Protein AF-0000000081584342 (afdb_homodimer)

Solvent-accessible surface area (backbone atoms only — not comparable to full-atom values): 28526 Å² total; per-residue (Å²): 130,83,76,77,76,62,38,27,38,25,36,21,24,39,61,26,24,65,47,43,68,61,20,48,53,53,50,48,50,52,49,52,50,34,46,74,73,56,33,54,31,37,32,37,13,25,28,47,57,35,38,51,92,41,72,67,52,40,61,68,68,40,36,48,82,83,27,69,71,50,49,51,50,26,49,49,18,35,74,66,57,23,27,38,36,41,20,20,38,56,26,49,31,93,56,31,94,80,66,67,30,21,28,44,24,30,36,32,30,37,40,78,29,44,78,76,47,75,34,34,36,54,45,57,65,56,35,72,38,72,96,72,70,41,76,42,54,45,60,78,43,33,48,62,28,89,49,50,57,73,38,41,84,51,93,68,43,26,40,18,81,44,33,36,67,38,65,62,39,65,59,54,56,46,35,35,36,74,64,58,25,47,28,37,33,34,11,12,59,44,43,45,72,56,30,76,60,40,47,65,40,40,51,28,33,52,7,44,62,54,34,13,30,28,46,24,9,8,19,26,32,71,38,53,99,89,41,52,19,32,30,43,12,34,30,26,36,29,74,31,48,75,76,37,66,52,45,54,72,58,64,48,63,32,79,43,74,46,54,64,63,52,34,55,51,49,44,57,68,51,38,57,78,77,44,55,74,57,71,67,50,50,72,43,53,68,83,125,128,84,76,78,75,61,38,27,37,24,34,22,24,39,61,28,23,65,48,44,69,62,20,48,53,53,50,48,51,51,49,52,51,34,46,74,72,57,32,53,33,37,32,35,14,24,28,47,56,35,38,50,91,41,73,67,53,40,59,68,68,38,35,49,82,84,26,68,69,51,48,52,50,27,51,50,18,34,74,67,56,24,27,38,36,41,19,20,38,55,26,49,32,94,56,32,93,78,66,66,29,23,26,43,25,32,37,34,30,36,41,78,30,44,78,78,45,76,36,36,36,54,44,56,65,57,36,72,37,72,94,72,71,41,74,43,53,44,62,78,43,32,49,61,28,89,50,50,57,72,38,42,83,51,93,68,43,27,40,18,81,45,34,34,66,38,65,60,40,67,59,54,57,48,34,34,36,74,64,58,27,47,27,38,32,34,12,12,58,43,43,46,72,56,28,74,60,40,46,65,42,40,50,28,32,52,8,44,61,53,34,13,29,26,47,23,9,9,18,25,32,70,38,53,97,88,41,52,21,32,30,44,12,34,31,26,36,28,72,31,48,76,76,37,66,50,46,54,71,58,65,48,63,34,79,44,73,46,55,66,64,52,35,53,49,50,44,58,68,51,40,56,79,78,46,54,74,57,70,66,48,51,70,42,53,67,80,125

Nearest PDB structures (foldseek):
  1ems-assembly1_A  TM=9.670E-01  e=2.240E-36  Caenorhabditis elegans
  4hgd-assembly2_B  TM=9.250E-01  e=2.358E-32  Saccharomyces cerevisiae S288C
  4hg5-assembly1_C  TM=9.221E-01  e=1.018E-31  Saccharomyces cerevisiae S288C
  4hgd-assembly2_C  TM=9.259E-01  e=1.559E-31  Saccharomyces cerevisiae S288C
  4hgd-assembly1_A  TM=9.351E-01  e=7.151E-31  Saccharomyces cerevisiae S288C

pLDDT: mean 95.22, std 9.42, range [28.88, 99.0]

Organism: NCBI:txid303518

Sequence (576 aa):
MSGSLRPLAAVCQVTATPDKEANFSACKQLVEEAKQRGASMVFLPEGFDYIGSSREETLALSESLAGDTISRYTQLARKLELWLSLGGFHERGHDWEADRRIYNSHVIINDRGDIVSVYRKSHLFDVELPEKGVSLKESAFTIPGPSLVAPVQTPIGKVGLGICYDLRFPELSVALQRHGAEILTYPSAFTVATGAAHWEVLLRARAIETQCFVLAAAQVGRHHEKRSSYGHALAVDPWGEVLGDCGREKPGLVLVEVDLGKVRSTRRNMPVQQHRRDDAFYRSLPQTMSGSLRPLAAVCQVTATPDKEANFSACKQLVEEAKQRGASMVFLPEGFDYIGSSREETLALSESLAGDTISRYTQLARKLELWLSLGGFHERGHDWEADRRIYNSHVIINDRGDIVSVYRKSHLFDVELPEKGVSLKESAFTIPGPSLVAPVQTPIGKVGLGICYDLRFPELSVALQRHGAEILTYPSAFTVATGAAHWEVLLRARAIETQCFVLAAAQVGRHHEKRSSYGHALAVDPWGEVLGDCGREKPGLVLVEVDLGKVRSTRRNMPVQQHRRDDAFYRSLPQT

InterPro domains:
  IPR001110 Uncharacterised protein family UPF0012, conserved site [PS01227] (160-180)
  IPR003010 Carbon-nitrogen hydrolase [PF00795] (8-268)
  IPR003010 Carbon-nitrogen hydrolase [PS50263] (6-260)
  IPR036526 Carbon-nitrogen hydrolase superfamily [G3DSA:3.60.110.10] (9-282)
  IPR036526 Carbon-nitrogen hydrolase superfamily [SSF56317] (9-281)
  IPR045254 Nit1/2, carbon-nitrogen hydrolase domain [cd07572] (8-277)

Structure (mmCIF, N/CA/C/O backbone):
data_AF-0000000081584342-model_v1
#
loop_
_entity.id
_entity.type
_entity.pdbx_description
1 polymer 'Deaminated glutathione amidase'
#
loop_
_atom_site.group_PDB
_atom_site.id
_atom_site.type_symbol
_atom_site.label_atom_id
_atom_site.label_alt_id
_atom_site.label_comp_id
_atom_site.label_asym_id
_atom_site.label_entity_id
_atom_site.label_seq_id
_atom_site.pdbx_PDB_ins_code
_atom_site.Cartn_x
_atom_site.Cartn_y
_atom_site.Cartn_z
_atom_site.occupancy
_atom_site.B_iso_or_equiv
_atom_site.auth_seq_id
_atom_site.auth_comp_id
_atom_site.auth_asym_id
_atom_site.auth_atom_id
_atom_site.pdbx_PDB_model_num
ATOM 1 N N . MET A 1 1 ? -35.469 -20.688 1.889 1 28.88 1 MET A N 1
ATOM 2 C CA . MET A 1 1 ? -34.625 -19.688 1.247 1 28.88 1 MET A CA 1
ATOM 3 C C . MET A 1 1 ? -33.188 -20.156 1.228 1 28.88 1 MET A C 1
ATOM 5 O O . MET A 1 1 ? -32.562 -20.297 2.279 1 28.88 1 MET A O 1
ATOM 9 N N . SER A 1 2 ? -32.781 -21.156 0.536 1 37.03 2 SER A N 1
ATOM 10 C CA . SER A 1 2 ? -31.641 -22.078 0.534 1 37.03 2 SER A CA 1
ATOM 11 C C . SER A 1 2 ? -30.312 -21.328 0.612 1 37.03 2 SER A C 1
ATOM 13 O O . SER A 1 2 ? -29.984 -20.547 -0.281 1 37.03 2 SER A O 1
ATOM 15 N N . GLY A 1 3 ? -29.844 -20.562 1.621 1 43.47 3 GLY A N 1
ATOM 16 C CA . GLY A 1 3 ? -28.766 -19.641 1.9 1 43.47 3 GLY A CA 1
ATOM 17 C C . GLY A 1 3 ? -27.484 -19.969 1.157 1 43.47 3 GLY A C 1
ATOM 18 O O . GLY A 1 3 ? -26.828 -20.969 1.45 1 43.47 3 GLY A O 1
ATOM 19 N N . SER A 1 4 ? -27.359 -19.797 -0.15 1 52.62 4 SER A N 1
ATOM 20 C CA . SER A 1 4 ? -26.359 -20.219 -1.109 1 52.62 4 SER A CA 1
ATOM 21 C C . SER A 1 4 ? -24.953 -20.109 -0.523 1 52.62 4 SER A C 1
ATOM 23 O O . SER A 1 4 ? -24.594 -19.078 0.05 1 52.62 4 SER A O 1
ATOM 25 N N . LEU A 1 5 ? -24.234 -21.219 -0.045 1 76.75 5 LEU A N 1
ATOM 26 C CA . LEU A 1 5 ? -22.938 -21.359 0.6 1 76.75 5 LEU A CA 1
ATOM 27 C C . LEU A 1 5 ? -21.875 -20.562 -0.146 1 76.75 5 LEU A C 1
ATOM 29 O O . LEU A 1 5 ? -21.781 -20.625 -1.374 1 76.75 5 LEU A O 1
ATOM 33 N N . ARG A 1 6 ? -21.312 -19.641 0.461 1 88.38 6 ARG A N 1
ATOM 34 C CA . ARG A 1 6 ? -20.219 -18.844 -0.093 1 88.38 6 ARG A CA 1
ATOM 35 C C . ARG A 1 6 ? -19.078 -19.734 -0.562 1 88.38 6 ARG A C 1
ATOM 37 O O . ARG A 1 6 ? -18.719 -20.703 0.115 1 88.38 6 ARG A O 1
ATOM 44 N N . PRO A 1 7 ? -18.688 -19.438 -1.757 1 97.38 7 PRO A N 1
ATOM 45 C CA . PRO A 1 7 ? -17.609 -20.297 -2.283 1 97.38 7 PRO A CA 1
ATOM 46 C C . PRO A 1 7 ? -16.344 -20.25 -1.424 1 97.38 7 PRO A C 1
ATOM 48 O O . PRO A 1 7 ? -16.094 -19.25 -0.736 1 97.38 7 PRO A O 1
ATOM 51 N N . LEU A 1 8 ? -15.617 -21.391 -1.438 1 98.5 8 LEU A N 1
ATOM 52 C CA . LEU A 1 8 ? -14.383 -21.516 -0.684 1 98.5 8 LEU A CA 1
ATOM 53 C C . LEU A 1 8 ? -13.172 -21.531 -1.617 1 98.5 8 LEU A C 1
ATOM 55 O O . LEU A 1 8 ? -13.211 -22.141 -2.684 1 98.5 8 LEU A O 1
ATOM 59 N N . ALA A 1 9 ? -12.156 -20.797 -1.246 1 98.88 9 ALA A N 1
ATOM 60 C CA . ALA A 1 9 ? -10.859 -20.812 -1.912 1 98.88 9 ALA A CA 1
ATOM 61 C C . ALA A 1 9 ? -9.789 -21.422 -1.009 1 98.88 9 ALA A C 1
ATOM 63 O O . ALA A 1 9 ? -9.773 -21.172 0.199 1 98.88 9 ALA A O 1
ATOM 64 N N . ALA A 1 10 ? -8.945 -22.203 -1.576 1 98.94 10 ALA A N 1
ATOM 65 C CA . ALA A 1 10 ? -7.805 -22.75 -0.842 1 98.94 10 ALA A CA 1
ATOM 66 C C . ALA A 1 10 ? -6.504 -22.062 -1.276 1 98.94 10 ALA A C 1
ATOM 68 O O . ALA A 1 10 ? -6.168 -22.062 -2.463 1 98.94 10 ALA A O 1
ATOM 69 N N . VAL A 1 11 ? -5.824 -21.484 -0.36 1 98.94 11 VAL A N 1
ATOM 70 C CA . VAL A 1 11 ? -4.527 -20.844 -0.595 1 98.94 11 VAL A CA 1
ATOM 71 C C . VAL A 1 11 ? -3.414 -21.734 -0.04 1 98.94 11 VAL A C 1
ATOM 73 O O . VAL A 1 11 ? -3.322 -21.938 1.172 1 98.94 11 VAL A O 1
ATOM 76 N N . CYS A 1 12 ? -2.533 -22.188 -0.928 1 98.94 12 CYS A N 1
ATOM 77 C CA . CYS A 1 12 ? -1.607 -23.234 -0.536 1 98.94 12 CYS A CA 1
ATOM 78 C C . CYS A 1 12 ? -0.226 -22.672 -0.235 1 98.94 12 CYS A C 1
ATOM 80 O O . CYS A 1 12 ? 0.144 -21.625 -0.759 1 98.94 12 CYS A O 1
ATOM 82 N N . GLN A 1 13 ? 0.447 -23.312 0.594 1 98.88 13 GLN A N 1
ATOM 83 C CA . GLN A 1 13 ? 1.857 -23.141 0.923 1 98.88 13 GLN A CA 1
ATOM 84 C C . GLN A 1 13 ? 2.652 -24.406 0.619 1 98.88 13 GLN A C 1
ATOM 86 O O . GLN A 1 13 ? 2.281 -25.5 1.0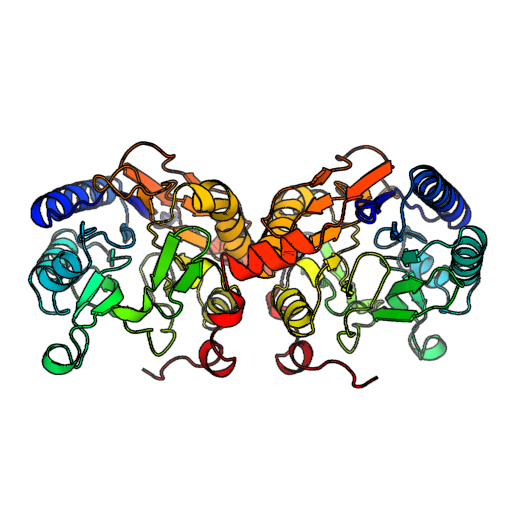54 1 98.88 13 GLN A O 1
ATOM 91 N N . VAL A 1 14 ? 3.703 -24.25 -0.183 1 98.81 14 VAL A N 1
ATOM 92 C CA . VAL A 1 14 ? 4.434 -25.391 -0.71 1 98.81 14 VAL A CA 1
ATOM 93 C C . VAL A 1 14 ? 5.934 -25.203 -0.502 1 98.81 14 VAL A C 1
ATOM 95 O O . VAL A 1 14 ? 6.398 -24.062 -0.348 1 98.81 14 VAL A O 1
ATOM 98 N N . THR A 1 15 ? 6.672 -26.281 -0.39 1 98.81 15 THR A N 1
ATOM 99 C CA . THR A 1 15 ? 8.125 -26.266 -0.521 1 98.81 15 THR A CA 1
ATOM 100 C C . THR A 1 15 ? 8.555 -27 -1.787 1 98.81 15 THR A C 1
ATOM 102 O O . THR A 1 15 ? 8.742 -28.219 -1.773 1 98.81 15 THR A O 1
ATOM 105 N N . ALA A 1 16 ? 8.711 -26.266 -2.809 1 98.75 16 ALA A N 1
ATOM 106 C CA . ALA A 1 16 ? 9.148 -26.859 -4.066 1 98.75 16 ALA A CA 1
ATOM 107 C C . ALA A 1 16 ? 10.664 -27.031 -4.098 1 98.75 16 ALA A C 1
ATOM 109 O O . ALA A 1 16 ? 11.398 -26.188 -3.58 1 98.75 16 ALA A O 1
ATOM 110 N N . THR A 1 17 ? 11.148 -28.109 -4.645 1 98.56 17 THR A N 1
ATOM 111 C CA . THR A 1 17 ? 12.555 -28.406 -4.871 1 98.56 17 THR A CA 1
ATOM 112 C C . THR A 1 17 ? 12.836 -28.594 -6.363 1 98.56 17 THR A C 1
ATOM 114 O O . THR A 1 17 ? 11.938 -28.453 -7.191 1 98.56 17 THR A O 1
ATOM 117 N N . PRO A 1 18 ? 14.102 -28.875 -6.723 1 98.12 18 PRO A N 1
ATOM 118 C CA . PRO A 1 18 ? 14.352 -29.141 -8.141 1 98.12 18 PRO A CA 1
ATOM 119 C C . PRO A 1 18 ? 13.688 -30.422 -8.633 1 98.12 18 PRO A C 1
ATOM 121 O O . PRO A 1 18 ? 13.648 -30.672 -9.836 1 98.12 18 PRO A O 1
ATOM 124 N N . ASP A 1 19 ? 13.102 -31.203 -7.766 1 98.5 19 ASP A N 1
ATOM 125 C CA . ASP A 1 19 ? 12.461 -32.469 -8.109 1 98.5 19 ASP A CA 1
ATOM 126 C C . ASP A 1 19 ? 11.008 -32.25 -8.539 1 98.5 19 ASP A C 1
ATOM 128 O O . ASP A 1 19 ? 10.109 -32.25 -7.703 1 98.5 19 ASP A O 1
ATOM 132 N N . LYS A 1 20 ? 10.727 -32.156 -9.812 1 98.56 20 LYS A N 1
ATOM 133 C CA . LYS A 1 20 ? 9.422 -31.844 -10.375 1 98.56 20 LYS A CA 1
ATOM 134 C C . LYS A 1 20 ? 8.375 -32.875 -9.961 1 98.56 20 LYS A C 1
ATOM 136 O O . LYS A 1 20 ? 7.227 -32.531 -9.672 1 98.56 20 LYS A O 1
ATOM 141 N N . GLU A 1 21 ? 8.805 -34.125 -9.984 1 98.5 21 GLU A N 1
ATOM 142 C CA . GLU A 1 21 ? 7.852 -35.188 -9.656 1 98.5 21 GLU A CA 1
ATOM 143 C C . GLU A 1 21 ? 7.395 -35.094 -8.203 1 98.5 21 GLU A C 1
ATOM 145 O O . GLU A 1 21 ? 6.211 -35.25 -7.906 1 98.5 21 GLU A O 1
ATOM 150 N N . ALA A 1 22 ? 8.344 -34.875 -7.312 1 98.69 22 ALA A N 1
ATOM 151 C CA . ALA A 1 22 ? 8.008 -34.688 -5.902 1 98.69 22 ALA A CA 1
ATOM 152 C C . ALA A 1 22 ? 7.105 -33.5 -5.688 1 98.69 22 ALA A C 1
ATOM 154 O O . ALA A 1 22 ? 6.184 -33.531 -4.867 1 98.69 22 ALA A O 1
ATOM 155 N N . ASN A 1 23 ? 7.414 -32.438 -6.395 1 98.88 23 ASN A N 1
ATOM 156 C CA . ASN A 1 23 ? 6.605 -31.234 -6.277 1 98.88 23 ASN A CA 1
ATOM 157 C C . ASN A 1 23 ? 5.176 -31.469 -6.75 1 98.88 23 ASN A C 1
ATOM 159 O O . ASN A 1 23 ? 4.223 -31.031 -6.098 1 98.88 23 ASN A O 1
ATOM 163 N N . PHE A 1 24 ? 5.027 -32.156 -7.875 1 98.88 24 PHE A N 1
ATOM 164 C CA . PHE A 1 24 ? 3.688 -32.438 -8.375 1 98.88 24 PHE A CA 1
ATOM 165 C C . PHE A 1 24 ? 2.9 -33.281 -7.379 1 98.88 24 PHE A C 1
ATOM 167 O O . PHE A 1 24 ? 1.723 -33 -7.129 1 98.88 24 PHE A O 1
ATOM 174 N N . SER A 1 25 ? 3.543 -34.281 -6.859 1 98.81 25 SER A N 1
ATOM 175 C CA . SER A 1 25 ? 2.885 -35.125 -5.895 1 98.81 25 SER A CA 1
ATOM 176 C C . SER A 1 25 ? 2.402 -34.344 -4.68 1 98.81 25 SER A C 1
ATOM 178 O O . SER A 1 25 ? 1.275 -34.531 -4.215 1 98.81 25 SER A O 1
ATOM 180 N N . ALA A 1 26 ? 3.223 -33.469 -4.164 1 98.75 26 ALA A N 1
ATOM 181 C CA . ALA A 1 26 ? 2.873 -32.656 -3 1 98.75 26 ALA A CA 1
ATOM 182 C C . ALA A 1 26 ? 1.722 -31.703 -3.32 1 98.75 26 ALA A C 1
ATOM 184 O O . ALA A 1 26 ? 0.779 -31.578 -2.535 1 98.75 26 ALA A O 1
ATOM 185 N N . CYS A 1 27 ? 1.802 -31.047 -4.457 1 98.88 27 CYS A N 1
ATOM 186 C CA . CYS A 1 27 ? 0.745 -30.125 -4.863 1 98.88 27 CYS A CA 1
ATOM 187 C C . CYS A 1 27 ? -0.568 -30.859 -5.082 1 98.88 27 CYS A C 1
ATOM 189 O O . CYS A 1 27 ? -1.632 -30.375 -4.691 1 98.88 27 CYS A O 1
ATOM 191 N N . LYS A 1 28 ? -0.435 -32 -5.742 1 98.88 28 LYS A N 1
ATOM 192 C CA . LYS A 1 28 ? -1.624 -32.812 -5.977 1 98.88 28 LYS A CA 1
ATOM 193 C C . LYS A 1 28 ? -2.32 -33.188 -4.664 1 98.88 28 LYS A C 1
ATOM 195 O O . LYS A 1 28 ? -3.547 -33.125 -4.57 1 98.88 28 LYS A O 1
ATOM 200 N N . GLN A 1 29 ? -1.589 -33.531 -3.691 1 98.88 29 GLN A N 1
ATOM 201 C CA . GLN A 1 29 ? -2.156 -33.875 -2.387 1 98.88 29 GLN A CA 1
ATOM 202 C C . GLN A 1 29 ? -2.887 -32.656 -1.788 1 98.88 29 GLN A C 1
ATOM 204 O O . GLN A 1 29 ? -3.973 -32.812 -1.228 1 98.88 29 GLN A O 1
ATOM 209 N N . LEU A 1 30 ? -2.299 -31.5 -1.847 1 98.88 30 LEU A N 1
ATOM 210 C CA . LEU A 1 30 ? -2.93 -30.297 -1.333 1 98.88 30 LEU A CA 1
ATOM 211 C C . LEU A 1 30 ? -4.211 -29.984 -2.096 1 98.88 30 LEU A C 1
ATOM 213 O O . LEU A 1 30 ? -5.219 -29.594 -1.497 1 98.88 30 LEU A O 1
ATOM 217 N N . VAL A 1 31 ? -4.148 -30.141 -3.41 1 98.94 31 VAL A N 1
ATOM 218 C CA . VAL A 1 31 ? -5.301 -29.859 -4.258 1 98.94 31 VAL A CA 1
ATOM 219 C C . VAL A 1 31 ? -6.438 -30.828 -3.914 1 98.94 31 VAL A C 1
ATOM 221 O O . VAL A 1 31 ? -7.59 -30.406 -3.771 1 98.94 31 VAL A O 1
ATOM 224 N N . GLU A 1 32 ? -6.113 -32.062 -3.791 1 98.88 32 GLU A N 1
ATOM 225 C CA . GLU A 1 32 ? -7.113 -33.062 -3.434 1 98.88 32 GLU A CA 1
ATOM 226 C C . GLU A 1 32 ? -7.695 -32.781 -2.049 1 98.88 32 GLU A C 1
ATOM 228 O O . GLU A 1 32 ? -8.906 -32.938 -1.84 1 98.88 32 GLU A O 1
ATOM 233 N N . GLU A 1 33 ? -6.828 -32.438 -1.131 1 98.81 33 GLU A N 1
ATOM 234 C CA . GLU A 1 33 ? -7.305 -32.094 0.202 1 98.81 33 GLU A CA 1
ATOM 235 C C . GLU A 1 33 ? -8.258 -30.891 0.147 1 98.81 33 GLU A C 1
ATOM 237 O O . GLU A 1 33 ? -9.305 -30.891 0.8 1 98.81 33 GLU A O 1
ATOM 242 N N . ALA A 1 34 ? -7.883 -29.906 -0.578 1 98.88 34 ALA A N 1
ATOM 243 C CA . ALA A 1 34 ? -8.727 -28.719 -0.731 1 98.88 34 ALA A CA 1
ATOM 244 C C . ALA A 1 34 ? -10.094 -29.094 -1.29 1 98.88 34 ALA A C 1
ATOM 246 O O . ALA A 1 34 ? -11.125 -28.594 -0.813 1 98.88 34 ALA A O 1
ATOM 247 N N . LYS A 1 35 ? -10.078 -29.922 -2.291 1 98.62 35 LYS A N 1
ATOM 248 C CA . LYS A 1 35 ? -11.328 -30.391 -2.879 1 98.62 35 LYS A CA 1
ATOM 249 C C . LYS A 1 35 ? -12.188 -31.109 -1.843 1 98.62 35 LYS A C 1
ATOM 251 O O . LYS A 1 35 ? -13.398 -30.875 -1.753 1 98.62 35 LYS A O 1
ATOM 256 N N . GLN A 1 36 ? -11.57 -31.953 -1.122 1 98.5 36 GLN A N 1
ATOM 257 C CA . GLN A 1 36 ? -12.281 -32.688 -0.088 1 98.5 36 GLN A CA 1
ATOM 258 C C . GLN A 1 36 ? -12.898 -31.766 0.943 1 98.5 36 GLN A C 1
ATOM 260 O O . GLN A 1 36 ? -13.969 -32.031 1.483 1 98.5 36 GLN A O 1
ATOM 265 N N . ARG A 1 37 ? -12.234 -30.672 1.124 1 98.31 37 ARG A N 1
ATOM 266 C CA . ARG A 1 37 ? -12.695 -29.719 2.131 1 98.31 37 ARG A CA 1
ATOM 267 C C . ARG A 1 37 ? -13.656 -28.703 1.523 1 98.31 37 ARG A C 1
ATOM 269 O O . ARG A 1 37 ? -14.062 -27.75 2.191 1 98.31 37 ARG A O 1
ATOM 276 N N . GLY A 1 38 ? -13.922 -28.828 0.252 1 98 38 GLY A N 1
ATOM 277 C CA . GLY A 1 38 ? -15.023 -28.094 -0.344 1 98 38 GLY A CA 1
ATOM 278 C C . GLY A 1 38 ? -14.578 -26.906 -1.171 1 98 38 GLY A C 1
ATOM 279 O O . GLY A 1 38 ? -15.406 -26.094 -1.581 1 98 38 GLY A O 1
ATOM 280 N N . ALA A 1 39 ? -13.336 -26.797 -1.447 1 98.56 39 ALA A N 1
ATOM 281 C CA . ALA A 1 39 ? -12.844 -25.656 -2.217 1 98.56 39 ALA A CA 1
ATOM 282 C C . ALA A 1 39 ? -13.383 -25.672 -3.643 1 98.56 39 ALA A C 1
ATOM 284 O O . ALA A 1 39 ? -13.508 -26.75 -4.25 1 98.56 39 ALA A O 1
ATOM 285 N N . SER A 1 40 ? -13.641 -24.484 -4.141 1 98.19 40 SER A 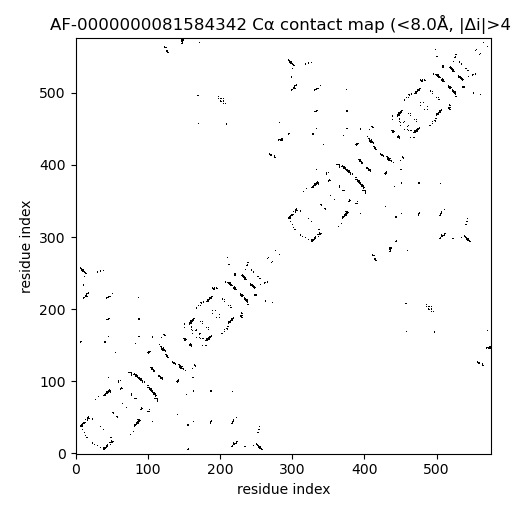N 1
ATOM 286 C CA . SER A 1 40 ? -14.023 -24.312 -5.539 1 98.19 40 SER A CA 1
ATOM 287 C C . SER A 1 40 ? -12.82 -23.953 -6.402 1 98.19 40 SER A C 1
ATOM 289 O O . SER A 1 40 ? -12.852 -24.094 -7.625 1 98.19 40 SER A O 1
ATOM 291 N N . MET A 1 41 ? -11.836 -23.438 -5.77 1 98.88 41 MET A N 1
ATOM 292 C CA . MET A 1 41 ? -10.633 -23 -6.469 1 98.88 41 MET A CA 1
ATOM 293 C C . MET A 1 41 ? -9.414 -23.094 -5.555 1 98.88 41 MET A C 1
ATOM 295 O O . MET A 1 41 ? -9.508 -22.828 -4.359 1 98.88 41 MET A O 1
ATOM 299 N N . VAL A 1 42 ? -8.289 -23.547 -6.094 1 98.94 42 VAL A N 1
ATOM 300 C CA . VAL A 1 42 ? -7.059 -23.75 -5.332 1 98.94 42 VAL A CA 1
ATOM 301 C C . VAL A 1 42 ? -5.941 -22.891 -5.922 1 98.94 42 VAL A C 1
ATOM 303 O O . VAL A 1 42 ? -5.785 -22.828 -7.145 1 98.94 42 VAL A O 1
ATOM 306 N N . PHE A 1 43 ? -5.191 -22.25 -5.074 1 99 43 PHE A N 1
ATOM 307 C CA . PHE A 1 43 ? -4.105 -21.375 -5.484 1 99 43 PHE A CA 1
ATOM 308 C C . PHE A 1 43 ? -2.756 -21.953 -5.074 1 99 43 PHE A C 1
ATOM 310 O O . PHE A 1 43 ? -2.502 -22.172 -3.887 1 99 43 PHE A O 1
ATOM 317 N N . LEU A 1 44 ? -1.904 -22.188 -6.016 1 99 44 LEU A N 1
ATOM 318 C CA . LEU A 1 44 ? -0.545 -22.672 -5.781 1 99 44 LEU A CA 1
ATOM 319 C C . LEU A 1 44 ? 0.464 -21.547 -5.957 1 99 44 LEU A C 1
ATOM 321 O O . LEU A 1 44 ? 0.221 -20.594 -6.715 1 99 44 LEU A O 1
ATOM 325 N N . PRO A 1 45 ? 1.592 -21.625 -5.328 1 98.94 45 PRO A N 1
ATOM 326 C CA . PRO A 1 45 ? 2.523 -20.484 -5.301 1 98.94 45 PRO A CA 1
ATOM 327 C C . PRO A 1 45 ? 3.398 -20.422 -6.551 1 98.94 45 PRO A C 1
ATOM 329 O O . PRO A 1 45 ? 3.322 -21.297 -7.414 1 98.94 45 PRO A O 1
ATOM 332 N N . GLU A 1 46 ? 4.145 -19.281 -6.617 1 98.88 46 GLU A N 1
ATOM 333 C CA . GLU A 1 46 ? 5.207 -19.125 -7.605 1 98.88 46 GLU A CA 1
ATOM 334 C C . GLU A 1 46 ? 6.211 -20.266 -7.52 1 98.88 46 GLU A C 1
ATOM 336 O O . GLU A 1 46 ? 6.617 -20.672 -6.422 1 98.88 46 GLU A O 1
ATOM 341 N N . GLY A 1 47 ? 6.531 -20.828 -8.656 1 98.75 47 GLY A N 1
ATOM 342 C CA . GLY A 1 47 ? 7.492 -21.922 -8.656 1 98.75 47 GLY A CA 1
ATOM 343 C C . GLY A 1 47 ? 6.922 -23.219 -8.125 1 98.75 47 GLY A C 1
ATOM 344 O O . GLY A 1 47 ? 7.645 -24.031 -7.543 1 98.75 47 GLY A O 1
ATOM 345 N N . PHE A 1 48 ? 5.668 -23.422 -8.242 1 98.88 48 PHE A N 1
ATOM 346 C CA . PHE A 1 48 ? 5.023 -24.656 -7.797 1 98.88 48 PHE A CA 1
ATOM 347 C C . PHE A 1 48 ? 5.598 -25.859 -8.531 1 98.88 48 PHE A C 1
ATOM 349 O O . PHE A 1 48 ? 5.594 -26.969 -7.996 1 98.88 48 PHE A O 1
ATOM 356 N N . ASP A 1 49 ? 6.039 -25.641 -9.742 1 98.88 49 ASP A N 1
ATOM 357 C CA . ASP A 1 49 ? 6.594 -26.719 -10.547 1 98.88 49 ASP A CA 1
ATOM 358 C C . ASP A 1 49 ? 7.996 -27.094 -10.07 1 98.88 49 ASP A C 1
ATOM 360 O O . ASP A 1 49 ? 8.328 -28.281 -9.969 1 98.88 49 ASP A O 1
ATOM 364 N N . TYR A 1 50 ? 8.781 -26.109 -9.797 1 98.81 50 TYR A N 1
ATOM 365 C CA . TYR A 1 50 ? 10.078 -26.375 -9.188 1 98.81 50 TYR A CA 1
ATOM 366 C C . TYR A 1 50 ? 10.797 -25.078 -8.828 1 98.81 50 TYR A C 1
ATOM 368 O O . TYR A 1 50 ? 10.43 -24.016 -9.312 1 98.81 50 TYR A O 1
ATOM 376 N N . ILE A 1 51 ? 11.695 -25.172 -7.957 1 98.12 51 ILE A N 1
ATOM 377 C CA . ILE A 1 51 ? 12.727 -24.172 -7.723 1 98.12 51 ILE A CA 1
ATOM 378 C C . ILE A 1 51 ? 14.109 -24.781 -7.945 1 98.12 51 ILE A C 1
ATOM 380 O O . ILE A 1 51 ? 14.586 -25.562 -7.121 1 98.12 51 ILE A O 1
ATOM 384 N N . GLY A 1 52 ? 14.68 -24.359 -9.031 1 96.81 52 GLY A N 1
ATOM 385 C CA . GLY A 1 52 ? 15.961 -24.938 -9.422 1 96.81 52 GLY A CA 1
ATOM 386 C C . GLY A 1 52 ? 17.109 -24.453 -8.555 1 96.81 52 GLY A C 1
ATOM 387 O O . GLY A 1 52 ? 17.047 -23.375 -7.98 1 96.81 52 GLY A O 1
ATOM 388 N N . SER A 1 53 ? 18.219 -25.25 -8.57 1 95.62 53 SER A N 1
ATOM 389 C CA . SER A 1 53 ? 19.375 -24.922 -7.738 1 95.62 53 SER A CA 1
ATOM 390 C C . SER A 1 53 ? 20.391 -24.078 -8.5 1 95.62 53 SER A C 1
ATOM 392 O O . SER A 1 53 ? 21.406 -23.656 -7.941 1 95.62 53 SER A O 1
ATOM 394 N N . SER A 1 54 ? 20.172 -23.922 -9.781 1 93.88 54 SER A N 1
ATOM 395 C CA . SER A 1 54 ? 21 -23.078 -10.633 1 93.88 54 SER A CA 1
ATOM 396 C C . SER A 1 54 ? 20.203 -22.547 -11.82 1 93.88 54 SER A C 1
ATOM 398 O O . SER A 1 54 ? 19.109 -23.047 -12.117 1 93.88 54 SER A O 1
ATOM 400 N N . ARG A 1 55 ? 20.766 -21.516 -12.414 1 92.31 55 ARG A N 1
ATOM 401 C CA . ARG A 1 55 ? 20.156 -20.969 -13.625 1 92.31 55 ARG A CA 1
ATOM 402 C C . ARG A 1 55 ? 20.047 -22.047 -14.703 1 92.31 55 ARG A C 1
ATOM 404 O O . ARG A 1 55 ? 19 -22.172 -15.352 1 92.31 55 ARG A O 1
ATOM 411 N N . GLU A 1 56 ? 21.109 -22.797 -14.875 1 95.25 56 GLU A N 1
ATOM 412 C CA . GLU A 1 56 ? 21.141 -23.844 -15.891 1 95.25 56 GLU A CA 1
ATOM 413 C C . GLU A 1 56 ? 20.062 -24.906 -15.625 1 95.25 56 GLU A C 1
ATOM 415 O O . GLU A 1 56 ? 19.359 -25.328 -16.547 1 95.25 56 GLU A O 1
ATOM 420 N N . GLU A 1 57 ? 20.031 -25.281 -14.414 1 96.69 57 GLU A N 1
ATOM 421 C CA . GLU A 1 57 ? 19.031 -26.281 -14.047 1 96.69 57 GLU A CA 1
ATOM 422 C C . GLU A 1 57 ? 17.609 -25.75 -14.242 1 96.69 57 GLU A C 1
ATOM 424 O O . GLU A 1 57 ? 16.734 -26.453 -14.742 1 96.69 57 GLU A O 1
ATOM 429 N N . THR A 1 58 ? 17.391 -24.531 -13.867 1 96.81 58 THR A N 1
ATOM 430 C CA . THR A 1 58 ? 16.078 -23.875 -14.023 1 96.81 58 THR A CA 1
ATOM 431 C C . THR A 1 58 ? 15.656 -23.859 -15.484 1 96.81 58 THR A C 1
ATOM 433 O O . THR A 1 58 ? 14.516 -24.203 -15.805 1 96.81 58 THR A O 1
ATOM 436 N N . LEU A 1 59 ? 16.531 -23.516 -16.328 1 97.5 59 LEU A N 1
ATOM 437 C CA . LEU A 1 59 ? 16.234 -23.453 -17.75 1 97.5 59 LEU A CA 1
ATOM 438 C C . LEU A 1 59 ? 16.016 -24.859 -18.328 1 97.5 59 LEU A C 1
ATOM 440 O O . LEU A 1 59 ? 15.102 -25.062 -19.125 1 97.5 59 LEU A O 1
ATOM 444 N N . ALA A 1 60 ? 16.781 -25.797 -17.859 1 97.31 60 ALA A N 1
ATOM 445 C CA . ALA A 1 60 ? 16.719 -27.156 -18.391 1 97.31 60 ALA A CA 1
ATOM 446 C C . ALA A 1 60 ? 15.383 -27.812 -18.047 1 97.31 60 ALA A C 1
ATOM 448 O O . ALA A 1 60 ? 14.859 -28.609 -18.812 1 97.31 60 ALA A O 1
ATOM 449 N N . LEU A 1 61 ? 14.844 -27.422 -16.938 1 98.25 61 LEU A N 1
ATOM 450 C CA . LEU A 1 61 ? 13.633 -28.062 -16.438 1 98.25 61 LEU A CA 1
ATOM 451 C C . LEU A 1 61 ? 12.391 -27.391 -17 1 98.25 61 LEU A C 1
ATOM 453 O O . LEU A 1 61 ? 11.281 -27.938 -16.891 1 98.25 61 LEU A O 1
ATOM 457 N N . SER A 1 62 ? 12.539 -26.234 -17.625 1 98.5 62 SER A N 1
ATOM 458 C CA . SER A 1 62 ? 11.406 -25.453 -18.094 1 98.5 62 SER A CA 1
ATOM 459 C C . SER A 1 62 ? 10.648 -26.188 -19.203 1 98.5 62 SER A C 1
ATOM 461 O O . SER A 1 62 ? 11.203 -27.078 -19.844 1 98.5 62 SER A O 1
ATOM 463 N N . GLU A 1 63 ? 9.383 -25.875 -19.312 1 98.44 63 GLU A N 1
ATOM 464 C CA . GLU A 1 63 ? 8.516 -26.469 -20.312 1 98.44 63 GLU A CA 1
ATOM 465 C C . GLU A 1 63 ? 7.66 -25.406 -21.016 1 98.44 63 GLU A C 1
ATOM 467 O O . GLU A 1 63 ? 7.578 -24.266 -20.547 1 98.44 63 GLU A O 1
ATOM 472 N N . SER A 1 64 ? 7.082 -25.797 -22.141 1 97.88 64 SER A N 1
ATOM 473 C CA . SER A 1 64 ? 6.059 -24.953 -22.75 1 97.88 64 SER A CA 1
ATOM 474 C C . SER A 1 64 ? 4.699 -25.172 -22.078 1 97.88 64 SER A C 1
ATOM 476 O O . SER A 1 64 ? 4.539 -26.078 -21.266 1 97.88 64 SER A O 1
ATOM 478 N N . LEU A 1 65 ? 3.752 -24.375 -22.422 1 98.06 65 LEU A N 1
ATOM 479 C CA . LEU A 1 65 ? 2.404 -24.5 -21.891 1 98.06 65 LEU A CA 1
ATOM 480 C C . LEU A 1 65 ? 1.77 -25.812 -22.328 1 98.06 65 LEU A C 1
ATOM 482 O O . LEU A 1 65 ? 0.779 -26.266 -21.734 1 98.06 65 LEU A O 1
ATOM 486 N N . ALA A 1 66 ? 2.314 -26.469 -23.266 1 97.31 66 ALA A N 1
ATOM 487 C CA . ALA A 1 66 ? 1.804 -27.734 -23.781 1 97.31 66 ALA A CA 1
ATOM 488 C C . ALA A 1 66 ? 2.561 -28.922 -23.172 1 97.31 66 ALA A C 1
ATOM 490 O O . ALA A 1 66 ? 2.336 -30.062 -23.562 1 97.31 66 ALA A O 1
ATOM 491 N N . GLY A 1 67 ? 3.43 -28.594 -22.297 1 98.06 67 GLY A N 1
ATOM 492 C CA . GLY A 1 67 ? 4.301 -29.609 -21.734 1 98.06 67 GLY A CA 1
ATOM 493 C C . GLY A 1 67 ? 3.615 -30.484 -20.703 1 98.06 67 GLY A C 1
ATOM 494 O O . GLY A 1 67 ? 2.41 -30.344 -20.469 1 98.06 67 GLY A O 1
ATOM 495 N N . ASP A 1 68 ? 4.398 -31.375 -20.125 1 98.38 68 ASP A N 1
ATOM 496 C CA . ASP A 1 68 ? 3.914 -32.438 -19.234 1 98.38 68 ASP A CA 1
ATOM 497 C C . ASP A 1 68 ? 3.311 -31.828 -17.969 1 98.38 68 ASP A C 1
ATOM 499 O O . ASP A 1 68 ? 2.25 -32.25 -17.5 1 98.38 68 ASP A O 1
ATOM 503 N N . THR A 1 69 ? 4.004 -30.875 -17.375 1 98.75 69 THR A N 1
ATOM 504 C CA . THR A 1 69 ? 3.572 -30.312 -16.094 1 98.75 69 THR A CA 1
ATOM 505 C C . THR A 1 69 ? 2.164 -29.734 -16.219 1 98.75 69 THR A C 1
ATOM 507 O O . THR A 1 69 ? 1.269 -30.109 -15.453 1 98.75 69 THR A O 1
ATOM 510 N N . ILE A 1 70 ? 1.958 -28.875 -17.203 1 98.88 70 ILE A N 1
ATOM 511 C CA . ILE A 1 70 ? 0.654 -28.234 -17.359 1 98.88 70 ILE A CA 1
ATOM 512 C C . ILE A 1 70 ? -0.388 -29.281 -17.734 1 98.88 70 ILE A C 1
ATOM 514 O O . ILE A 1 70 ? -1.522 -29.234 -17.25 1 98.88 70 ILE A O 1
ATOM 518 N N . SER A 1 71 ? 0.002 -30.234 -18.547 1 98.75 71 SER A N 1
ATOM 519 C CA . SER A 1 71 ? -0.906 -31.312 -18.938 1 98.75 71 SER A CA 1
ATOM 520 C C . SER A 1 71 ? -1.41 -32.062 -17.703 1 98.75 71 SER A C 1
ATOM 522 O O . SER A 1 71 ? -2.598 -32.406 -17.609 1 98.75 71 SER A O 1
ATOM 524 N N . ARG A 1 72 ? -0.597 -32.344 -16.812 1 98.81 72 ARG A N 1
ATOM 525 C CA . ARG A 1 72 ? -0.973 -33.062 -15.609 1 98.81 72 ARG A CA 1
ATOM 526 C C . ARG A 1 72 ? -1.937 -32.25 -14.758 1 98.81 72 ARG A C 1
ATOM 528 O O . ARG A 1 72 ? -2.891 -32.812 -14.195 1 98.81 72 ARG A O 1
ATOM 535 N N . TYR A 1 73 ? -1.705 -30.984 -14.641 1 98.94 73 TYR A N 1
ATOM 536 C CA . TYR A 1 73 ? -2.59 -30.141 -13.844 1 98.94 73 TYR A CA 1
ATOM 537 C C . TYR A 1 73 ? -3.938 -29.969 -14.531 1 98.94 73 TYR A C 1
ATOM 539 O O . TYR A 1 73 ? -4.969 -29.859 -13.867 1 98.94 73 TYR A O 1
ATOM 547 N N . THR A 1 74 ? -3.936 -29.844 -15.891 1 98.81 74 THR A N 1
ATOM 548 C CA . THR A 1 74 ? -5.199 -29.781 -16.609 1 98.81 74 THR A CA 1
ATOM 549 C C . THR A 1 74 ? -6.027 -31.031 -16.375 1 98.81 74 THR A C 1
ATOM 551 O O . THR A 1 74 ? -7.242 -30.969 -16.188 1 98.81 74 THR A O 1
ATOM 554 N N . GLN A 1 75 ? -5.375 -32.156 -16.375 1 98.81 75 GLN A N 1
ATOM 555 C CA . GLN A 1 75 ? -6.055 -33.438 -16.094 1 98.81 75 GLN A CA 1
ATOM 556 C C . GLN A 1 75 ? -6.574 -33.469 -14.664 1 98.81 75 GLN A C 1
ATOM 558 O O . GLN A 1 75 ? -7.688 -33.938 -14.414 1 98.81 75 GLN A O 1
ATOM 563 N N . LEU A 1 76 ? -5.75 -33 -13.75 1 98.88 76 LEU A N 1
ATOM 564 C CA . LEU A 1 76 ? -6.137 -32.969 -12.344 1 98.88 76 LEU A CA 1
ATOM 565 C C . LEU A 1 76 ? -7.363 -32.094 -12.141 1 98.88 76 LEU A C 1
ATOM 567 O O . LEU A 1 76 ? -8.305 -32.469 -11.445 1 98.88 76 LEU A O 1
ATOM 571 N N . ALA A 1 77 ? -7.34 -30.906 -12.734 1 98.88 77 ALA A N 1
ATOM 572 C CA . ALA A 1 77 ? -8.469 -29.984 -12.648 1 98.88 77 ALA A CA 1
ATOM 573 C C . ALA A 1 77 ? -9.742 -30.625 -13.18 1 98.88 77 ALA A C 1
ATOM 575 O O . ALA A 1 77 ? -10.805 -30.531 -12.547 1 98.88 77 ALA A O 1
ATOM 576 N N . ARG A 1 78 ? -9.617 -31.266 -14.352 1 98.69 78 ARG A N 1
ATOM 577 C CA . ARG A 1 78 ? -10.75 -31.938 -14.984 1 98.69 78 ARG A CA 1
ATOM 578 C C . ARG A 1 78 ? -11.297 -33.062 -14.094 1 98.69 78 ARG A C 1
ATOM 580 O O . ARG A 1 78 ? -12.5 -33.125 -13.859 1 98.69 78 ARG A O 1
ATOM 587 N N . LYS A 1 79 ? -10.414 -33.844 -13.641 1 98.69 79 LYS A N 1
ATOM 588 C CA . LYS A 1 79 ? -10.789 -35 -12.82 1 98.69 79 LYS A CA 1
ATOM 589 C C . LYS A 1 79 ? -11.523 -34.562 -11.555 1 98.69 79 LYS A C 1
ATOM 591 O O . LYS A 1 79 ? -12.516 -35.156 -11.156 1 98.69 79 LYS A O 1
ATOM 596 N N . LEU A 1 80 ? -11.055 -33.5 -10.898 1 98.75 80 LEU A N 1
ATOM 597 C CA . LEU A 1 80 ? -11.594 -33.062 -9.617 1 98.75 80 LEU A CA 1
ATOM 598 C C . LEU A 1 80 ? -12.688 -32.031 -9.805 1 98.75 80 LEU A C 1
ATOM 600 O O . LEU A 1 80 ? -13.312 -31.594 -8.828 1 98.75 80 LEU A O 1
ATOM 604 N N . GLU A 1 81 ? -12.891 -31.531 -11.078 1 98.56 81 GLU A N 1
ATOM 605 C CA . GLU A 1 81 ? -13.82 -30.438 -11.359 1 98.56 81 GLU A CA 1
ATOM 606 C C . GLU A 1 81 ? -13.523 -29.234 -10.492 1 98.56 81 GLU A C 1
ATOM 608 O O . GLU A 1 81 ? -14.406 -28.719 -9.805 1 98.56 81 GLU A O 1
ATOM 613 N N . LEU A 1 82 ? -12.344 -28.891 -10.547 1 98.69 82 LEU A N 1
ATOM 614 C CA . LEU A 1 82 ? -11.789 -27.875 -9.672 1 98.69 82 LEU A CA 1
ATOM 615 C C . LEU A 1 82 ? -11.016 -26.828 -10.477 1 98.69 82 LEU A C 1
ATOM 617 O O . LEU A 1 82 ? -10.297 -27.172 -11.414 1 98.69 82 LEU A O 1
ATOM 621 N N . TRP A 1 83 ? -11.195 -25.516 -10.102 1 98.94 83 TRP A N 1
ATOM 622 C CA . TRP A 1 83 ? -10.375 -24.469 -10.703 1 98.94 83 TRP A CA 1
ATOM 623 C C . TRP A 1 83 ? -9 -24.406 -10.039 1 98.94 83 TRP A C 1
ATOM 625 O O . TRP A 1 83 ? -8.883 -24.547 -8.82 1 98.94 83 TRP A O 1
ATOM 635 N N . LEU A 1 84 ? -7.973 -24.188 -10.828 1 98.94 84 LEU A N 1
ATOM 636 C CA . LEU A 1 84 ? -6.613 -24.109 -10.305 1 98.94 84 LEU A CA 1
ATOM 637 C C . LEU A 1 84 ? -5.93 -22.812 -10.734 1 98.94 84 LEU A C 1
ATOM 639 O O . LEU A 1 84 ? -6.07 -22.391 -11.883 1 98.94 84 LEU A O 1
ATOM 643 N N . SER A 1 85 ? -5.34 -22.141 -9.797 1 98.94 85 SER A N 1
ATOM 644 C CA . SER A 1 85 ? -4.367 -21.078 -10.023 1 98.94 85 SER A CA 1
ATOM 645 C C . SER A 1 85 ? -2.938 -21.594 -9.875 1 98.94 85 SER A C 1
ATOM 647 O O . SER A 1 85 ? -2.51 -21.938 -8.773 1 98.94 85 SER A O 1
ATOM 649 N N . LEU A 1 86 ? -2.223 -21.594 -10.938 1 98.94 86 LEU A N 1
ATOM 650 C CA . LEU A 1 86 ? -0.831 -22.047 -10.953 1 98.94 86 LEU A CA 1
ATOM 651 C C . LEU A 1 86 ? 0.115 -20.844 -10.969 1 98.94 86 LEU A C 1
ATOM 653 O O . LEU A 1 86 ? 0.327 -20.219 -12.016 1 98.94 86 LEU A O 1
ATOM 657 N N . GLY A 1 87 ? 0.748 -20.375 -9.828 1 97.38 87 GLY A N 1
ATOM 658 C CA . GLY A 1 87 ? 1.203 -19.031 -9.484 1 97.38 87 GLY A CA 1
ATOM 659 C C . GLY A 1 87 ? 2.594 -18.734 -10.016 1 97.38 87 GLY A C 1
ATOM 660 O O . GLY A 1 87 ? 3.18 -17.703 -9.664 1 97.38 87 GLY A O 1
ATOM 661 N N . GLY A 1 88 ? 3.189 -19.391 -11.008 1 97.62 88 GLY A N 1
ATOM 662 C CA . GLY A 1 88 ? 4.523 -19.094 -11.508 1 97.62 88 GLY A CA 1
ATOM 663 C C . GLY A 1 88 ? 5.164 -20.281 -12.219 1 97.62 88 GLY A C 1
ATOM 664 O O . GLY A 1 88 ? 6.145 -20.844 -11.727 1 97.62 88 GLY A O 1
ATOM 665 N N . PHE A 1 89 ? 4.621 -20.609 -13.305 1 98.81 89 PHE A N 1
ATOM 666 C CA . PHE A 1 89 ? 5.109 -21.688 -14.172 1 98.81 89 PHE A CA 1
ATOM 667 C C . PHE A 1 89 ? 6.324 -21.219 -14.969 1 98.81 89 PHE A C 1
ATOM 669 O O . PHE A 1 89 ? 6.328 -20.125 -15.531 1 98.81 89 PHE A O 1
ATOM 676 N N . HIS A 1 90 ? 7.387 -22.047 -14.875 1 98.69 90 HIS A N 1
ATOM 677 C CA . HIS A 1 90 ? 8.547 -21.75 -15.703 1 98.69 90 HIS A CA 1
ATOM 678 C C . HIS A 1 90 ? 8.297 -22.109 -17.156 1 98.69 90 HIS A C 1
ATOM 680 O O . HIS A 1 90 ? 8.609 -23.234 -17.594 1 98.69 90 HIS A O 1
ATOM 686 N N . GLU A 1 91 ? 7.824 -21.109 -17.906 1 98.75 91 GLU A N 1
ATOM 687 C CA . GLU A 1 91 ? 7.379 -21.281 -19.281 1 98.75 91 GLU A CA 1
ATOM 688 C C . GLU A 1 91 ? 8.492 -20.938 -20.266 1 98.75 91 GLU A C 1
ATOM 690 O O . GLU A 1 91 ? 9 -19.812 -20.266 1 98.75 91 GLU A O 1
ATOM 695 N N . ARG A 1 92 ? 8.789 -21.875 -21.109 1 98.19 92 ARG A N 1
ATOM 696 C CA . ARG A 1 92 ? 9.742 -21.547 -22.156 1 98.19 92 ARG A CA 1
ATOM 697 C C . ARG A 1 92 ? 9.25 -20.391 -23.016 1 98.19 92 ARG A C 1
ATOM 699 O O . ARG A 1 92 ? 8.078 -20.344 -23.406 1 98.19 92 ARG A O 1
ATOM 706 N N . GLY A 1 93 ? 10.188 -19.484 -23.234 1 96.06 93 GLY A N 1
ATOM 707 C CA . GLY A 1 93 ? 9.844 -18.297 -24.016 1 96.06 93 GLY A CA 1
ATOM 708 C C . GLY A 1 93 ? 9.539 -18.594 -25.469 1 96.06 93 GLY A C 1
ATOM 709 O O . GLY A 1 93 ? 9.812 -19.703 -25.938 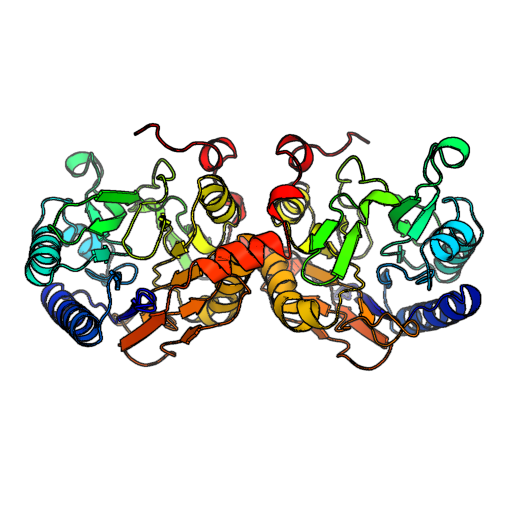1 96.06 93 GLY A O 1
ATOM 710 N N . HIS A 1 94 ? 9.008 -17.656 -26.156 1 91.44 94 HIS A N 1
ATOM 711 C CA . HIS A 1 94 ? 8.57 -17.812 -27.547 1 91.44 94 HIS A CA 1
ATOM 712 C C . HIS A 1 94 ? 9.758 -18.094 -28.469 1 91.44 94 HIS A C 1
ATOM 714 O O . HIS A 1 94 ? 9.625 -18.812 -29.453 1 91.44 94 HIS A O 1
ATOM 720 N N . ASP A 1 95 ? 10.844 -17.5 -28.234 1 93.06 95 ASP A N 1
ATOM 721 C CA . ASP A 1 95 ? 12.047 -17.734 -29.031 1 93.06 95 ASP A CA 1
ATOM 722 C C . ASP A 1 95 ? 13.07 -18.547 -28.25 1 93.06 95 ASP A C 1
ATOM 724 O O . ASP A 1 95 ? 14.234 -18.156 -28.141 1 93.06 95 ASP A O 1
ATOM 728 N N . TRP A 1 96 ? 12.609 -19.578 -27.688 1 93.75 96 TRP A N 1
ATOM 729 C CA . TRP A 1 96 ? 13.398 -20.391 -26.766 1 93.75 96 TRP A CA 1
ATOM 730 C C . TRP A 1 96 ? 14.695 -20.859 -27.422 1 93.75 96 TRP A C 1
ATOM 732 O O . TRP A 1 96 ? 15.758 -20.812 -26.797 1 93.75 96 TRP A O 1
ATOM 742 N N . GLU A 1 97 ? 14.648 -21.312 -28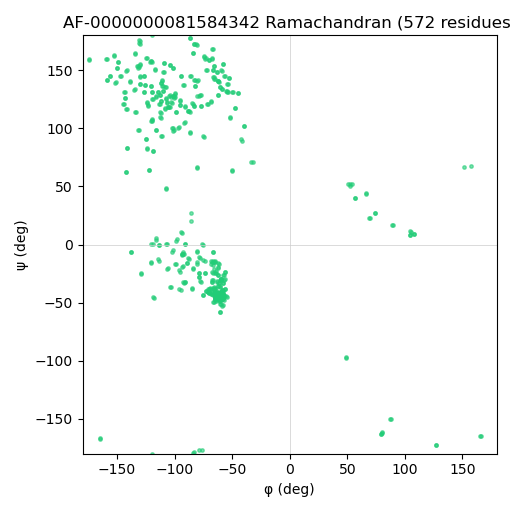.641 1 92.44 97 GLU A N 1
ATOM 743 C CA . GLU A 1 97 ? 15.828 -21.844 -29.312 1 92.44 97 GLU A CA 1
ATOM 744 C C . GLU A 1 97 ? 16.891 -20.766 -29.516 1 92.44 97 GLU A C 1
ATOM 746 O O . GLU A 1 97 ? 18.094 -21.047 -29.484 1 92.44 97 GLU A O 1
ATOM 751 N N . ALA A 1 98 ? 16.453 -19.5 -29.547 1 92.56 98 ALA A N 1
ATOM 752 C CA . ALA A 1 98 ? 17.375 -18.406 -29.875 1 92.56 98 ALA A CA 1
ATOM 753 C C . ALA A 1 98 ? 17.906 -17.766 -28.594 1 92.56 98 ALA A C 1
ATOM 755 O O . ALA A 1 98 ? 19.109 -17.453 -28.516 1 92.56 98 ALA A O 1
ATOM 756 N N . ASP A 1 99 ? 17.109 -17.625 -27.609 1 91.19 99 ASP A N 1
ATOM 757 C CA . ASP A 1 99 ? 17.562 -16.781 -26.516 1 91.19 99 ASP A CA 1
ATOM 758 C C . ASP A 1 99 ? 17.609 -17.562 -25.203 1 91.19 99 ASP A C 1
ATOM 760 O O . ASP A 1 99 ? 18.234 -17.125 -24.234 1 91.19 99 ASP A O 1
ATOM 764 N N . ARG A 1 100 ? 16.938 -18.766 -25.125 1 94.56 100 ARG A N 1
ATOM 765 C CA . ARG A 1 100 ? 16.938 -19.609 -23.938 1 94.56 100 ARG A CA 1
ATOM 766 C C . ARG A 1 100 ? 16.516 -18.797 -22.703 1 94.56 100 ARG A C 1
ATOM 768 O O . ARG A 1 100 ? 17.203 -18.828 -21.688 1 94.56 100 ARG A O 1
ATOM 775 N N . ARG A 1 101 ? 15.406 -18.094 -22.812 1 96.31 101 ARG A N 1
ATOM 776 C CA . ARG A 1 101 ? 14.797 -17.375 -21.703 1 96.31 101 ARG A CA 1
ATOM 777 C C . ARG A 1 101 ? 13.383 -17.875 -21.438 1 96.31 101 ARG A C 1
ATOM 779 O O . ARG A 1 101 ? 12.75 -18.469 -22.312 1 96.31 101 ARG A O 1
ATOM 786 N N . ILE A 1 102 ? 12.938 -17.656 -20.281 1 98.31 102 ILE A N 1
ATOM 787 C CA . ILE A 1 102 ? 11.641 -18.203 -19.891 1 98.31 102 ILE A CA 1
ATOM 788 C C . ILE A 1 102 ? 10.734 -17.078 -19.406 1 98.31 102 ILE A C 1
ATOM 790 O O . ILE A 1 102 ? 11.203 -15.977 -19.109 1 98.31 102 ILE A O 1
ATOM 794 N N . TYR A 1 103 ? 9.461 -17.344 -19.406 1 98.38 103 TYR A N 1
ATOM 795 C CA . TYR A 1 103 ? 8.484 -16.547 -18.656 1 98.38 103 TYR A CA 1
ATOM 796 C C . TYR A 1 103 ? 8.211 -17.156 -17.281 1 98.38 103 TYR A C 1
ATOM 798 O O . TYR A 1 103 ? 8.344 -18.375 -17.109 1 98.38 103 TYR A O 1
ATOM 806 N N . ASN A 1 104 ? 8 -16.312 -16.359 1 98.62 104 ASN A N 1
ATOM 807 C CA . ASN A 1 104 ? 7.305 -16.688 -15.125 1 98.62 104 ASN A CA 1
ATOM 808 C C . ASN A 1 104 ? 5.801 -16.453 -15.242 1 98.62 104 ASN A C 1
ATOM 810 O O . ASN A 1 104 ? 5.336 -15.312 -15.164 1 98.62 104 ASN A O 1
ATOM 814 N N . SER A 1 105 ? 5.035 -17.547 -15.406 1 98.81 105 SER A N 1
ATOM 815 C CA . SER A 1 105 ? 3.658 -17.391 -15.875 1 98.81 105 SER A CA 1
ATOM 816 C C . SER A 1 105 ? 2.664 -17.859 -14.812 1 98.81 105 SER A C 1
ATOM 818 O O . SER A 1 105 ? 2.82 -18.938 -14.234 1 98.81 105 SER A O 1
ATOM 820 N N . HIS A 1 106 ? 1.743 -17.016 -14.523 1 98.94 106 HIS A N 1
ATOM 821 C CA . HIS A 1 106 ? 0.572 -17.359 -13.719 1 98.94 106 HIS A CA 1
ATOM 822 C C . HIS A 1 106 ? -0.552 -17.906 -14.594 1 98.94 106 HIS A C 1
ATOM 824 O O . HIS A 1 106 ? -1.104 -17.172 -15.43 1 98.94 106 HIS A O 1
ATOM 830 N N . VAL A 1 107 ? -0.922 -19.203 -14.422 1 98.88 107 VAL A N 1
ATOM 831 C CA . VAL A 1 107 ? -1.854 -19.891 -15.312 1 98.88 107 VAL A CA 1
ATOM 832 C C . VAL A 1 107 ? -3.127 -20.25 -14.547 1 98.88 107 VAL A C 1
ATOM 834 O O . VAL A 1 107 ? -3.062 -20.812 -13.445 1 98.88 107 VAL A O 1
ATOM 837 N N . ILE A 1 108 ? -4.273 -19.922 -15.133 1 98.94 108 ILE A N 1
ATOM 838 C CA . ILE A 1 108 ? -5.555 -20.328 -14.562 1 98.94 108 ILE A CA 1
ATOM 839 C C . ILE A 1 108 ? -6.168 -21.438 -15.406 1 98.94 108 ILE A C 1
ATOM 841 O O . ILE A 1 108 ? -6.285 -21.312 -16.625 1 98.94 108 ILE A O 1
ATOM 845 N N . ILE A 1 109 ? -6.496 -22.547 -14.75 1 98.94 109 ILE A N 1
ATOM 846 C CA . ILE A 1 109 ? -7.164 -23.688 -15.367 1 98.94 109 ILE A CA 1
ATOM 847 C C . ILE A 1 109 ? -8.57 -23.844 -14.797 1 98.94 109 ILE A C 1
ATOM 849 O O . ILE A 1 109 ? -8.758 -23.797 -13.578 1 98.94 109 ILE A O 1
ATOM 853 N N . ASN A 1 110 ? -9.609 -23.953 -15.672 1 98.88 110 ASN A N 1
ATOM 854 C CA . ASN A 1 110 ? -10.977 -24.094 -15.18 1 98.88 110 ASN A CA 1
ATOM 855 C C . ASN A 1 110 ? -11.297 -25.547 -14.844 1 98.88 110 ASN A C 1
ATOM 857 O O . ASN A 1 110 ? -10.43 -26.422 -14.93 1 98.88 110 ASN A O 1
ATOM 861 N N . ASP A 1 111 ? -12.531 -25.828 -14.398 1 98.69 111 ASP A N 1
ATOM 862 C CA . ASP A 1 111 ? -12.93 -27.156 -13.906 1 98.69 111 ASP A CA 1
ATOM 863 C C . ASP A 1 111 ? -13.125 -28.141 -15.055 1 98.69 111 ASP A C 1
ATOM 865 O O . ASP A 1 111 ? -13.375 -29.328 -14.828 1 98.69 111 ASP A O 1
ATOM 869 N N . ARG A 1 112 ? -12.93 -27.703 -16.328 1 98.62 112 ARG A N 1
ATOM 870 C CA . ARG A 1 112 ? -12.969 -28.578 -17.5 1 98.62 112 ARG A CA 1
ATOM 871 C C . ARG A 1 112 ? -11.562 -28.922 -17.984 1 98.62 112 ARG A C 1
ATOM 873 O O . ARG A 1 112 ? -11.398 -29.703 -18.922 1 98.62 112 ARG A O 1
ATOM 880 N N . GLY A 1 113 ? -10.594 -28.312 -17.344 1 98.62 113 GLY A N 1
ATOM 881 C CA . GLY A 1 113 ? -9.203 -28.562 -17.703 1 98.62 113 GLY A CA 1
ATOM 882 C C . GLY A 1 113 ? -8.695 -27.641 -18.797 1 98.62 113 GLY A C 1
ATOM 883 O O . GLY A 1 113 ? -7.699 -27.953 -1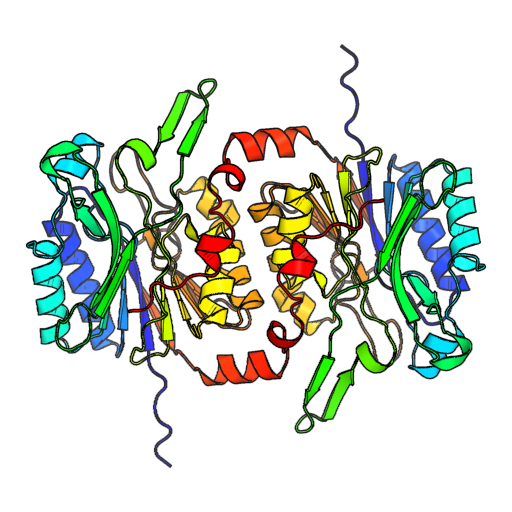9.453 1 98.62 113 GLY A O 1
ATOM 884 N N . ASP A 1 114 ? -9.414 -26.5 -19.062 1 98.69 114 ASP A N 1
ATOM 885 C CA . ASP A 1 114 ? -8.961 -25.531 -20.062 1 98.69 114 ASP A CA 1
ATOM 886 C C . ASP A 1 114 ? -8.125 -24.438 -19.422 1 98.69 114 ASP A C 1
ATOM 888 O O . ASP A 1 114 ? -8.445 -23.953 -18.328 1 98.69 114 ASP A O 1
ATOM 892 N N . ILE A 1 115 ? -7.074 -24.125 -20.109 1 98.75 115 ILE A N 1
ATOM 893 C CA . ILE A 1 115 ? -6.367 -22.906 -19.719 1 98.75 115 ILE A CA 1
ATOM 894 C C . ILE A 1 115 ? -7.199 -21.688 -20.109 1 98.75 115 ILE A C 1
ATOM 896 O O . ILE A 1 115 ? -7.496 -21.469 -21.281 1 98.75 115 ILE A O 1
ATOM 900 N N . VAL A 1 116 ? -7.559 -20.844 -19.125 1 98.75 116 VAL A N 1
ATOM 901 C CA . VAL A 1 116 ? -8.492 -19.766 -19.453 1 98.75 116 VAL A CA 1
ATOM 902 C C . VAL A 1 116 ? -7.781 -18.406 -19.312 1 98.75 116 VAL A C 1
ATOM 904 O O . VAL A 1 116 ? -8.289 -17.391 -19.766 1 98.75 116 VAL A O 1
ATOM 907 N N . SER A 1 117 ? -6.617 -18.375 -18.703 1 98.56 117 SER A N 1
ATOM 908 C CA . SER A 1 117 ? -5.84 -17.141 -18.594 1 98.56 117 SER A CA 1
ATOM 909 C C . SER A 1 117 ? -4.367 -17.438 -18.328 1 98.56 117 SER A C 1
ATOM 911 O O . SER A 1 117 ? -4.047 -18.375 -17.594 1 98.56 117 SER A O 1
ATOM 913 N N . VAL A 1 118 ? -3.498 -16.688 -18.922 1 98.62 118 VAL A N 1
ATOM 914 C CA . VAL A 1 118 ? -2.061 -16.734 -18.672 1 98.62 118 VAL A CA 1
ATOM 915 C C . VAL A 1 118 ? -1.521 -15.312 -18.516 1 98.62 118 VAL A C 1
ATOM 917 O O . VAL A 1 118 ? -1.581 -14.5 -19.438 1 98.62 118 VAL A O 1
ATOM 920 N N . TYR A 1 119 ? -1.073 -15.016 -17.344 1 98.5 119 TYR A N 1
ATOM 921 C CA . TYR A 1 119 ? -0.342 -13.781 -17.062 1 98.5 119 TYR A CA 1
ATOM 922 C C . TYR A 1 119 ? 1.15 -14.055 -16.906 1 98.5 119 TYR A C 1
ATOM 924 O O . TYR A 1 119 ? 1.55 -14.969 -16.188 1 98.5 119 TYR A O 1
ATOM 932 N N . ARG A 1 120 ? 1.927 -13.352 -17.609 1 98.44 120 ARG A N 1
ATOM 933 C CA . ARG A 1 120 ? 3.379 -13.445 -17.5 1 98.44 120 ARG A CA 1
ATOM 934 C C . ARG A 1 120 ? 3.945 -12.289 -16.672 1 98.44 120 ARG A C 1
ATOM 936 O O . ARG A 1 120 ? 3.633 -11.125 -16.938 1 98.44 120 ARG A O 1
ATOM 943 N N . LYS A 1 121 ? 4.703 -12.641 -15.719 1 98.31 121 LYS A N 1
ATOM 944 C CA . LYS A 1 121 ? 5.223 -11.688 -14.742 1 98.31 121 LYS A CA 1
ATOM 945 C C . LYS A 1 121 ? 5.852 -10.484 -15.438 1 98.31 121 LYS A C 1
ATOM 947 O O . LYS A 1 121 ? 6.719 -10.641 -16.297 1 98.31 121 LYS A O 1
ATOM 952 N N . SER A 1 122 ? 5.418 -9.352 -14.914 1 96.75 122 SER A N 1
ATOM 953 C CA . SER A 1 122 ? 5.801 -8.156 -15.656 1 96.75 122 SER A CA 1
ATOM 954 C C . SER A 1 122 ? 6.938 -7.41 -14.969 1 96.75 122 SER A C 1
ATOM 956 O O . SER A 1 122 ? 7.742 -6.746 -15.625 1 96.75 122 SER A O 1
ATOM 958 N N . HIS A 1 123 ? 6.941 -7.391 -13.688 1 97.94 123 HIS A N 1
ATOM 959 C CA . HIS A 1 123 ? 8.023 -6.781 -12.922 1 97.94 123 HIS A CA 1
ATOM 960 C C . HIS A 1 123 ? 9.062 -7.82 -12.508 1 97.94 123 HIS A C 1
ATOM 962 O O . HIS A 1 123 ? 8.734 -8.773 -11.797 1 97.94 123 HIS A O 1
ATOM 968 N N . LEU A 1 124 ? 10.219 -7.629 -12.922 1 96.81 124 LEU A N 1
ATOM 969 C CA . LEU A 1 124 ? 11.305 -8.547 -12.602 1 96.81 124 LEU A CA 1
ATOM 970 C C . LEU A 1 124 ? 12.305 -7.895 -11.656 1 96.81 124 LEU A C 1
ATOM 972 O O . LEU A 1 124 ? 12.602 -6.703 -11.773 1 96.81 124 LEU A O 1
ATOM 976 N N . PHE A 1 125 ? 12.797 -8.656 -10.734 1 92.31 125 PHE A N 1
ATOM 977 C CA . PHE A 1 125 ? 13.695 -8.141 -9.711 1 92.31 125 PHE A CA 1
ATOM 978 C C . PHE A 1 125 ? 15.148 -8.203 -10.188 1 92.31 125 PHE A C 1
ATOM 980 O O . PHE A 1 125 ? 15.68 -9.289 -10.422 1 92.31 125 PHE A O 1
ATOM 987 N N . ASP A 1 126 ? 15.75 -7.102 -10.344 1 91.38 126 ASP A N 1
ATOM 988 C CA . ASP A 1 126 ? 17.156 -6.949 -10.703 1 91.38 126 ASP A CA 1
ATOM 989 C C . ASP A 1 126 ? 17.891 -6.098 -9.672 1 91.38 126 ASP A C 1
ATOM 991 O O . ASP A 1 126 ? 17.484 -4.969 -9.383 1 91.38 126 ASP A O 1
ATOM 995 N N . VAL A 1 127 ? 18.953 -6.695 -9.07 1 86.88 127 VAL A N 1
ATOM 996 C CA . VAL A 1 127 ? 19.766 -5.898 -8.148 1 86.88 127 VAL A CA 1
ATOM 997 C C . VAL A 1 127 ? 21.234 -6.277 -8.281 1 86.88 127 VAL A C 1
ATOM 999 O O . VAL A 1 127 ? 21.562 -7.457 -8.422 1 86.88 127 VAL A O 1
ATOM 1002 N N . GLU A 1 128 ? 22.047 -5.305 -8.406 1 86.06 128 GLU A N 1
ATOM 1003 C CA . GLU A 1 128 ? 23.5 -5.453 -8.438 1 86.06 128 GLU A CA 1
ATOM 1004 C C . GLU A 1 128 ? 24.156 -4.68 -7.301 1 86.06 128 GLU A C 1
ATOM 1006 O O . GLU A 1 128 ? 24.109 -3.447 -7.277 1 86.06 128 GLU A O 1
ATOM 1011 N N . LEU A 1 129 ? 24.609 -5.375 -6.324 1 86.25 129 LEU A N 1
ATOM 1012 C CA . LEU A 1 129 ? 25.359 -4.793 -5.219 1 86.25 129 LEU A CA 1
ATOM 1013 C C . LEU A 1 129 ? 26.766 -5.387 -5.148 1 86.25 129 LEU A C 1
ATOM 1015 O O . LEU A 1 129 ? 27.047 -6.203 -4.27 1 86.25 129 LEU A O 1
ATOM 1019 N N . PRO A 1 130 ? 27.609 -4.926 -5.93 1 79.75 130 PRO A N 1
ATOM 1020 C CA . PRO A 1 130 ? 28.938 -5.508 -5.996 1 79.75 130 PRO A CA 1
ATOM 1021 C C . PRO A 1 130 ? 29.672 -5.48 -4.648 1 79.75 130 PRO A C 1
ATOM 1023 O O . PRO A 1 130 ? 30.359 -6.438 -4.297 1 79.75 130 PRO A O 1
ATOM 1026 N N . GLU A 1 131 ? 29.484 -4.395 -3.984 1 79.62 131 GLU A N 1
ATOM 1027 C CA . GLU A 1 131 ? 30.156 -4.234 -2.693 1 79.62 131 GLU A CA 1
ATOM 1028 C C . GLU A 1 131 ? 29.703 -5.301 -1.702 1 79.62 131 GLU A C 1
ATOM 1030 O O . GLU A 1 131 ? 30.406 -5.613 -0.747 1 79.62 131 GLU A O 1
ATOM 1035 N N . LYS A 1 132 ? 28.609 -5.926 -2.039 1 79.75 132 LYS A N 1
ATOM 1036 C CA . LYS A 1 132 ? 28.062 -6.965 -1.174 1 79.75 132 LYS A CA 1
ATOM 1037 C C . LYS A 1 132 ? 28.125 -8.336 -1.849 1 79.75 132 LYS A C 1
ATOM 1039 O O . LYS A 1 132 ? 27.656 -9.328 -1.3 1 79.75 132 LYS A O 1
ATOM 1044 N N . GLY A 1 133 ? 28.609 -8.32 -2.967 1 73.19 133 GLY A N 1
ATOM 1045 C CA . GLY A 1 133 ? 28.688 -9.555 -3.725 1 73.19 133 GLY A CA 1
ATOM 1046 C C . GLY A 1 133 ? 27.328 -10.078 -4.172 1 73.19 133 GLY A C 1
ATOM 1047 O O . GLY A 1 133 ? 27.141 -11.281 -4.297 1 73.19 133 GLY A O 1
ATOM 1048 N N . VAL A 1 134 ? 26.391 -9.211 -4.238 1 76.62 134 VAL A N 1
ATOM 1049 C CA . VAL A 1 134 ? 25.047 -9.625 -4.605 1 76.62 134 VAL A CA 1
ATOM 1050 C C . VAL A 1 134 ? 24.75 -9.188 -6.039 1 76.62 134 VAL A C 1
ATOM 1052 O O . VAL A 1 134 ? 24.953 -8.023 -6.395 1 76.62 134 VAL A O 1
ATOM 1055 N N . SER A 1 135 ? 24.5 -10.195 -6.906 1 82.19 135 SER A N 1
ATOM 1056 C CA . SER A 1 135 ? 24.016 -9.945 -8.258 1 82.19 135 SER A CA 1
ATOM 1057 C C . SER A 1 135 ? 22.797 -10.828 -8.578 1 82.19 135 SER A C 1
ATOM 1059 O O . SER A 1 135 ? 22.953 -12.031 -8.797 1 82.19 135 SER A O 1
ATOM 1061 N N . LEU A 1 136 ? 21.719 -10.289 -8.461 1 82.44 136 LEU A N 1
ATOM 1062 C CA . LEU A 1 136 ? 20.469 -10.938 -8.852 1 82.44 136 LEU A CA 1
ATOM 1063 C C . LEU A 1 136 ? 19.844 -10.242 -10.055 1 82.44 136 LEU A C 1
ATOM 1065 O O . LEU A 1 136 ? 19.516 -9.055 -9.984 1 82.44 136 LEU A O 1
ATOM 1069 N N . LYS A 1 137 ? 19.891 -10.906 -11.109 1 89.5 137 LYS A N 1
ATOM 1070 C CA . LYS A 1 137 ? 19.312 -10.367 -12.336 1 89.5 137 LYS A CA 1
ATOM 1071 C C . LYS A 1 137 ? 18.281 -11.328 -12.922 1 89.5 137 LYS A C 1
ATOM 1073 O O . LYS A 1 137 ? 18.594 -12.086 -13.844 1 89.5 137 LYS A O 1
ATOM 1078 N N . GLU A 1 138 ? 17.078 -11.234 -12.391 1 89.56 138 GLU A N 1
ATOM 1079 C CA . GLU A 1 138 ? 15.984 -12.078 -12.891 1 89.56 138 GLU A CA 1
ATOM 1080 C C . GLU A 1 138 ? 15.773 -11.883 -14.383 1 89.56 138 GLU A C 1
ATOM 1082 O O . GLU A 1 138 ? 15.461 -12.828 -15.102 1 89.56 138 GLU A O 1
ATOM 1087 N N . SER A 1 139 ? 16.047 -10.711 -14.852 1 90.81 139 SER A N 1
ATOM 1088 C CA . SER A 1 139 ? 15.797 -10.367 -16.25 1 90.81 139 SER A CA 1
ATOM 1089 C C . SER A 1 139 ? 16.812 -11.031 -17.172 1 90.81 139 SER A C 1
ATOM 1091 O O . SER A 1 139 ? 16.609 -11.047 -18.391 1 90.81 139 SER A O 1
ATOM 1093 N N . ALA A 1 140 ? 17.844 -11.523 -16.625 1 88.88 140 ALA A N 1
ATOM 1094 C CA . ALA A 1 140 ? 18.859 -12.18 -17.438 1 88.88 140 ALA A CA 1
ATOM 1095 C C . ALA A 1 140 ? 18.312 -13.469 -18.062 1 88.88 140 ALA A C 1
ATOM 1097 O O . ALA A 1 140 ? 18.766 -13.891 -19.125 1 88.88 140 ALA A O 1
ATOM 1098 N N . PHE A 1 141 ? 17.281 -14.031 -17.406 1 92.5 141 PHE A N 1
ATOM 1099 C CA . PHE A 1 141 ? 16.812 -15.305 -17.953 1 92.5 141 PHE A CA 1
ATOM 1100 C C . PHE A 1 141 ? 15.289 -15.367 -17.953 1 92.5 141 PHE A C 1
ATOM 1102 O O . PHE A 1 141 ? 14.703 -16.328 -18.438 1 92.5 141 PHE A O 1
ATOM 1109 N N . THR A 1 142 ? 14.641 -14.43 -17.391 1 96.94 142 THR A N 1
ATOM 1110 C CA . THR A 1 142 ? 13.188 -14.328 -17.422 1 96.94 142 THR A CA 1
ATOM 1111 C C . THR A 1 142 ? 12.75 -13.156 -18.297 1 96.94 142 THR A C 1
ATOM 1113 O O . THR A 1 142 ? 13.305 -12.062 -18.203 1 96.94 142 THR A O 1
ATOM 1116 N N . ILE A 1 143 ? 11.812 -13.406 -19.172 1 97.06 143 ILE A N 1
ATOM 1117 C CA . ILE A 1 143 ? 11.273 -12.383 -20.062 1 97.06 143 ILE A CA 1
ATOM 1118 C C . ILE A 1 143 ? 10.164 -11.609 -19.344 1 97.06 143 ILE A C 1
ATOM 1120 O O . ILE A 1 143 ? 9.219 -12.203 -18.828 1 97.06 143 ILE A O 1
ATOM 1124 N N . PRO A 1 144 ? 10.312 -10.281 -19.219 1 96.62 144 PRO A N 1
ATOM 1125 C CA . PRO A 1 144 ? 9.203 -9.523 -18.625 1 96.62 144 PRO A CA 1
ATOM 1126 C C . PRO A 1 144 ? 7.922 -9.609 -19.453 1 96.62 144 PRO A C 1
ATOM 1128 O O . PRO A 1 144 ? 7.949 -9.367 -20.656 1 96.62 144 PRO A O 1
ATOM 1131 N N . GLY A 1 145 ? 6.863 -9.961 -18.781 1 96.12 145 GLY A N 1
ATOM 1132 C CA . GLY A 1 145 ? 5.582 -10.008 -19.469 1 96.12 145 GLY A CA 1
ATOM 1133 C C . GLY A 1 145 ? 5.207 -8.688 -20.125 1 96.12 145 GLY A C 1
ATOM 1134 O O . GLY A 1 145 ? 5.438 -7.621 -19.547 1 96.12 145 GLY A O 1
ATOM 1135 N N . PRO A 1 146 ? 4.559 -8.758 -21.234 1 93.31 146 PRO A N 1
ATOM 1136 C CA . PRO A 1 146 ? 4.344 -7.539 -22.016 1 93.31 146 PRO A CA 1
ATOM 1137 C C . PRO A 1 146 ? 3.131 -6.742 -21.547 1 93.31 146 PRO A C 1
ATOM 1139 O O . PRO A 1 146 ? 2.994 -5.562 -21.891 1 93.31 146 PRO A O 1
ATOM 1142 N N . SER A 1 147 ? 2.186 -7.418 -20.828 1 94.75 147 SER A N 1
ATOM 1143 C CA . SER A 1 147 ? 0.95 -6.723 -20.469 1 94.75 147 SER A CA 1
ATOM 1144 C C . SER A 1 147 ? 0.266 -7.375 -19.281 1 94.75 147 SER A C 1
ATOM 1146 O O . SER A 1 147 ? 0.535 -8.539 -18.969 1 94.75 147 SER A O 1
ATOM 1148 N N . LEU A 1 148 ? -0.583 -6.523 -18.703 1 95.94 148 LEU A N 1
ATOM 1149 C CA . LEU A 1 148 ? -1.558 -7.09 -17.781 1 95.94 148 LEU A CA 1
ATOM 1150 C C . LEU A 1 148 ? -2.6 -7.918 -18.516 1 95.94 148 LEU A C 1
ATOM 1152 O O . LEU A 1 148 ? -2.711 -7.824 -19.75 1 95.94 148 LEU A O 1
ATOM 1156 N N . VAL A 1 149 ? -3.248 -8.789 -17.812 1 97.19 149 VAL A N 1
ATOM 1157 C CA . VAL A 1 149 ? -4.371 -9.531 -18.375 1 97.19 149 VAL A CA 1
ATOM 1158 C C . VAL A 1 149 ? -5.652 -9.195 -17.609 1 97.19 149 VAL A C 1
ATOM 1160 O O . VAL A 1 149 ? -5.605 -8.883 -16.422 1 97.19 149 VAL A O 1
ATOM 1163 N N . ALA A 1 150 ? -6.777 -9.258 -18.297 1 97.06 150 ALA A N 1
ATOM 1164 C CA . ALA A 1 150 ? -8.062 -8.969 -17.672 1 97.06 150 ALA A CA 1
ATOM 1165 C C . ALA A 1 150 ? -8.359 -9.961 -16.547 1 97.06 150 ALA A C 1
ATOM 1167 O O . ALA A 1 150 ? -8.078 -11.156 -16.672 1 97.06 150 ALA A O 1
ATOM 1168 N N . PRO A 1 151 ? -8.93 -9.406 -15.469 1 98.44 151 PRO A N 1
ATOM 1169 C CA . PRO A 1 151 ? -9.359 -10.359 -14.445 1 98.44 151 PRO A CA 1
ATOM 1170 C C . PRO A 1 151 ? -10.258 -11.461 -15 1 98.44 151 PRO A C 1
ATOM 1172 O O . PRO A 1 151 ? -11.102 -11.203 -15.859 1 98.44 151 PRO A O 1
ATOM 1175 N N . VAL A 1 152 ? -10.102 -12.68 -14.484 1 98.44 152 VAL A N 1
ATOM 1176 C CA . VAL A 1 152 ? -10.781 -13.859 -15.008 1 98.44 152 VAL A CA 1
ATOM 1177 C C . VAL A 1 152 ? -12 -14.18 -14.148 1 98.44 152 VAL A C 1
ATOM 1179 O O . VAL A 1 152 ? -11.906 -14.203 -12.914 1 98.44 152 VAL A O 1
ATOM 1182 N N . GLN A 1 153 ? -13.148 -14.367 -14.82 1 98.62 153 GLN A N 1
ATOM 1183 C CA . GLN A 1 153 ? -14.328 -14.82 -14.094 1 98.62 153 GLN A CA 1
ATOM 1184 C C . GLN A 1 153 ? -14.156 -16.266 -13.609 1 98.62 153 GLN A C 1
ATOM 1186 O O . GLN A 1 153 ? -13.883 -17.156 -14.406 1 98.62 153 GLN A O 1
ATOM 1191 N N . THR A 1 154 ? -14.281 -16.5 -12.344 1 98.81 154 THR A N 1
ATOM 1192 C CA . THR A 1 154 ? -14.164 -17.812 -11.711 1 98.81 154 THR A CA 1
ATOM 1193 C C . THR A 1 154 ? -15.352 -18.078 -10.781 1 98.81 154 THR A C 1
ATOM 1195 O O . THR A 1 154 ? -16.188 -17.188 -10.57 1 98.81 154 THR A O 1
ATOM 1198 N N . PRO A 1 155 ? -15.422 -19.25 -10.219 1 98.44 155 PRO A N 1
ATOM 1199 C CA . PRO A 1 155 ? -16.531 -19.531 -9.297 1 98.44 155 PRO A CA 1
ATOM 1200 C C . PRO A 1 155 ? -16.469 -18.688 -8.023 1 98.44 155 PRO A C 1
ATOM 1202 O O . PRO A 1 155 ? -17.469 -18.594 -7.301 1 98.44 155 PRO A O 1
ATOM 1205 N N . ILE A 1 156 ? -15.367 -18.094 -7.766 1 98.75 156 ILE A N 1
ATOM 1206 C CA . ILE A 1 156 ? -15.273 -17.344 -6.516 1 98.75 156 ILE A CA 1
ATOM 1207 C C . ILE A 1 156 ? -15.312 -15.852 -6.805 1 98.75 156 ILE A C 1
ATOM 1209 O O . ILE A 1 156 ? -15.18 -15.031 -5.895 1 98.75 156 ILE A O 1
ATOM 1213 N N . GLY A 1 157 ? -15.414 -15.461 -7.992 1 98.62 157 GLY A N 1
ATOM 1214 C CA . GLY A 1 157 ? -15.414 -14.062 -8.391 1 98.62 157 GLY A CA 1
ATOM 1215 C C . GLY A 1 157 ? -14.391 -13.75 -9.469 1 98.62 157 GLY A C 1
ATOM 1216 O O . GLY A 1 157 ? -13.82 -14.664 -10.07 1 98.62 157 GLY A O 1
ATOM 1217 N N . LYS A 1 158 ? -14.188 -12.5 -9.805 1 98.81 158 LYS A N 1
ATOM 1218 C CA . LYS A 1 158 ? -13.227 -12.055 -10.812 1 98.81 158 LYS A CA 1
ATOM 1219 C C . LYS A 1 158 ? -11.828 -11.938 -10.227 1 98.81 158 LYS A C 1
ATOM 1221 O O . LYS A 1 158 ? -11.578 -11.102 -9.359 1 98.81 158 LYS A O 1
ATOM 1226 N N . VAL A 1 159 ? -10.922 -12.703 -10.773 1 98.94 159 VAL A N 1
ATOM 1227 C CA . VAL A 1 159 ? -9.594 -12.859 -10.188 1 98.94 159 VAL A CA 1
ATOM 1228 C C . VAL A 1 159 ? -8.555 -12.141 -11.047 1 98.94 159 VAL A C 1
ATOM 1230 O O . VAL A 1 159 ? -8.414 -12.438 -12.234 1 98.94 159 VAL A O 1
ATOM 1233 N N . GLY A 1 160 ? -7.902 -11.109 -10.414 1 98.88 160 GLY A N 1
ATOM 1234 C CA . GLY A 1 160 ? -6.758 -10.477 -11.047 1 98.88 160 GLY A CA 1
ATOM 1235 C C . GLY A 1 160 ? -5.445 -11.188 -10.758 1 98.88 160 GLY A C 1
ATOM 1236 O O . GLY A 1 160 ? -5.227 -11.672 -9.648 1 98.88 160 GLY A O 1
ATOM 1237 N N . LEU A 1 161 ? -4.559 -11.188 -11.766 1 98.81 161 LEU A N 1
ATOM 1238 C CA . LEU A 1 161 ? -3.369 -12.023 -11.664 1 98.81 161 LEU A CA 1
ATOM 1239 C C . LEU A 1 161 ? -2.111 -11.172 -11.531 1 98.81 161 LEU A C 1
ATOM 1241 O O . LEU A 1 161 ? -1.883 -10.266 -12.336 1 98.81 161 LEU A O 1
ATOM 1245 N N . GLY A 1 162 ? -1.329 -11.359 -10.492 1 98.62 162 GLY A N 1
ATOM 1246 C CA . GLY A 1 162 ? 0.037 -10.914 -10.273 1 98.62 162 GLY A CA 1
ATOM 1247 C C . GLY A 1 162 ? 0.96 -12.023 -9.805 1 98.62 162 GLY A C 1
ATOM 1248 O O . GLY A 1 162 ? 0.52 -13.156 -9.586 1 98.62 162 GLY A O 1
ATOM 1249 N N . ILE A 1 163 ? 2.238 -11.727 -9.727 1 98.81 163 ILE A N 1
ATOM 1250 C CA . ILE A 1 163 ? 3.203 -12.703 -9.242 1 98.81 163 ILE A CA 1
ATOM 1251 C C . ILE A 1 163 ? 4.254 -12 -8.375 1 98.81 163 ILE A C 1
ATOM 1253 O O . ILE A 1 163 ? 4.988 -11.141 -8.859 1 98.81 163 ILE A O 1
ATOM 1257 N N . CYS A 1 164 ? 4.32 -12.312 -7.18 1 98.38 164 CYS A N 1
ATOM 1258 C CA . CYS A 1 164 ? 5.414 -12.062 -6.25 1 98.38 164 CYS A CA 1
ATOM 1259 C C . CYS A 1 164 ? 5.855 -10.609 -6.312 1 98.38 164 CYS A C 1
ATOM 1261 O O . CYS A 1 164 ? 5.156 -9.719 -5.824 1 98.38 164 CYS A O 1
ATOM 1263 N N . TYR A 1 165 ? 6.953 -10.273 -7.09 1 98.12 165 TYR A N 1
ATOM 1264 C CA . TYR A 1 165 ? 7.527 -8.93 -7.172 1 98.12 165 TYR A CA 1
ATOM 1265 C C . TYR A 1 165 ? 6.48 -7.918 -7.621 1 98.12 165 TYR A C 1
ATOM 1267 O O . TYR A 1 165 ? 6.559 -6.742 -7.262 1 98.12 165 TYR A O 1
ATOM 1275 N N . ASP A 1 166 ? 5.449 -8.32 -8.352 1 98.5 166 ASP A N 1
ATOM 1276 C CA . ASP A 1 166 ? 4.336 -7.473 -8.773 1 98.5 166 ASP A CA 1
ATOM 1277 C C . ASP A 1 166 ? 3.658 -6.824 -7.57 1 98.5 166 ASP A C 1
ATOM 1279 O O . ASP A 1 166 ? 3.062 -5.75 -7.691 1 98.5 166 ASP A O 1
ATOM 1283 N N . LEU A 1 167 ? 3.822 -7.484 -6.418 1 98.75 167 LEU A N 1
ATOM 1284 C CA . LEU A 1 167 ? 3.195 -7.023 -5.184 1 98.75 167 LEU A CA 1
ATOM 1285 C C . LEU A 1 167 ? 3.703 -5.641 -4.801 1 98.75 167 LEU A C 1
ATOM 1287 O O . LEU A 1 167 ? 2.979 -4.859 -4.176 1 98.75 167 LEU A O 1
ATOM 1291 N N . ARG A 1 168 ? 4.863 -5.332 -5.211 1 98.5 168 ARG A N 1
ATOM 1292 C CA . ARG A 1 168 ? 5.516 -4.105 -4.762 1 98.5 168 ARG A CA 1
ATOM 1293 C C . ARG A 1 168 ? 5.008 -2.9 -5.547 1 98.5 168 ARG A C 1
ATOM 1295 O O . ARG A 1 168 ? 5.332 -1.757 -5.215 1 98.5 168 ARG A O 1
ATOM 1302 N N . PHE A 1 169 ? 4.207 -3.066 -6.547 1 98.19 169 PHE A N 1
ATOM 1303 C CA . PHE A 1 169 ? 3.768 -1.999 -7.438 1 98.19 169 PHE A CA 1
ATOM 1304 C C . PHE A 1 169 ? 2.264 -1.787 -7.324 1 98.19 169 PHE A C 1
ATOM 1306 O O . PHE A 1 169 ? 1.483 -2.475 -7.988 1 98.19 169 PHE A O 1
ATOM 1313 N N . PRO A 1 170 ? 1.845 -0.773 -6.539 1 97.69 170 PRO A N 1
ATOM 1314 C CA . PRO A 1 170 ? 0.411 -0.558 -6.332 1 97.69 170 PRO A CA 1
ATOM 1315 C C . PRO A 1 170 ? -0.326 -0.219 -7.625 1 97.69 170 PRO A C 1
ATOM 1317 O O . PRO A 1 170 ? -1.533 -0.452 -7.73 1 97.69 170 PRO A O 1
ATOM 1320 N N . GLU A 1 171 ? 0.37 0.234 -8.648 1 96.19 171 GLU A N 1
ATOM 1321 C CA . GLU A 1 171 ? -0.238 0.543 -9.945 1 96.19 171 GLU A CA 1
ATOM 1322 C C . GLU A 1 171 ? -0.891 -0.693 -10.555 1 96.19 171 GLU A C 1
ATOM 1324 O O . GLU A 1 171 ? -1.941 -0.595 -11.195 1 96.19 171 GLU A O 1
ATOM 1329 N N . LEU A 1 172 ? -0.236 -1.812 -10.328 1 97.38 172 LEU A N 1
ATOM 1330 C CA . LEU A 1 172 ? -0.761 -3.051 -10.891 1 97.38 172 LEU A CA 1
ATOM 1331 C C . LEU A 1 172 ? -2.104 -3.41 -10.266 1 97.38 172 LEU A C 1
ATOM 1333 O O . LEU A 1 172 ? -3.072 -3.684 -10.969 1 97.38 172 LEU A O 1
ATOM 1337 N N . SER A 1 173 ? -2.186 -3.4 -8.938 1 97.75 173 SER A N 1
ATOM 1338 C CA . SER A 1 173 ? -3.416 -3.781 -8.25 1 97.75 173 SER A CA 1
ATOM 1339 C C . SER A 1 173 ? -4.543 -2.801 -8.555 1 97.75 173 SER A C 1
ATOM 1341 O O . SER A 1 173 ? -5.695 -3.205 -8.734 1 97.75 173 SER A O 1
ATOM 1343 N N . VAL A 1 174 ? -4.184 -1.532 -8.586 1 96.25 174 VAL A N 1
ATOM 1344 C CA . VAL A 1 174 ? -5.188 -0.515 -8.883 1 96.25 174 VAL A CA 1
ATOM 1345 C C . VAL A 1 174 ? -5.719 -0.714 -10.297 1 96.25 174 VAL A C 1
ATOM 1347 O O . VAL A 1 174 ? -6.922 -0.59 -10.539 1 96.25 174 VAL A O 1
ATOM 1350 N N . ALA A 1 175 ? -4.82 -1.008 -11.219 1 96.19 175 ALA A N 1
ATOM 1351 C CA . ALA A 1 175 ? -5.234 -1.265 -12.602 1 96.19 175 ALA A CA 1
ATOM 1352 C C . ALA A 1 175 ? -6.18 -2.459 -12.672 1 96.19 175 ALA A C 1
ATOM 1354 O O . ALA A 1 175 ? -7.219 -2.395 -13.344 1 96.19 175 ALA A O 1
ATOM 1355 N N . LEU A 1 176 ? -5.844 -3.541 -12.023 1 97.94 176 LEU A N 1
ATOM 1356 C CA . LEU A 1 176 ? -6.684 -4.734 -12.031 1 97.94 176 LEU A CA 1
ATOM 1357 C C . LEU A 1 176 ? -8.055 -4.434 -11.422 1 97.94 176 LEU A C 1
ATOM 1359 O O . LEU A 1 176 ? -9.078 -4.875 -11.945 1 97.94 176 LEU A O 1
ATOM 1363 N N . GLN A 1 177 ? -8.07 -3.674 -10.328 1 97.44 177 GLN A N 1
ATOM 1364 C CA . GLN A 1 177 ? -9.328 -3.275 -9.695 1 97.44 177 GLN A CA 1
ATOM 1365 C C . GLN A 1 177 ? -10.188 -2.447 -10.648 1 97.44 177 GLN A C 1
ATOM 1367 O O . GLN A 1 177 ? -11.398 -2.648 -10.734 1 97.44 177 GLN A O 1
ATOM 1372 N N . ARG A 1 178 ? -9.539 -1.537 -11.344 1 94.62 178 ARG A N 1
ATOM 1373 C CA . ARG A 1 178 ? -10.242 -0.699 -12.312 1 94.62 178 ARG A CA 1
ATOM 1374 C C . ARG A 1 178 ? -10.906 -1.545 -13.391 1 94.62 178 ARG A C 1
ATOM 1376 O O . ARG A 1 178 ? -11.953 -1.174 -13.922 1 94.62 178 ARG A O 1
ATOM 1383 N N . HIS A 1 179 ? -10.305 -2.662 -13.648 1 95.62 179 HIS A N 1
ATOM 1384 C CA . HIS A 1 179 ? -10.844 -3.541 -14.68 1 95.62 179 HIS A CA 1
ATOM 1385 C C . HIS A 1 179 ? -11.758 -4.605 -14.078 1 95.62 179 HIS A C 1
ATOM 1387 O O . HIS A 1 179 ? -12.039 -5.617 -14.719 1 95.62 179 HIS A O 1
ATOM 1393 N N . GLY A 1 180 ? -12.086 -4.453 -12.828 1 96.94 180 GLY A N 1
ATOM 1394 C CA . GLY A 1 180 ? -13.195 -5.215 -12.281 1 96.94 180 GLY A CA 1
ATOM 1395 C C . GLY A 1 180 ? -12.758 -6.324 -11.344 1 96.94 180 GLY A C 1
ATOM 1396 O O . GLY A 1 180 ? -13.57 -7.145 -10.914 1 96.94 180 GLY A O 1
ATOM 1397 N N . ALA A 1 181 ? -11.508 -6.355 -11.008 1 98.62 181 ALA A N 1
ATOM 1398 C CA . ALA A 1 181 ? -11.062 -7.406 -10.102 1 98.62 181 ALA A CA 1
ATOM 1399 C C . ALA A 1 181 ? -11.789 -7.328 -8.766 1 98.62 181 ALA A C 1
ATOM 1401 O O . ALA A 1 181 ? -12 -6.238 -8.234 1 98.62 181 ALA A O 1
ATOM 1402 N N . GLU A 1 182 ? -12.234 -8.422 -8.258 1 98.88 182 GLU A N 1
ATOM 1403 C CA . GLU A 1 182 ? -12.805 -8.586 -6.922 1 98.88 182 GLU A CA 1
ATOM 1404 C C . GLU A 1 182 ? -11.836 -9.297 -5.988 1 98.88 182 GLU A C 1
ATOM 1406 O O . GLU A 1 182 ? -11.969 -9.211 -4.766 1 98.88 182 GLU A O 1
ATOM 1411 N N . ILE A 1 183 ? -10.914 -9.984 -6.578 1 98.94 183 ILE A N 1
ATOM 1412 C CA . ILE A 1 183 ? -9.859 -10.742 -5.914 1 98.94 183 ILE A CA 1
ATOM 1413 C C . ILE A 1 183 ? -8.523 -10.477 -6.605 1 98.94 183 ILE A C 1
ATOM 1415 O O . ILE A 1 183 ? -8.445 -10.438 -7.836 1 98.94 183 ILE A O 1
ATOM 1419 N N . LEU A 1 184 ? -7.516 -10.211 -5.844 1 98.94 184 LEU A N 1
ATOM 1420 C CA . LEU A 1 184 ? -6.156 -10.102 -6.355 1 98.94 184 LEU A CA 1
ATOM 1421 C C . LEU A 1 184 ? -5.305 -11.281 -5.895 1 98.94 184 LEU A C 1
ATOM 1423 O O . LEU A 1 184 ? -5.516 -11.82 -4.801 1 98.94 184 LEU A O 1
ATOM 1427 N N . THR A 1 185 ? -4.367 -11.672 -6.695 1 98.94 185 THR A N 1
ATOM 1428 C CA . THR A 1 185 ? -3.482 -12.773 -6.344 1 98.94 185 THR A CA 1
ATOM 1429 C C . THR A 1 185 ? -2.02 -12.359 -6.465 1 98.94 185 THR A C 1
ATOM 1431 O O . THR A 1 185 ? -1.656 -11.609 -7.371 1 98.94 185 THR A O 1
ATOM 1434 N N . TYR A 1 186 ? -1.236 -12.898 -5.566 1 98.94 186 TYR A N 1
ATOM 1435 C CA . TYR A 1 186 ? 0.208 -12.695 -5.582 1 98.94 186 TYR A CA 1
ATOM 1436 C C . TYR A 1 186 ? 0.941 -13.961 -5.172 1 98.94 186 TYR A C 1
ATOM 1438 O O . TYR A 1 186 ? 1.678 -13.977 -4.184 1 98.94 186 TYR A O 1
ATOM 1446 N N . PRO A 1 187 ? 0.776 -15.062 -5.984 1 98.94 187 PRO A N 1
ATOM 1447 C CA . PRO A 1 187 ? 1.618 -16.219 -5.668 1 98.94 187 PRO A CA 1
ATOM 1448 C C . PRO A 1 187 ? 3.104 -15.867 -5.617 1 98.94 187 PRO A C 1
ATOM 1450 O O . PRO A 1 187 ? 3.582 -15.07 -6.43 1 98.94 187 PRO A O 1
ATOM 1453 N N . SER A 1 188 ? 3.773 -16.469 -4.57 1 98.62 188 SER A N 1
ATOM 1454 C CA . SER A 1 188 ? 5.098 -15.891 -4.355 1 98.62 188 SER A CA 1
ATOM 1455 C C . SER A 1 188 ? 6.07 -16.922 -3.803 1 98.62 188 SER A C 1
ATOM 1457 O O . SER A 1 188 ? 5.652 -17.953 -3.256 1 98.62 188 SER A O 1
ATOM 1459 N N . ALA A 1 189 ? 7.328 -16.641 -4.02 1 97.81 189 ALA A N 1
ATOM 1460 C CA . ALA A 1 189 ? 8.477 -17.219 -3.318 1 97.81 189 ALA A CA 1
ATOM 1461 C C . ALA A 1 189 ? 9.32 -16.125 -2.664 1 97.81 189 ALA A C 1
ATOM 1463 O O . ALA A 1 189 ? 10.516 -16.016 -2.932 1 97.81 189 ALA A O 1
ATOM 1464 N N . PHE A 1 190 ? 8.781 -15.414 -1.703 1 96.19 190 PHE A N 1
ATOM 1465 C CA . PHE A 1 190 ? 9.469 -14.312 -1.046 1 96.19 190 PHE A CA 1
ATOM 1466 C C . PHE A 1 190 ? 10.68 -14.82 -0.264 1 96.19 190 PHE A C 1
ATOM 1468 O O . PHE A 1 190 ? 10.602 -15.852 0.405 1 96.19 190 PHE A O 1
ATOM 1475 N N . THR A 1 191 ? 11.711 -14.016 -0.323 1 94.31 191 THR A N 1
ATOM 1476 C CA . THR A 1 191 ? 12.828 -14.312 0.566 1 94.31 191 THR A CA 1
ATOM 1477 C C . THR A 1 191 ? 12.438 -14.094 2.023 1 94.31 191 THR A C 1
ATOM 1479 O O . THR A 1 191 ? 11.484 -13.367 2.312 1 94.31 191 THR A O 1
ATOM 1482 N N . VAL A 1 192 ? 13.172 -14.688 2.869 1 95.44 192 VAL A N 1
ATOM 1483 C CA . VAL A 1 192 ? 12.844 -14.625 4.289 1 95.44 192 VAL A CA 1
ATOM 1484 C C . VAL A 1 192 ? 12.961 -13.18 4.785 1 95.44 192 VAL A C 1
ATOM 1486 O O . VAL A 1 192 ? 12.055 -12.672 5.453 1 95.44 192 VAL A O 1
ATOM 1489 N N . ALA A 1 193 ? 13.984 -12.43 4.426 1 93.31 193 ALA A N 1
ATOM 1490 C CA . ALA A 1 193 ? 14.242 -11.086 4.93 1 93.31 193 ALA A CA 1
ATOM 1491 C C . ALA A 1 193 ? 13.141 -10.117 4.504 1 93.31 193 ALA A C 1
ATOM 1493 O O . ALA A 1 193 ? 12.578 -9.406 5.336 1 93.31 193 ALA A O 1
ATOM 1494 N N . THR A 1 194 ? 12.781 -10.125 3.242 1 95.31 194 THR A N 1
ATOM 1495 C CA . THR A 1 194 ? 11.781 -9.188 2.762 1 95.31 194 THR A CA 1
ATOM 1496 C C . THR A 1 194 ? 10.375 -9.648 3.145 1 95.31 194 THR A C 1
ATOM 1498 O O . THR A 1 194 ? 9.477 -8.828 3.33 1 95.31 194 THR A O 1
ATOM 1501 N N . GLY A 1 195 ? 10.266 -11.008 3.193 1 97.38 195 GLY A N 1
ATOM 1502 C CA . GLY A 1 195 ? 8.992 -11.5 3.688 1 97.38 195 GLY A CA 1
ATOM 1503 C C . GLY A 1 195 ? 8.664 -11.008 5.086 1 97.38 195 GLY A C 1
ATOM 1504 O O . GLY A 1 195 ? 7.555 -10.523 5.332 1 97.38 195 GLY A O 1
ATOM 1505 N N . ALA A 1 196 ? 9.648 -11.086 5.953 1 97 196 ALA A N 1
ATOM 1506 C CA . ALA A 1 196 ? 9.461 -10.664 7.34 1 97 196 ALA A CA 1
ATOM 1507 C C . ALA A 1 196 ? 9.141 -9.18 7.426 1 97 196 ALA A C 1
ATOM 1509 O O . ALA A 1 196 ? 8.352 -8.75 8.266 1 97 196 ALA A O 1
ATOM 1510 N N . ALA A 1 197 ? 9.641 -8.414 6.551 1 97.19 197 ALA A N 1
ATOM 1511 C CA . ALA A 1 197 ? 9.547 -6.961 6.633 1 97.19 197 ALA A CA 1
ATOM 1512 C C . ALA A 1 197 ? 8.32 -6.453 5.879 1 97.19 197 ALA A C 1
ATOM 1514 O O . ALA A 1 197 ? 7.711 -5.453 6.273 1 97.19 197 ALA A O 1
ATOM 1515 N N . HIS A 1 198 ? 7.902 -7.129 4.762 1 98.62 198 HIS A N 1
ATOM 1516 C CA . HIS A 1 198 ? 7.059 -6.422 3.809 1 98.62 198 HIS A CA 1
ATOM 1517 C C . HIS A 1 198 ? 5.809 -7.227 3.473 1 98.62 198 HIS A C 1
ATOM 1519 O O . HIS A 1 198 ? 4.781 -6.66 3.094 1 98.62 198 HIS A O 1
ATOM 1525 N N . TRP A 1 199 ? 5.824 -8.555 3.605 1 98.69 199 TRP A N 1
ATOM 1526 C CA . TRP A 1 199 ? 4.875 -9.469 2.975 1 98.69 199 TRP A CA 1
ATOM 1527 C C . TRP A 1 199 ? 3.451 -9.172 3.436 1 98.69 199 TRP A C 1
ATOM 1529 O O . TRP A 1 199 ? 2.613 -8.734 2.645 1 98.69 199 TRP A O 1
ATOM 1539 N N . GLU A 1 200 ? 3.227 -9.227 4.672 1 98.88 200 GLU A N 1
ATOM 1540 C CA . GLU A 1 200 ? 1.876 -9.039 5.191 1 98.88 200 GLU A CA 1
ATOM 1541 C C . GLU A 1 200 ? 1.403 -7.602 4.996 1 98.88 200 GLU A C 1
ATOM 1543 O O . GLU A 1 200 ? 0.264 -7.367 4.59 1 98.88 200 GLU A O 1
ATOM 1548 N N . VAL A 1 201 ? 2.268 -6.652 5.25 1 98.88 201 VAL A N 1
ATOM 1549 C CA . VAL A 1 201 ? 1.925 -5.238 5.152 1 98.88 201 VAL A CA 1
ATOM 1550 C C . VAL A 1 201 ? 1.455 -4.914 3.736 1 98.88 201 VAL A C 1
ATOM 1552 O O . VAL A 1 201 ? 0.412 -4.285 3.549 1 98.88 201 VAL A O 1
ATOM 1555 N N . LEU A 1 202 ? 2.164 -5.363 2.781 1 98.94 202 LEU A N 1
ATOM 1556 C CA . LEU A 1 202 ? 1.836 -5.039 1.398 1 98.94 202 LEU A CA 1
ATOM 1557 C C . LEU A 1 202 ? 0.556 -5.742 0.962 1 98.94 202 LEU A C 1
ATOM 1559 O O . LEU A 1 202 ? -0.274 -5.156 0.264 1 98.94 202 LEU A O 1
ATOM 1563 N N . LEU A 1 203 ? 0.397 -7 1.341 1 98.94 203 LEU A N 1
ATOM 1564 C CA . LEU A 1 203 ? -0.814 -7.719 0.965 1 98.94 203 LEU A CA 1
ATOM 1565 C C . LEU A 1 203 ? -2.051 -7.047 1.547 1 98.94 203 LEU A C 1
ATOM 1567 O O . LEU A 1 203 ? -3.045 -6.852 0.844 1 98.94 203 LEU A O 1
ATOM 1571 N N . ARG A 1 204 ? -1.977 -6.699 2.791 1 98.94 204 ARG A N 1
ATOM 1572 C CA . ARG A 1 204 ? -3.107 -6.027 3.42 1 98.94 204 ARG A CA 1
ATOM 1573 C C . ARG A 1 204 ? -3.359 -4.664 2.779 1 98.94 204 ARG A C 1
ATOM 1575 O O . ARG A 1 204 ? -4.512 -4.27 2.58 1 98.94 204 ARG A O 1
ATOM 1582 N N . ALA A 1 205 ? -2.324 -3.969 2.518 1 98.94 205 ALA A N 1
ATOM 1583 C CA . ALA A 1 205 ? -2.484 -2.662 1.884 1 98.94 205 ALA A CA 1
ATOM 1584 C C . ALA A 1 205 ? -3.191 -2.787 0.538 1 98.94 205 ALA A C 1
ATOM 1586 O O . ALA A 1 205 ? -4.059 -1.977 0.209 1 98.94 205 ALA A O 1
ATOM 1587 N N . ARG A 1 206 ? -2.766 -3.809 -0.26 1 98.94 206 ARG A N 1
ATOM 1588 C CA . ARG A 1 206 ? -3.428 -4.02 -1.543 1 98.94 206 ARG A CA 1
ATOM 1589 C C . ARG A 1 206 ? -4.918 -4.285 -1.354 1 98.94 206 ARG A C 1
ATOM 1591 O O . ARG A 1 206 ? -5.746 -3.764 -2.104 1 98.94 206 ARG A O 1
ATOM 1598 N N . ALA A 1 207 ? -5.223 -5.082 -0.354 1 98.94 207 ALA A N 1
ATOM 1599 C CA . ALA A 1 207 ? -6.629 -5.359 -0.079 1 98.94 207 ALA A CA 1
ATOM 1600 C C . ALA A 1 207 ? -7.375 -4.086 0.302 1 98.94 207 ALA A C 1
ATOM 1602 O O . ALA A 1 207 ? -8.438 -3.795 -0.25 1 98.94 207 ALA A O 1
ATOM 1603 N N . ILE A 1 208 ? -6.832 -3.287 1.157 1 98.81 208 ILE A N 1
ATOM 1604 C CA . ILE A 1 208 ? -7.473 -2.092 1.695 1 98.81 208 ILE A CA 1
ATOM 1605 C C . ILE A 1 208 ? -7.691 -1.077 0.576 1 98.81 208 ILE A C 1
ATOM 1607 O O . ILE A 1 208 ? -8.797 -0.556 0.409 1 98.81 208 ILE A O 1
ATOM 1611 N N . GLU A 1 209 ? -6.727 -0.834 -0.222 1 98.19 209 GLU A N 1
ATOM 1612 C CA . GLU A 1 209 ? -6.781 0.273 -1.173 1 98.19 209 GLU A CA 1
ATOM 1613 C C . GLU A 1 209 ? -7.629 -0.084 -2.389 1 98.19 209 GLU A C 1
ATOM 1615 O O . GLU A 1 209 ? -8.211 0.796 -3.027 1 98.19 209 GLU A O 1
ATOM 1620 N N . THR A 1 210 ? -7.668 -1.382 -2.68 1 98.62 210 THR A N 1
ATOM 1621 C CA . THR A 1 210 ? -8.461 -1.799 -3.83 1 98.62 210 THR A CA 1
ATOM 1622 C C . THR A 1 210 ? -9.82 -2.326 -3.383 1 98.62 210 THR A C 1
ATOM 1624 O O . THR A 1 210 ? -10.727 -2.504 -4.203 1 98.62 210 THR A O 1
ATOM 1627 N N . GLN A 1 211 ? -9.898 -2.633 -2.094 1 98.75 211 GLN A N 1
ATOM 1628 C CA . GLN A 1 211 ? -11.094 -3.223 -1.504 1 98.75 211 GLN A CA 1
ATOM 1629 C C . GLN A 1 211 ? -11.469 -4.523 -2.207 1 98.75 211 GLN A C 1
ATOM 1631 O O . GLN A 1 211 ? -12.633 -4.75 -2.525 1 98.75 211 GLN A O 1
ATOM 1636 N N . CYS A 1 212 ? -10.438 -5.309 -2.535 1 98.88 212 CYS A N 1
ATOM 1637 C CA . CYS A 1 212 ? -10.508 -6.668 -3.057 1 98.88 212 CYS A CA 1
ATOM 1638 C C . CYS A 1 212 ? -10.031 -7.676 -2.016 1 98.88 212 CYS A C 1
ATOM 1640 O O . CYS A 1 212 ? -9.297 -7.324 -1.096 1 98.88 212 CYS A O 1
ATOM 1642 N N . PHE A 1 213 ? -10.508 -8.914 -2.176 1 98.94 213 PHE A N 1
ATOM 1643 C CA . PHE A 1 213 ? -9.773 -9.992 -1.513 1 98.94 213 PHE A CA 1
ATOM 1644 C C . PHE A 1 213 ? -8.367 -10.117 -2.07 1 98.94 213 PHE A C 1
ATOM 1646 O O . PHE A 1 213 ? -8.125 -9.805 -3.24 1 98.94 213 PHE A O 1
ATOM 1653 N N . VAL A 1 214 ? -7.48 -10.523 -1.237 1 99 214 VAL A N 1
ATOM 1654 C CA . VAL A 1 214 ? -6.137 -10.867 -1.687 1 99 214 VAL A CA 1
ATOM 1655 C C . VAL A 1 214 ? -5.809 -12.305 -1.278 1 99 214 VAL A C 1
ATOM 1657 O O . VAL A 1 214 ? -5.895 -12.656 -0.099 1 99 214 VAL A O 1
ATOM 1660 N N . LEU A 1 215 ? -5.543 -13.125 -2.223 1 98.94 215 LEU A N 1
ATOM 1661 C CA . LEU A 1 215 ? -5.113 -14.508 -2.016 1 98.94 215 LEU A CA 1
ATOM 1662 C C . LEU A 1 215 ? -3.67 -14.703 -2.463 1 98.94 215 LEU A C 1
ATOM 1664 O O . LEU A 1 215 ? -3.367 -14.609 -3.654 1 98.94 215 LEU A O 1
ATOM 1668 N N . ALA A 1 216 ? -2.816 -14.977 -1.524 1 98.94 216 ALA A N 1
ATOM 1669 C CA . ALA A 1 216 ? -1.383 -15.023 -1.804 1 98.94 216 ALA A CA 1
ATOM 1670 C C . ALA A 1 216 ? -0.78 -16.359 -1.375 1 98.94 216 ALA A C 1
ATOM 1672 O O . ALA A 1 216 ? -0.315 -16.5 -0.242 1 98.94 216 ALA A O 1
ATOM 1673 N N . ALA A 1 217 ? -0.767 -17.297 -2.309 1 98.94 217 ALA A N 1
ATOM 1674 C CA . ALA A 1 217 ? -0.064 -18.562 -2.088 1 98.94 217 ALA A CA 1
ATOM 1675 C C . ALA A 1 217 ? 1.444 -18.344 -2.004 1 98.94 217 ALA A C 1
ATOM 1677 O O . ALA A 1 217 ? 1.982 -17.438 -2.648 1 98.94 217 ALA A O 1
ATOM 1678 N N . ALA A 1 218 ? 2.115 -19.219 -1.22 1 98.88 218 ALA A N 1
ATOM 1679 C CA . ALA A 1 218 ? 3.514 -18.859 -0.977 1 98.88 218 ALA A CA 1
ATOM 1680 C C . ALA A 1 218 ? 4.371 -20.125 -0.841 1 98.88 218 ALA A C 1
ATOM 1682 O O . ALA A 1 218 ? 3.918 -21.141 -0.31 1 98.88 218 ALA A O 1
ATOM 1683 N N . GLN A 1 219 ? 5.582 -20 -1.329 1 98.88 219 GLN A N 1
ATOM 1684 C CA . GLN A 1 219 ? 6.621 -20.969 -0.985 1 98.88 219 GLN A CA 1
ATOM 1685 C C . GLN A 1 219 ? 7.082 -20.781 0.459 1 98.88 219 GLN A C 1
ATOM 1687 O O . GLN A 1 219 ? 7.098 -19.672 0.975 1 98.88 219 GLN A O 1
ATOM 1692 N N . VAL A 1 220 ? 7.504 -21.922 1.023 1 98.75 220 VAL A N 1
ATOM 1693 C CA . VAL A 1 220 ? 7.992 -21.859 2.398 1 98.75 220 VAL A CA 1
ATOM 1694 C C . VAL A 1 220 ? 9.188 -22.797 2.564 1 98.75 220 VAL A C 1
ATOM 1696 O O . VAL A 1 220 ? 9.305 -23.797 1.861 1 98.75 220 VAL A O 1
ATOM 1699 N N . GLY A 1 221 ? 10.062 -22.422 3.438 1 97.88 221 GLY A N 1
ATOM 1700 C CA . GLY A 1 221 ? 11.125 -23.312 3.865 1 97.88 221 GLY A CA 1
ATOM 1701 C C . GLY A 1 221 ? 12.281 -23.375 2.883 1 97.88 221 GLY A C 1
ATOM 1702 O O . GLY A 1 221 ? 12.477 -22.453 2.086 1 97.88 221 GLY A O 1
ATOM 1703 N N . ARG A 1 222 ? 13.156 -24.453 2.996 1 97.06 222 ARG A N 1
ATOM 1704 C CA . ARG A 1 222 ? 14.383 -24.609 2.221 1 97.06 222 ARG A CA 1
ATOM 1705 C C . ARG A 1 222 ? 14.125 -25.391 0.939 1 97.06 222 ARG A C 1
ATOM 1707 O O . ARG A 1 222 ? 13.656 -26.531 0.988 1 97.06 222 ARG A O 1
ATOM 1714 N N . HIS A 1 223 ? 14.375 -24.781 -0.152 1 97.88 223 HIS A N 1
ATOM 1715 C CA . HIS A 1 223 ? 14.203 -25.422 -1.45 1 97.88 223 HIS A CA 1
ATOM 1716 C C . HIS A 1 223 ? 15.43 -26.234 -1.834 1 97.88 223 HIS A C 1
ATOM 1718 O O . HIS A 1 223 ? 15.312 -27.281 -2.459 1 97.88 223 HIS A O 1
ATOM 1724 N N . HIS A 1 224 ? 16.594 -25.703 -1.499 1 95.75 224 HIS A N 1
ATOM 1725 C CA . HIS A 1 224 ? 17.922 -26.281 -1.623 1 95.75 224 HIS A CA 1
ATOM 1726 C C . HIS A 1 224 ? 18.938 -25.5 -0.797 1 95.75 224 HIS A C 1
ATOM 1728 O O . HIS A 1 224 ? 18.578 -24.703 0.056 1 95.75 224 HIS A O 1
ATOM 1734 N N . GLU A 1 225 ? 20.188 -25.703 -0.966 1 93.12 225 GLU A N 1
ATOM 1735 C CA . GLU A 1 225 ? 21.234 -25.234 -0.061 1 93.12 225 GLU A CA 1
ATOM 1736 C C . GLU A 1 225 ? 21.281 -23.719 -0.03 1 93.12 225 GLU A C 1
ATOM 1738 O O . GLU A 1 225 ? 21.656 -23.125 0.989 1 93.12 225 GLU A O 1
ATOM 1743 N N . LYS A 1 226 ? 20.797 -23.016 -1.045 1 90.12 226 LYS A N 1
ATOM 1744 C CA . LYS A 1 226 ? 21.078 -21.594 -1.175 1 90.12 226 LYS A CA 1
ATOM 1745 C C . LYS A 1 226 ? 19.781 -20.766 -1.129 1 90.12 226 LYS A C 1
ATOM 1747 O O . LYS A 1 226 ? 19.828 -19.547 -1.261 1 90.12 226 LYS A O 1
ATOM 1752 N N . ARG A 1 227 ? 18.688 -21.5 -0.976 1 93.81 227 ARG A N 1
ATOM 1753 C CA . ARG A 1 227 ? 17.453 -20.75 -1.148 1 93.81 227 ARG A CA 1
ATOM 1754 C C . ARG A 1 227 ? 16.375 -21.234 -0.181 1 93.81 227 ARG A C 1
ATOM 1756 O O . ARG A 1 227 ? 16.109 -22.422 -0.074 1 93.81 227 ARG A O 1
ATOM 1763 N N . SER A 1 228 ? 15.828 -20.234 0.583 1 96.62 228 SER A N 1
ATOM 1764 C CA . SER A 1 228 ? 14.648 -20.438 1.417 1 96.62 228 SER A CA 1
ATOM 1765 C C . SER A 1 228 ? 13.602 -19.359 1.169 1 96.62 228 SER A C 1
ATOM 1767 O O . SER A 1 228 ? 13.938 -18.266 0.703 1 96.62 228 SER A O 1
ATOM 1769 N N . SER A 1 229 ? 12.391 -19.656 1.411 1 97.81 229 SER A N 1
ATOM 1770 C CA . SER A 1 229 ? 11.305 -18.688 1.26 1 97.81 229 SER A CA 1
ATOM 1771 C C . SER A 1 229 ? 10.586 -18.453 2.584 1 97.81 229 SER A C 1
ATOM 1773 O O . SER A 1 229 ? 10.633 -19.297 3.479 1 97.81 229 SER A O 1
ATOM 1775 N N . TYR A 1 230 ? 9.953 -17.406 2.752 1 98.06 230 TYR A N 1
ATOM 1776 C CA . TYR A 1 230 ? 9.406 -16.844 3.982 1 98.06 230 TYR A CA 1
ATOM 1777 C C . TYR A 1 230 ? 8.188 -17.625 4.449 1 98.06 230 TYR A C 1
ATOM 1779 O O . TYR A 1 230 ? 8.016 -17.859 5.648 1 98.06 230 TYR A O 1
ATOM 1787 N N . GLY A 1 231 ? 7.332 -18.031 3.477 1 98.62 231 GLY A N 1
ATOM 1788 C CA . GLY A 1 231 ? 6.062 -18.656 3.822 1 98.62 231 GLY A CA 1
ATOM 1789 C C . GLY A 1 231 ? 4.945 -17.656 4.031 1 98.62 231 GLY A C 1
ATOM 1790 O O . GLY A 1 231 ? 4.809 -16.703 3.266 1 98.62 231 GLY A O 1
ATOM 1791 N N . HIS A 1 232 ? 4.023 -18.062 4.918 1 98.69 232 HIS A N 1
ATOM 1792 C CA . HIS A 1 232 ? 2.885 -17.203 5.238 1 98.69 232 HIS A CA 1
ATOM 1793 C C . HIS A 1 232 ? 1.969 -17.031 4.031 1 98.69 232 HIS A C 1
ATOM 1795 O O . HIS A 1 232 ? 1.587 -15.906 3.695 1 98.69 232 HIS A O 1
ATOM 1801 N N . ALA A 1 233 ? 1.687 -18.172 3.309 1 98.88 233 ALA A N 1
ATOM 1802 C CA . ALA A 1 233 ? 0.53 -18.047 2.426 1 98.88 233 ALA A CA 1
ATOM 1803 C C . ALA A 1 233 ? -0.639 -17.375 3.146 1 98.88 233 ALA A C 1
ATOM 1805 O O . ALA A 1 233 ? -0.997 -17.766 4.258 1 98.88 233 ALA A O 1
ATOM 1806 N N . LEU A 1 234 ? -1.219 -16.391 2.529 1 98.81 234 LEU A N 1
ATOM 1807 C CA . LEU A 1 234 ? -2.076 -15.461 3.266 1 98.81 234 LEU A CA 1
ATOM 1808 C C . LEU A 1 234 ? -3.326 -15.117 2.459 1 98.81 234 LEU A C 1
ATOM 1810 O O . LEU A 1 234 ? -3.262 -14.984 1.236 1 98.81 234 LEU A O 1
ATOM 1814 N N . ALA A 1 235 ? -4.461 -15.031 3.156 1 98.94 235 ALA A N 1
ATOM 1815 C CA . ALA A 1 235 ? -5.703 -14.508 2.588 1 98.94 235 ALA A CA 1
ATOM 1816 C C . ALA A 1 235 ? -6.184 -13.281 3.357 1 98.94 235 ALA A C 1
ATOM 1818 O O . ALA A 1 235 ? -6.215 -13.289 4.59 1 98.94 235 ALA A O 1
ATOM 1819 N N . VAL A 1 236 ? -6.504 -12.25 2.646 1 98.94 236 VAL A N 1
ATOM 1820 C CA . VAL A 1 236 ? -6.93 -10.992 3.248 1 98.94 236 VAL A CA 1
ATOM 1821 C C . VAL A 1 236 ? -8.281 -10.57 2.672 1 98.94 236 VAL A C 1
ATOM 1823 O O . VAL A 1 236 ? -8.5 -10.672 1.463 1 98.94 236 VAL A O 1
ATOM 1826 N N . ASP A 1 237 ? -9.203 -10.094 3.482 1 98.88 237 ASP A N 1
ATOM 1827 C CA . ASP A 1 237 ? -10.492 -9.656 2.967 1 98.88 237 ASP A CA 1
ATOM 1828 C C . ASP A 1 237 ? -10.438 -8.195 2.512 1 98.88 237 ASP A C 1
ATOM 1830 O O . ASP A 1 237 ? -9.406 -7.535 2.662 1 98.88 237 ASP A O 1
ATOM 1834 N N . PRO A 1 238 ? -11.5 -7.648 1.97 1 98.81 238 PRO A N 1
ATOM 1835 C CA . PRO A 1 238 ? -11.477 -6.316 1.367 1 98.81 238 PRO A CA 1
ATOM 1836 C C . PRO A 1 238 ? -11.289 -5.207 2.398 1 98.81 238 PRO A C 1
ATOM 1838 O O . PRO A 1 238 ? -10.984 -4.066 2.035 1 98.81 238 PRO A O 1
ATOM 1841 N N . TRP A 1 239 ? -11.461 -5.504 3.656 1 98.62 239 TRP A N 1
ATOM 1842 C CA . TRP A 1 239 ? -11.273 -4.52 4.715 1 98.62 239 TRP A CA 1
ATOM 1843 C C . TRP A 1 239 ? -9.82 -4.512 5.199 1 98.62 239 TRP A C 1
ATOM 1845 O O . TRP A 1 239 ? -9.391 -3.578 5.879 1 98.62 239 TRP A O 1
ATOM 1855 N N . GLY A 1 240 ? -9.109 -5.555 4.855 1 98.75 240 GLY A N 1
ATOM 1856 C CA . GLY A 1 240 ? -7.711 -5.664 5.254 1 98.75 240 GLY A CA 1
ATOM 1857 C C . GLY A 1 240 ? -7.492 -6.652 6.383 1 98.75 240 GLY A C 1
ATOM 1858 O O . GLY A 1 240 ? -6.387 -6.754 6.922 1 98.75 240 GLY A O 1
ATOM 1859 N N . GLU A 1 241 ? -8.484 -7.359 6.723 1 98.62 241 GLU A N 1
ATOM 1860 C CA . GLU A 1 241 ? -8.359 -8.367 7.773 1 98.62 241 GLU A CA 1
ATOM 1861 C C . GLU A 1 241 ? -7.766 -9.656 7.227 1 98.62 241 GLU A C 1
ATOM 1863 O O . GLU A 1 241 ? -8.164 -10.125 6.156 1 98.62 241 GLU A O 1
ATOM 1868 N N . VAL A 1 242 ? -6.84 -10.227 7.965 1 98.81 242 VAL A N 1
ATOM 1869 C CA . VAL A 1 242 ? -6.273 -11.516 7.602 1 98.81 242 VAL A CA 1
ATOM 1870 C C . VAL A 1 242 ? -7.254 -12.633 7.953 1 98.81 242 VAL A C 1
ATOM 1872 O O . VAL A 1 242 ? -7.613 -12.812 9.117 1 98.81 242 VAL A O 1
ATOM 1875 N N . LEU A 1 243 ? -7.648 -13.344 6.965 1 98.69 243 LEU A N 1
ATOM 1876 C CA . LEU A 1 243 ? -8.625 -14.414 7.145 1 98.69 243 LEU A CA 1
ATOM 1877 C C . LEU A 1 243 ? -7.926 -15.742 7.434 1 98.69 243 LEU A C 1
ATOM 1879 O O . LEU A 1 243 ? -8.5 -16.609 8.086 1 98.69 243 LEU A O 1
ATOM 1883 N N . GLY A 1 244 ? -6.738 -15.914 6.863 1 98.62 244 GLY A N 1
ATOM 1884 C CA . GLY A 1 244 ? -5.949 -17.125 7.016 1 98.62 244 GLY A CA 1
ATOM 1885 C C . GLY A 1 244 ? -4.465 -16.906 6.793 1 98.62 244 GLY A C 1
ATOM 1886 O O . GLY A 1 244 ? -4.07 -16.094 5.953 1 98.62 244 GLY A O 1
ATOM 1887 N N . ASP A 1 245 ? -3.695 -17.594 7.508 1 98.75 245 ASP A N 1
ATOM 1888 C CA . ASP A 1 245 ? -2.236 -17.547 7.484 1 98.75 245 ASP A CA 1
ATOM 1889 C C . ASP A 1 245 ? -1.644 -18.938 7.73 1 98.75 245 ASP A C 1
ATOM 1891 O O . ASP A 1 245 ? -1.848 -19.531 8.797 1 98.75 245 ASP A O 1
ATOM 1895 N N . CYS A 1 246 ? -0.843 -19.438 6.754 1 98.44 246 CYS A N 1
ATOM 1896 C CA . CYS A 1 246 ? -0.284 -20.781 6.863 1 98.44 246 CYS A CA 1
ATOM 1897 C C . CYS A 1 246 ? 0.915 -20.797 7.805 1 98.44 246 CYS A C 1
ATOM 1899 O O . CYS A 1 246 ? 1.402 -21.875 8.18 1 98.44 246 CYS A O 1
ATOM 1901 N N . GLY A 1 247 ? 1.422 -19.625 8.211 1 97.44 247 GLY A N 1
ATOM 1902 C CA . GLY A 1 247 ? 2.582 -19.562 9.086 1 97.44 247 GLY A CA 1
ATOM 1903 C C . GLY A 1 247 ? 3.895 -19.766 8.352 1 97.44 247 GLY A C 1
ATOM 1904 O O . GLY A 1 247 ? 3.965 -19.578 7.133 1 97.44 247 GLY A O 1
ATOM 1905 N N . ARG A 1 248 ? 5.059 -20.078 8.938 1 90.25 248 ARG A N 1
ATOM 1906 C CA . ARG A 1 248 ? 6.398 -20 8.367 1 90.25 248 ARG A CA 1
ATOM 1907 C C . ARG A 1 248 ? 7.035 -21.375 8.258 1 90.25 248 ARG A C 1
ATOM 1909 O O . ARG A 1 248 ? 8.141 -21.516 7.73 1 90.25 248 ARG A O 1
ATOM 1916 N N . GLU A 1 249 ? 6.402 -22.312 8.531 1 88.25 249 GLU A N 1
ATOM 1917 C CA . GLU A 1 249 ? 7.211 -23.5 8.844 1 88.25 249 GLU A CA 1
ATOM 1918 C C . GLU A 1 249 ? 6.934 -24.625 7.867 1 88.25 249 GLU A C 1
ATOM 1920 O O . GLU A 1 249 ? 7.859 -25.297 7.41 1 88.25 249 GLU A O 1
ATOM 1925 N N . LYS A 1 250 ? 5.637 -24.891 7.598 1 95.69 250 LYS A N 1
ATOM 1926 C CA . LYS A 1 250 ? 5.336 -26.125 6.887 1 95.69 250 LYS A CA 1
ATOM 1927 C C . LYS A 1 250 ? 4.375 -25.875 5.727 1 95.69 250 LYS A C 1
ATOM 1929 O O . LYS A 1 250 ? 3.562 -24.953 5.777 1 95.69 250 LYS A O 1
ATOM 1934 N N . PRO A 1 251 ? 4.488 -26.781 4.711 1 98.44 251 PRO A N 1
ATOM 1935 C CA . PRO A 1 251 ? 3.459 -26.766 3.67 1 98.44 251 PRO A CA 1
ATOM 1936 C C . PRO A 1 251 ? 2.053 -26.984 4.23 1 98.44 251 PRO A C 1
ATOM 1938 O O . PRO A 1 251 ? 1.894 -27.547 5.312 1 98.44 251 PRO A O 1
ATOM 1941 N N . GLY A 1 252 ? 1.106 -26.531 3.553 1 98.62 252 GLY A N 1
ATOM 1942 C CA . GLY A 1 252 ? -0.291 -26.625 3.941 1 98.62 252 GLY A CA 1
ATOM 1943 C C . GLY A 1 252 ? -1.2 -25.719 3.145 1 98.62 252 GLY A C 1
ATOM 1944 O O . GLY A 1 252 ? -0.882 -25.344 2.01 1 98.62 252 GLY A O 1
ATOM 1945 N N . LEU A 1 253 ? -2.383 -25.531 3.656 1 98.75 253 LEU A N 1
ATOM 1946 C CA . LEU A 1 253 ? -3.312 -24.625 2.988 1 98.75 253 LEU A CA 1
ATOM 1947 C C . LEU A 1 253 ? -4.25 -23.969 3.994 1 98.75 253 LEU A C 1
ATOM 1949 O O . LEU A 1 253 ? -4.445 -24.484 5.098 1 98.75 253 LEU A O 1
ATOM 1953 N N . VAL A 1 254 ? -4.707 -22.844 3.717 1 98.56 254 VAL A N 1
ATOM 1954 C CA . VAL A 1 254 ? -5.828 -22.234 4.426 1 98.56 254 VAL A CA 1
ATOM 1955 C C . VAL A 1 254 ? -7.047 -22.172 3.512 1 98.56 254 VAL A C 1
ATOM 1957 O O . VAL A 1 254 ? -6.922 -21.922 2.311 1 98.56 254 VAL A O 1
ATOM 1960 N N . LEU A 1 255 ? -8.18 -22.516 4.074 1 98.56 255 LEU A N 1
ATOM 1961 C CA . LEU A 1 255 ? -9.461 -22.406 3.387 1 98.56 255 LEU A CA 1
ATOM 1962 C C . LEU A 1 255 ? -10.211 -21.156 3.818 1 98.56 255 LEU A C 1
ATOM 1964 O O . LEU A 1 255 ? -10.391 -20.922 5.016 1 98.56 255 LEU A O 1
ATOM 1968 N N . VAL A 1 256 ? -10.625 -20.328 2.832 1 98.44 256 VAL A N 1
ATOM 1969 C CA . VAL A 1 256 ? -11.312 -19.094 3.199 1 98.44 256 VAL A CA 1
ATOM 1970 C C . VAL A 1 256 ? -12.602 -18.969 2.385 1 98.44 256 VAL A C 1
ATOM 1972 O O . VAL A 1 256 ? -12.633 -19.328 1.207 1 98.44 256 VAL A O 1
ATOM 1975 N N . GLU A 1 257 ? -13.586 -18.422 3.023 1 98.19 257 GLU A N 1
ATOM 1976 C CA . GLU A 1 257 ? -14.828 -18.078 2.336 1 98.19 257 GLU A CA 1
ATOM 1977 C C . GLU A 1 257 ? -14.68 -16.75 1.588 1 98.19 257 GLU A C 1
ATOM 1979 O O . GLU A 1 257 ? -14.211 -15.758 2.152 1 98.19 257 GLU A O 1
ATOM 1984 N N . VAL A 1 258 ? -15.031 -16.797 0.33 1 98.38 258 VAL A N 1
ATOM 1985 C CA . VAL A 1 258 ? -15.016 -15.562 -0.458 1 98.38 258 VAL A CA 1
ATOM 1986 C C . VAL A 1 258 ? -16.438 -15.016 -0.59 1 98.38 258 VAL A C 1
ATOM 1988 O O . VAL A 1 258 ? -17.188 -15.445 -1.46 1 98.38 258 VAL A O 1
ATOM 1991 N N . ASP A 1 259 ? -16.766 -14.062 0.242 1 97.75 259 ASP A N 1
ATOM 1992 C CA . ASP A 1 259 ? -18.047 -13.391 0.231 1 97.75 259 ASP A CA 1
ATOM 1993 C C . ASP A 1 259 ? -17.984 -12.078 -0.544 1 97.75 259 ASP A C 1
ATOM 1995 O O . ASP A 1 259 ? -17.625 -11.039 0.016 1 97.75 259 ASP A O 1
ATOM 1999 N N . LEU A 1 260 ? -18.438 -12.125 -1.736 1 98.06 260 LEU A N 1
ATOM 2000 C CA . LEU A 1 260 ? -18.359 -10.93 -2.576 1 98.06 260 LEU A CA 1
ATOM 2001 C C . LEU A 1 260 ? -19.25 -9.828 -2.043 1 98.06 260 LEU A C 1
ATOM 2003 O O . LEU A 1 260 ? -19.109 -8.664 -2.434 1 98.06 260 LEU A O 1
ATOM 2007 N N . GLY A 1 261 ? -20.172 -10.203 -1.192 1 97.62 261 GLY A N 1
ATOM 2008 C CA . GLY A 1 261 ? -20.922 -9.164 -0.494 1 97.62 261 GLY A CA 1
ATOM 2009 C C . GLY A 1 261 ? -20.031 -8.227 0.302 1 97.62 261 GLY A C 1
ATOM 2010 O O . GLY A 1 261 ? -20.344 -7.043 0.447 1 97.62 261 GLY A O 1
ATOM 2011 N N . LYS A 1 262 ? -18.984 -8.766 0.807 1 97.5 262 LYS A N 1
ATOM 2012 C CA . LYS A 1 262 ? -18.031 -7.949 1.557 1 97.5 262 LYS A CA 1
ATOM 2013 C C . LYS A 1 262 ? -17.359 -6.922 0.652 1 97.5 262 LYS A C 1
ATOM 2015 O O . LYS A 1 262 ? -17.094 -5.797 1.073 1 97.5 262 LYS A O 1
ATOM 2020 N N . VAL A 1 263 ? -17.062 -7.34 -0.576 1 98.38 263 VAL A N 1
ATOM 2021 C CA . VAL A 1 263 ? -16.516 -6.395 -1.542 1 98.38 263 VAL A CA 1
ATOM 2022 C C . VAL A 1 263 ? -17.5 -5.258 -1.776 1 98.38 263 VAL A C 1
ATOM 2024 O O . VAL A 1 263 ? -17.141 -4.082 -1.651 1 98.38 263 VAL A O 1
ATOM 2027 N N . ARG A 1 264 ? -18.719 -5.594 -2.057 1 97.19 264 ARG A N 1
ATOM 2028 C CA . ARG A 1 264 ? -19.75 -4.613 -2.371 1 97.19 264 ARG A CA 1
ATOM 2029 C C . ARG A 1 264 ? -20 -3.682 -1.188 1 97.19 264 ARG A C 1
ATOM 2031 O O . ARG A 1 264 ? -20.062 -2.463 -1.356 1 97.19 264 ARG A O 1
ATOM 2038 N N . SER A 1 265 ? -20.125 -4.254 -0.014 1 96.69 265 SER A N 1
ATOM 2039 C CA . SER A 1 265 ? -20.422 -3.436 1.157 1 96.69 265 SER A CA 1
ATOM 2040 C C . SER A 1 265 ? -19.25 -2.527 1.513 1 96.69 265 SER A C 1
ATOM 2042 O O . SER A 1 265 ? -19.453 -1.371 1.89 1 96.69 265 SER A O 1
ATOM 2044 N N . THR A 1 266 ? -18.031 -3.059 1.422 1 97.44 266 THR A N 1
ATOM 2045 C CA . THR A 1 266 ? -16.859 -2.242 1.701 1 97.44 266 THR A CA 1
ATOM 2046 C C . THR A 1 266 ? -16.781 -1.059 0.741 1 97.44 266 THR A C 1
ATOM 2048 O O . THR A 1 266 ? -16.562 0.078 1.165 1 97.44 266 THR A O 1
ATOM 2051 N N . ARG A 1 267 ? -17 -1.314 -0.522 1 97 267 ARG A N 1
ATOM 2052 C CA . ARG A 1 267 ? -16.922 -0.272 -1.54 1 97 267 ARG A CA 1
ATOM 2053 C C . ARG A 1 267 ? -18.047 0.748 -1.362 1 97 267 ARG A C 1
ATOM 2055 O O . ARG A 1 267 ? -17.859 1.937 -1.63 1 97 267 ARG A O 1
ATOM 2062 N N . ARG A 1 268 ? -19.156 0.312 -0.894 1 94.69 268 ARG A N 1
ATOM 2063 C CA . ARG A 1 268 ? -20.266 1.214 -0.637 1 94.69 268 ARG A CA 1
ATOM 2064 C C . ARG A 1 268 ? -19.984 2.105 0.568 1 94.69 268 ARG A C 1
ATOM 2066 O O . ARG A 1 268 ? -20.281 3.303 0.542 1 94.69 268 ARG A O 1
ATOM 2073 N N . ASN A 1 269 ? -19.406 1.514 1.575 1 93.69 269 ASN A N 1
ATOM 2074 C CA . ASN A 1 269 ? -19.203 2.217 2.838 1 93.69 269 ASN A CA 1
ATOM 2075 C C . ASN A 1 269 ? -18 3.162 2.76 1 93.69 269 ASN A C 1
ATOM 2077 O O . ASN A 1 269 ? -17.922 4.129 3.521 1 93.69 269 ASN A O 1
ATOM 2081 N N . MET A 1 270 ? -17.125 2.93 1.95 1 94.5 270 MET A N 1
ATOM 2082 C CA . MET A 1 270 ? -15.93 3.744 1.718 1 94.5 270 MET A CA 1
ATOM 2083 C C . MET A 1 270 ? -15.594 3.801 0.232 1 94.5 270 MET A C 1
ATOM 2085 O O . MET A 1 270 ? -14.648 3.152 -0.22 1 94.5 270 MET A O 1
ATOM 2089 N N . PRO A 1 271 ? -16.219 4.68 -0.506 1 94.94 271 PRO A N 1
ATOM 2090 C CA . PRO A 1 271 ? -16.141 4.645 -1.968 1 94.94 271 PRO A CA 1
ATOM 2091 C C . PRO A 1 271 ? -14.852 5.277 -2.498 1 94.94 271 PRO A C 1
ATOM 2093 O O . PRO A 1 271 ? -14.906 6.258 -3.244 1 94.94 271 PRO A O 1
ATOM 2096 N N . VAL A 1 272 ? -13.711 4.68 -2.215 1 96 272 VAL A N 1
ATOM 2097 C CA . VAL A 1 272 ? -12.383 5.176 -2.555 1 96 272 VAL A CA 1
ATOM 2098 C C . VAL A 1 272 ? -12.258 5.34 -4.07 1 96 272 VAL A C 1
ATOM 2100 O O . VAL A 1 272 ? -11.656 6.305 -4.551 1 96 272 VAL A O 1
ATOM 2103 N N . GLN A 1 273 ? -12.82 4.414 -4.816 1 94.56 273 GLN A N 1
ATOM 2104 C CA . GLN A 1 273 ? -12.711 4.461 -6.27 1 94.56 273 GLN A CA 1
ATOM 2105 C C . GLN A 1 273 ? -13.375 5.719 -6.832 1 94.56 273 GLN A C 1
ATOM 2107 O O . GLN A 1 273 ? -12.875 6.32 -7.781 1 94.56 273 GLN A O 1
ATOM 2112 N N . GLN A 1 274 ? -14.43 6.098 -6.211 1 93.62 274 GLN A N 1
ATOM 2113 C CA . GLN A 1 274 ? -15.164 7.277 -6.668 1 93.62 274 GLN A CA 1
ATOM 2114 C C . GLN A 1 274 ? -14.414 8.555 -6.324 1 93.62 274 GLN A C 1
ATOM 2116 O O . GLN A 1 274 ? -14.641 9.602 -6.941 1 93.62 274 GLN A O 1
ATOM 2121 N N . HIS A 1 275 ? -13.57 8.5 -5.305 1 95.69 275 HIS A N 1
ATOM 2122 C CA . HIS A 1 275 ? -12.883 9.688 -4.816 1 95.69 275 HIS A CA 1
ATOM 2123 C C . HIS A 1 275 ? -11.516 9.852 -5.469 1 95.69 275 HIS A C 1
ATOM 2125 O O . HIS A 1 275 ? -10.828 10.844 -5.238 1 95.69 275 HIS A O 1
ATOM 2131 N N . ARG A 1 276 ? -11.102 8.805 -6.207 1 94.94 276 ARG A N 1
ATOM 2132 C CA . ARG A 1 276 ? -9.828 8.844 -6.918 1 94.94 276 ARG A CA 1
ATOM 2133 C C . ARG A 1 276 ? -9.82 9.961 -7.957 1 94.94 276 ARG A C 1
ATOM 2135 O O . ARG A 1 276 ? -10.82 10.195 -8.633 1 94.94 276 ARG A O 1
ATOM 2142 N N . ARG A 1 277 ? -8.672 10.625 -8.047 1 94.81 277 ARG A N 1
ATOM 2143 C CA . ARG A 1 277 ? -8.5 11.672 -9.055 1 94.81 277 ARG A CA 1
ATOM 2144 C C . ARG A 1 277 ? -8.086 11.07 -10.391 1 94.81 277 ARG A C 1
ATOM 2146 O O . ARG A 1 277 ? -7.699 9.906 -10.461 1 94.81 277 ARG A O 1
ATOM 2153 N N . ASP A 1 278 ? -8.211 11.867 -11.414 1 91.06 278 ASP A N 1
ATOM 2154 C CA . ASP A 1 278 ? -7.848 11.359 -12.734 1 91.06 278 ASP A CA 1
ATOM 2155 C C . ASP A 1 278 ? -6.332 11.266 -12.891 1 91.06 278 ASP A C 1
ATOM 2157 O O . ASP A 1 278 ? -5.582 11.828 -12.086 1 91.06 278 ASP A O 1
ATOM 2161 N N . ASP A 1 279 ? -5.934 10.508 -13.844 1 87.19 279 ASP A N 1
ATOM 2162 C CA . ASP A 1 279 ? -4.516 10.25 -14.062 1 87.19 279 ASP A CA 1
ATOM 2163 C C . ASP A 1 279 ? -3.738 11.555 -14.242 1 87.19 279 ASP A C 1
ATOM 2165 O O . ASP A 1 279 ? -2.6 11.672 -13.781 1 87.19 279 ASP A O 1
ATOM 2169 N N . ALA A 1 280 ? -4.312 12.453 -14.891 1 89.06 280 ALA A N 1
ATOM 2170 C CA . ALA A 1 280 ? -3.662 13.734 -15.156 1 89.06 280 ALA A CA 1
ATOM 2171 C C . ALA A 1 280 ? -3.346 14.469 -13.852 1 89.06 280 ALA A C 1
ATOM 2173 O O . ALA A 1 280 ? -2.314 15.133 -13.742 1 89.06 280 ALA A O 1
ATOM 2174 N N . PHE A 1 281 ? -4.137 14.312 -12.898 1 92.88 281 PHE A N 1
ATOM 2175 C CA . PHE A 1 281 ? -3.936 14.93 -11.594 1 92.88 281 PHE A CA 1
ATOM 2176 C C . PHE A 1 281 ? -2.643 14.438 -10.953 1 92.88 281 PHE A C 1
ATOM 2178 O O . PHE A 1 281 ? -1.86 15.234 -10.43 1 92.88 281 PHE A O 1
ATOM 2185 N N . TYR A 1 282 ? -2.377 13.18 -11.047 1 92.12 282 TYR A N 1
ATOM 2186 C CA . TYR A 1 282 ? -1.239 12.57 -10.367 1 92.12 282 TYR A CA 1
ATOM 2187 C C . TYR A 1 282 ? 0.05 12.805 -11.148 1 92.12 282 TYR A C 1
ATOM 2189 O O . TYR A 1 282 ? 1.146 12.609 -10.617 1 92.12 282 TYR A O 1
ATOM 2197 N N . ARG A 1 283 ? -0.031 13.188 -12.406 1 86.5 283 ARG A N 1
ATOM 2198 C CA . ARG A 1 283 ? 1.139 13.391 -13.25 1 86.5 283 ARG A CA 1
ATOM 2199 C C . ARG A 1 283 ? 1.596 14.844 -13.219 1 86.5 283 ARG A C 1
ATOM 2201 O O . ARG A 1 283 ? 2.736 15.148 -13.57 1 86.5 283 ARG A O 1
ATOM 2208 N N . SER A 1 284 ? 0.685 15.664 -12.797 1 78.31 284 SER A N 1
ATOM 2209 C CA . SER A 1 284 ? 0.965 17.094 -12.922 1 78.31 284 SER A CA 1
ATOM 2210 C C . SER A 1 284 ? 1.36 17.703 -11.578 1 78.31 284 SER A C 1
ATOM 2212 O O . SER A 1 284 ? 0.86 17.281 -10.531 1 78.31 284 SER A O 1
ATOM 2214 N N . LEU A 1 285 ? 2.547 18.281 -11.625 1 73 285 LEU A N 1
ATOM 2215 C CA . LEU A 1 285 ? 2.811 19.25 -10.562 1 73 285 LEU A CA 1
ATOM 2216 C C . LEU A 1 285 ? 2.639 20.672 -11.07 1 73 285 LEU A C 1
ATOM 2218 O O . LEU A 1 285 ? 2.979 20.969 -12.219 1 73 285 LEU A O 1
ATOM 2222 N N . PRO A 1 286 ? 1.795 21.5 -10.328 1 58.5 286 PRO A N 1
ATOM 2223 C CA . PRO A 1 286 ? 1.744 22.891 -10.812 1 58.5 286 PRO A CA 1
ATOM 2224 C C . PRO A 1 286 ? 3.131 23.5 -10.977 1 58.5 286 PRO A C 1
ATOM 2226 O O . PRO A 1 286 ? 4.059 23.156 -10.242 1 58.5 286 PRO A O 1
ATOM 2229 N N . GLN A 1 287 ? 3.594 23.75 -12.359 1 44.44 287 GLN A N 1
ATOM 2230 C CA . GLN A 1 287 ? 4.789 24.562 -12.602 1 44.44 287 GLN A CA 1
ATOM 2231 C C . GLN A 1 287 ? 4.816 25.781 -11.695 1 44.44 287 GLN A C 1
ATOM 2233 O O . GLN A 1 287 ? 3.828 26.516 -11.594 1 44.44 287 GLN A O 1
ATOM 2238 N N . THR A 1 288 ? 5.473 25.656 -10.43 1 38.88 288 THR A N 1
ATOM 2239 C CA . THR A 1 288 ? 5.75 26.953 -9.812 1 38.88 288 THR A CA 1
ATOM 2240 C C . THR A 1 288 ? 6.465 27.875 -10.797 1 38.88 288 THR A C 1
ATOM 2242 O O . THR A 1 288 ? 7.285 27.422 -11.594 1 38.88 288 THR A O 1
ATOM 2245 N N . MET B 1 1 ? 36.75 13.984 12.188 1 28.98 1 MET B N 1
ATOM 2246 C CA . MET B 1 1 ? 35.781 13.828 11.125 1 28.98 1 MET B CA 1
ATOM 2247 C C . MET B 1 1 ? 34.375 14.094 11.656 1 28.98 1 MET B C 1
ATOM 2249 O O . MET B 1 1 ? 33.875 13.375 12.531 1 28.98 1 MET B O 1
ATOM 2253 N N . SER B 1 2 ? 33.938 15.234 12.008 1 36.88 2 SER B N 1
ATOM 2254 C CA . SER B 1 2 ? 32.875 15.797 12.844 1 36.88 2 SER B CA 1
ATOM 2255 C C . SER B 1 2 ? 31.531 15.188 12.508 1 36.88 2 SER B C 1
ATOM 2257 O O . SER B 1 2 ? 31.047 15.328 11.383 1 36.88 2 SER B O 1
ATOM 2259 N N . GLY B 1 3 ? 31.172 13.898 12.641 1 43.12 3 GLY B N 1
ATOM 2260 C CA . GLY B 1 3 ? 30.094 13.008 12.25 1 43.12 3 GLY B CA 1
ATOM 2261 C C . GLY B 1 3 ? 28.734 13.695 12.203 1 43.12 3 GLY B C 1
ATOM 2262 O O . GLY B 1 3 ? 28.188 14.062 13.242 1 43.12 3 GLY B O 1
ATOM 2263 N N . SER B 1 4 ? 28.406 14.586 11.273 1 52.31 4 SER B N 1
ATOM 2264 C CA . SER B 1 4 ? 27.297 15.516 11.141 1 52.31 4 SER B CA 1
ATOM 2265 C C . SER B 1 4 ? 25.984 14.883 11.602 1 52.31 4 SER B C 1
ATOM 2267 O O . SER B 1 4 ? 25.656 13.766 11.195 1 52.31 4 SER B O 1
ATOM 2269 N N . LEU B 1 5 ? 25.422 15.172 12.844 1 76.12 5 LEU B N 1
ATOM 2270 C CA . LEU B 1 5 ? 24.234 14.664 13.531 1 76.12 5 LEU B CA 1
ATOM 2271 C C . LEU B 1 5 ? 23.031 14.656 12.594 1 76.12 5 LEU B C 1
ATOM 2273 O O . LEU B 1 5 ? 22.781 15.633 11.883 1 76.12 5 LEU B O 1
ATOM 2277 N N . ARG B 1 6 ? 22.516 13.57 12.336 1 88.12 6 ARG B N 1
ATOM 2278 C CA . ARG B 1 6 ? 21.312 13.414 11.523 1 88.12 6 ARG B CA 1
ATOM 2279 C C . ARG B 1 6 ? 20.172 14.266 12.062 1 88.12 6 ARG B C 1
ATOM 2281 O O . ARG B 1 6 ? 19.969 14.344 13.281 1 88.12 6 ARG B O 1
ATOM 2288 N N . PRO B 1 7 ? 19.609 14.961 11.133 1 97.31 7 PRO B N 1
ATOM 2289 C CA . PRO B 1 7 ? 18.531 15.836 11.594 1 97.31 7 PRO B CA 1
ATOM 2290 C C . PRO B 1 7 ? 17.406 15.07 12.281 1 97.31 7 PRO B C 1
ATOM 2292 O O . PRO B 1 7 ? 17.188 13.891 11.984 1 97.31 7 PRO B O 1
ATOM 2295 N N . LEU B 1 8 ? 16.75 15.758 13.25 1 98.5 8 LEU B N 1
ATOM 2296 C CA . LEU B 1 8 ? 15.641 15.188 14 1 98.5 8 LEU B CA 1
ATOM 2297 C C . LEU B 1 8 ? 14.32 15.82 13.578 1 98.5 8 LEU B C 1
ATOM 2299 O O . LEU B 1 8 ? 14.25 17.031 13.383 1 98.5 8 LEU B O 1
ATOM 2303 N N . ALA B 1 9 ? 13.32 15 13.383 1 98.88 9 ALA B N 1
ATOM 2304 C CA . ALA B 1 9 ? 11.945 15.445 13.164 1 98.88 9 ALA B CA 1
ATOM 2305 C C . ALA B 1 9 ? 11.055 15.07 14.344 1 98.88 9 ALA B C 1
ATOM 2307 O O . ALA B 1 9 ? 11.188 13.984 14.914 1 98.88 9 ALA B O 1
ATOM 2308 N N . ALA B 1 10 ? 10.195 15.961 14.711 1 98.94 10 ALA B N 1
ATOM 2309 C CA . ALA B 1 10 ? 9.203 15.664 15.75 1 98.94 10 ALA B CA 1
ATOM 2310 C C . ALA B 1 10 ? 7.816 15.484 15.141 1 98.94 10 ALA B C 1
ATOM 2312 O O . ALA B 1 10 ? 7.316 16.359 14.438 1 98.94 10 ALA B O 1
ATOM 2313 N N . VAL B 1 11 ? 7.234 14.352 15.359 1 98.94 11 VAL B N 1
ATOM 2314 C CA . VAL B 1 11 ? 5.879 14.039 14.906 1 98.94 11 VAL B CA 1
ATOM 2315 C C . VAL B 1 11 ? 4.914 14.109 16.094 1 98.94 11 VAL B C 1
ATOM 2317 O O . VAL B 1 11 ? 5.008 13.312 17.016 1 98.94 11 VAL B O 1
ATOM 2320 N N . CYS B 1 12 ? 3.951 15.023 16 1 98.94 12 CYS B N 1
ATOM 2321 C CA . CYS B 1 12 ? 3.162 15.336 17.188 1 98.94 12 CYS B CA 1
ATOM 2322 C C . CYS B 1 12 ? 1.802 14.648 17.141 1 98.94 12 CYS B C 1
ATOM 2324 O O . CYS B 1 12 ? 1.295 14.352 16.062 1 98.94 12 CYS B O 1
ATOM 2326 N N . GLN B 1 13 ? 1.294 14.391 18.25 1 98.88 13 GLN B N 1
ATOM 2327 C CA . GLN B 1 13 ? -0.065 13.93 18.516 1 98.88 13 GLN B CA 1
ATOM 2328 C C . GLN B 1 13 ? -0.811 14.922 19.406 1 98.88 13 GLN B C 1
ATOM 2330 O O . GLN B 1 13 ? -0.312 15.312 20.469 1 98.88 13 GLN B O 1
ATOM 2335 N N . VAL B 1 14 ? -1.972 15.367 18.922 1 98.81 14 VAL B N 1
ATOM 2336 C CA . VAL B 1 14 ? -2.689 16.453 19.562 1 98.81 14 VAL B CA 1
ATOM 2337 C C . VAL B 1 14 ? -4.156 16.078 19.75 1 98.81 14 VAL B C 1
ATOM 2339 O O . VAL B 1 14 ? -4.668 15.203 19.047 1 98.81 14 VAL B O 1
ATOM 2342 N N . THR B 1 15 ? -4.805 16.625 20.75 1 98.81 15 THR B N 1
ATOM 2343 C CA . THR B 1 15 ? -6.258 16.641 20.859 1 98.81 15 THR B CA 1
ATOM 2344 C C . THR B 1 15 ? -6.809 18.047 20.688 1 98.81 15 THR B C 1
ATOM 2346 O O . THR B 1 15 ? -6.898 18.812 21.656 1 98.81 15 THR B O 1
ATOM 2349 N N . ALA B 1 16 ? -7.16 18.344 19.5 1 98.75 16 ALA B N 1
ATOM 2350 C CA . ALA B 1 16 ? -7.727 19.656 19.234 1 98.75 16 ALA B CA 1
ATOM 2351 C C . ALA B 1 16 ? -9.219 19.688 19.547 1 98.75 16 ALA B C 1
ATOM 2353 O O . ALA B 1 16 ? -9.93 18.703 19.344 1 98.75 16 ALA B O 1
ATOM 2354 N N . THR B 1 17 ? -9.695 20.781 20.094 1 98.56 17 THR B N 1
ATOM 2355 C CA . THR B 1 17 ? -11.102 21.047 20.391 1 98.56 17 THR B CA 1
ATOM 2356 C C . THR B 1 17 ? -11.57 22.281 19.625 1 98.56 17 THR B C 1
ATOM 2358 O O . THR B 1 17 ? -10.805 22.891 18.875 1 98.56 17 THR B O 1
ATOM 2361 N N . PRO B 1 18 ? -12.852 22.656 19.797 1 98.12 18 PRO B N 1
ATOM 2362 C CA . PRO B 1 18 ? -13.281 23.891 19.141 1 98.12 18 PRO B CA 1
ATOM 2363 C C . PRO B 1 18 ? -12.609 25.141 19.719 1 98.12 18 PRO B C 1
ATOM 2365 O O . PRO B 1 18 ? -12.719 26.234 19.156 1 98.12 18 PRO B O 1
ATOM 2368 N N . ASP B 1 19 ? -11.859 25.031 20.781 1 98.5 19 ASP B N 1
ATOM 2369 C CA . ASP B 1 19 ? -11.195 26.141 21.438 1 98.5 19 ASP B CA 1
ATOM 2370 C C . ASP B 1 19 ? -9.836 26.422 20.797 1 98.5 19 ASP B C 1
ATOM 2372 O O . ASP B 1 19 ? -8.82 25.844 21.203 1 98.5 19 ASP B O 1
ATOM 2376 N N . LYS B 1 20 ? -9.734 27.359 19.891 1 98.56 20 LYS B N 1
ATOM 2377 C CA . LYS B 1 20 ? -8.539 27.672 19.109 1 98.56 20 LYS B CA 1
ATOM 2378 C C . LYS B 1 20 ? -7.383 28.078 20.016 1 98.56 20 LYS B C 1
ATOM 2380 O O . LYS B 1 20 ? -6.23 27.719 19.766 1 98.56 20 LYS B O 1
ATOM 2385 N N . GLU B 1 21 ? -7.723 28.859 21.031 1 98.56 21 GLU B N 1
ATOM 2386 C CA . GLU B 1 21 ? -6.668 29.359 21.906 1 98.56 21 GLU B CA 1
ATOM 2387 C C . GLU B 1 21 ? -6.02 28.219 22.688 1 98.56 21 GLU B C 1
ATOM 2389 O O . GLU B 1 21 ? -4.797 28.172 22.844 1 98.56 21 GLU B O 1
ATOM 2394 N N . ALA B 1 22 ? -6.848 27.328 23.203 1 98.69 22 ALA B N 1
ATOM 2395 C CA . ALA B 1 22 ? -6.332 26.172 23.922 1 98.69 22 ALA B CA 1
ATOM 2396 C C . ALA B 1 22 ? -5.492 25.281 23 1 98.69 22 ALA B C 1
ATOM 2398 O O . ALA B 1 22 ? -4.469 24.734 23.422 1 98.69 22 ALA B O 1
ATOM 2399 N N . ASN B 1 23 ? -5.969 25.141 21.812 1 98.88 23 ASN B N 1
ATOM 2400 C CA . ASN B 1 23 ? -5.234 24.328 20.844 1 98.88 23 ASN B CA 1
ATOM 2401 C C . ASN B 1 23 ? -3.869 24.938 20.531 1 98.88 23 ASN B C 1
ATOM 2403 O O . ASN B 1 23 ? -2.869 24.219 20.469 1 98.88 23 ASN B O 1
ATOM 2407 N N . PHE B 1 24 ? -3.836 26.25 20.328 1 98.88 24 PHE B N 1
ATOM 2408 C CA . PHE B 1 24 ? -2.562 26.891 20.031 1 98.88 24 PHE B CA 1
ATOM 2409 C C . PHE B 1 24 ? -1.591 26.719 21.188 1 98.88 24 PHE B C 1
ATOM 2411 O O . PHE B 1 24 ? -0.409 26.438 20.984 1 98.88 24 PHE B O 1
ATOM 2418 N N . SER B 1 25 ? -2.09 26.922 22.359 1 98.81 25 SER B N 1
ATOM 2419 C CA . SER B 1 25 ? -1.244 26.781 23.547 1 98.81 25 SER B CA 1
ATOM 2420 C C . SER B 1 25 ? -0.651 25.375 23.641 1 98.81 25 SER B C 1
ATOM 2422 O O . SER B 1 25 ? 0.539 25.219 23.922 1 98.81 25 SER B O 1
ATOM 2424 N N . ALA B 1 26 ? -1.448 24.359 23.406 1 98.75 26 ALA B N 1
ATOM 2425 C CA . ALA B 1 26 ? -0.995 22.969 23.469 1 98.75 26 ALA B CA 1
ATOM 2426 C C . ALA B 1 26 ? 0.035 22.688 22.375 1 98.75 26 ALA B C 1
ATOM 2428 O O . ALA B 1 26 ? 1.067 22.062 22.641 1 98.75 26 ALA B O 1
ATOM 2429 N N . CYS B 1 27 ? -0.245 23.125 21.156 1 98.88 27 CYS B N 1
ATOM 2430 C CA . CYS B 1 27 ? 0.682 22.906 20.062 1 98.88 27 CYS B CA 1
ATOM 2431 C C . CYS B 1 27 ? 1.998 23.641 20.297 1 98.88 27 CYS B C 1
ATOM 2433 O O . CYS B 1 27 ? 3.072 23.094 20.031 1 98.88 27 CYS B O 1
ATOM 2435 N N . LYS B 1 28 ? 1.854 24.875 20.781 1 98.88 28 LYS B N 1
ATOM 2436 C CA . LYS B 1 28 ? 3.049 25.641 21.094 1 98.88 28 LYS B CA 1
ATOM 2437 C C . LYS B 1 28 ? 3.941 24.906 22.094 1 98.88 28 LYS B C 1
ATOM 2439 O O . LYS B 1 28 ? 5.164 24.875 21.922 1 98.88 28 LYS B O 1
ATOM 2444 N N . GLN B 1 29 ? 3.375 24.344 23.078 1 98.88 29 GLN B N 1
ATOM 2445 C CA . GLN B 1 29 ? 4.137 23.594 24.078 1 98.88 29 GLN B CA 1
ATOM 2446 C C . GLN B 1 29 ? 4.863 22.422 23.438 1 98.88 29 GLN B C 1
ATOM 2448 O O . GLN B 1 29 ? 6.023 22.156 23.75 1 98.88 29 GLN B O 1
ATOM 2453 N N . LEU B 1 30 ? 4.199 21.688 22.578 1 98.88 30 LEU B N 1
ATOM 2454 C CA . LEU B 1 30 ? 4.812 20.547 21.891 1 98.88 30 LEU B CA 1
ATOM 2455 C C . LEU B 1 30 ? 5.953 21.016 21 1 98.88 30 LEU B C 1
ATOM 2457 O O . LEU B 1 30 ? 7.004 20.375 20.938 1 98.88 30 LEU B O 1
ATOM 2461 N N . VAL B 1 31 ? 5.723 22.125 20.297 1 98.94 31 VAL B N 1
ATOM 2462 C CA . VAL B 1 31 ? 6.727 22.672 19.391 1 98.94 31 VAL B CA 1
ATOM 2463 C C . VAL B 1 31 ? 7.961 23.109 20.188 1 98.94 31 VAL B C 1
ATOM 2465 O O . VAL B 1 31 ? 9.094 22.797 19.797 1 98.94 31 VAL B O 1
ATOM 2468 N N . GLU B 1 32 ? 7.746 23.781 21.266 1 98.88 32 GLU B N 1
ATOM 2469 C CA . GLU B 1 32 ? 8.852 24.203 22.109 1 98.88 32 GLU B CA 1
ATOM 2470 C C . GLU B 1 32 ? 9.602 23.016 22.703 1 98.88 32 GLU B C 1
ATOM 2472 O O . GLU B 1 32 ? 10.828 23.016 22.766 1 98.88 32 GLU B O 1
ATOM 2477 N N . GLU B 1 33 ? 8.844 22.031 23.125 1 98.81 33 GLU B N 1
ATOM 2478 C CA . GLU B 1 33 ? 9.477 20.812 23.625 1 98.81 33 GLU B CA 1
ATOM 2479 C C . GLU B 1 33 ? 10.328 20.156 22.547 1 98.81 33 GLU B C 1
ATOM 2481 O O . GLU B 1 33 ? 11.453 19.719 22.812 1 98.81 33 GLU B O 1
ATOM 2486 N N . ALA B 1 34 ? 9.789 20.047 21.375 1 98.88 34 ALA B N 1
ATOM 2487 C CA . ALA B 1 34 ? 10.531 19.453 20.266 1 98.88 34 ALA B CA 1
ATOM 2488 C C . ALA B 1 34 ? 11.828 20.219 20 1 98.88 34 ALA B C 1
ATOM 2490 O O . ALA B 1 34 ? 12.875 19.594 19.781 1 98.88 34 ALA B O 1
ATOM 2491 N N . LYS B 1 35 ? 11.727 21.516 20.016 1 98.62 35 LYS B N 1
ATOM 2492 C CA . LYS B 1 35 ? 12.906 22.344 19.828 1 98.62 35 LYS B CA 1
ATOM 2493 C C . LYS B 1 35 ? 13.953 22.078 20.906 1 98.62 35 LYS B C 1
ATOM 2495 O O . LYS B 1 35 ? 15.141 21.922 20.609 1 98.62 35 LYS B O 1
ATOM 2500 N N . GLN B 1 36 ? 13.5 22.016 22.094 1 98.5 36 GLN B N 1
ATOM 2501 C CA . GLN B 1 36 ? 14.391 21.766 23.219 1 98.5 36 GLN B CA 1
ATOM 2502 C C . GLN B 1 36 ? 15.086 20.406 23.062 1 98.5 36 GLN B C 1
ATOM 2504 O O . GLN B 1 36 ? 16.234 20.25 23.469 1 98.5 36 GLN B O 1
ATOM 2509 N N . ARG B 1 37 ? 14.383 19.531 22.438 1 98.38 37 ARG B N 1
ATOM 2510 C CA . ARG B 1 37 ? 14.922 18.172 22.281 1 98.38 37 ARG B CA 1
ATOM 2511 C C . ARG B 1 37 ? 15.719 18.047 20.984 1 98.38 37 ARG B C 1
ATOM 2513 O O . ARG B 1 37 ? 16.156 16.953 20.609 1 98.38 37 ARG B O 1
ATOM 2520 N N . GLY B 1 38 ? 15.797 19.125 20.25 1 98 38 GLY B N 1
ATOM 2521 C CA . GLY B 1 38 ? 16.766 19.172 19.172 1 98 38 GLY B CA 1
ATOM 2522 C C . GLY B 1 38 ? 16.141 19.016 17.797 1 98 38 GLY B C 1
ATOM 2523 O O . GLY B 1 38 ? 16.844 18.875 16.797 1 98 38 GLY B O 1
ATOM 2524 N N . ALA B 1 39 ? 14.852 19.078 17.703 1 98.56 39 ALA B N 1
ATOM 2525 C CA . ALA B 1 39 ? 14.188 18.906 16.406 1 98.56 39 ALA B CA 1
ATOM 2526 C C . ALA B 1 39 ? 14.523 20.047 15.461 1 98.56 39 ALA B C 1
ATOM 2528 O O . ALA B 1 39 ? 14.633 21.203 15.875 1 98.56 39 ALA B O 1
ATOM 2529 N N . SER B 1 40 ? 14.633 19.672 14.203 1 98.19 40 SER B N 1
ATOM 2530 C CA . SER B 1 40 ? 14.805 20.656 13.133 1 98.19 40 SER B CA 1
ATOM 2531 C C . SER B 1 40 ? 13.469 21.016 12.484 1 98.19 40 SER B C 1
ATOM 2533 O O . SER B 1 40 ? 13.344 22.047 11.828 1 98.19 40 SER B O 1
ATOM 2535 N N . MET B 1 41 ? 12.555 20.125 12.617 1 98.88 41 MET B N 1
ATOM 2536 C CA . MET B 1 41 ? 11.234 20.312 12.016 1 98.88 41 MET B CA 1
ATOM 2537 C C . MET B 1 41 ? 10.164 19.594 12.836 1 98.88 41 MET B C 1
ATOM 2539 O O . MET B 1 41 ? 10.406 18.516 13.367 1 98.88 41 MET B O 1
ATOM 2543 N N . VAL B 1 42 ? 9.008 20.219 13 1 98.94 42 VAL B N 1
ATOM 2544 C CA . VAL B 1 42 ? 7.91 19.688 13.805 1 98.94 42 VAL B CA 1
ATOM 2545 C C . VAL B 1 42 ? 6.672 19.516 12.93 1 98.94 42 VAL B C 1
ATOM 2547 O O . VAL B 1 42 ? 6.344 20.391 12.125 1 98.94 42 VAL B O 1
ATOM 2550 N N . PHE B 1 43 ? 6.008 18.422 13.086 1 99 43 PHE B N 1
ATOM 2551 C CA . PHE B 1 43 ? 4.82 18.094 12.305 1 99 43 PHE B CA 1
ATOM 2552 C C . PHE B 1 43 ? 3.582 18.062 13.195 1 99 43 PHE B C 1
ATOM 2554 O O . PHE B 1 43 ? 3.512 17.281 14.141 1 99 43 PHE B O 1
ATOM 2561 N N . LEU B 1 44 ? 2.621 18.875 12.906 1 99 44 LEU B N 1
ATOM 2562 C CA . LEU B 1 44 ? 1.342 18.922 13.602 1 99 44 LEU B CA 1
ATOM 2563 C C . LEU B 1 44 ? 0.247 18.266 12.766 1 99 44 LEU B C 1
ATOM 2565 O O . LEU B 1 44 ? 0.319 18.25 11.539 1 99 44 LEU B O 1
ATOM 2569 N N . PRO B 1 45 ? -0.778 17.766 13.375 1 98.94 45 PRO B N 1
ATOM 2570 C CA . PRO B 1 45 ? -1.767 16.953 12.656 1 98.94 45 PRO B CA 1
ATOM 2571 C C . PRO B 1 45 ? -2.812 17.797 11.938 1 98.94 45 PRO B C 1
ATOM 2573 O O . PRO B 1 45 ? -2.805 19.031 12.062 1 98.94 45 PRO B O 1
ATOM 2576 N N . GLU B 1 46 ? -3.631 17.078 11.133 1 98.88 46 GLU B N 1
ATOM 2577 C CA . GLU B 1 46 ? -4.828 17.656 10.539 1 98.88 46 GLU B CA 1
ATOM 2578 C C . GLU B 1 46 ? -5.73 18.266 11.617 1 98.88 46 GLU B C 1
ATOM 2580 O O . GLU B 1 46 ? -5.953 17.656 12.664 1 98.88 46 GLU B O 1
ATOM 2585 N N . GLY B 1 47 ? -6.172 19.484 11.367 1 98.75 47 GLY B N 1
ATOM 2586 C CA . GLY B 1 47 ? -7.051 20.109 12.336 1 98.75 47 GLY B CA 1
ATOM 2587 C C . GLY B 1 47 ? -6.324 20.578 13.586 1 98.75 47 GLY B C 1
ATOM 2588 O O . GLY B 1 47 ? -6.902 20.594 14.68 1 98.75 47 GLY B O 1
ATOM 2589 N N . PHE B 1 48 ? -5.09 20.875 13.492 1 98.88 48 PHE B N 1
ATOM 2590 C CA . PHE B 1 48 ? -4.312 21.359 14.625 1 98.88 48 PHE B CA 1
ATOM 2591 C C . PHE B 1 48 ? -4.902 22.656 15.172 1 98.88 48 PHE B C 1
ATOM 2593 O O .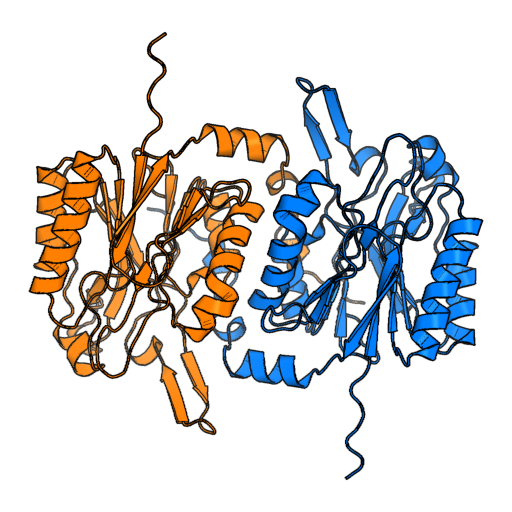 PHE B 1 48 ? -4.754 22.969 16.359 1 98.88 48 PHE B O 1
ATOM 2600 N N . ASP B 1 49 ? -5.523 23.406 14.297 1 98.88 49 ASP B N 1
ATOM 2601 C CA . ASP B 1 49 ? -6.113 24.688 14.703 1 98.88 49 ASP B CA 1
ATOM 2602 C C . ASP B 1 49 ? -7.41 24.469 15.477 1 98.88 49 ASP B C 1
ATOM 2604 O O . ASP B 1 49 ? -7.645 25.125 16.5 1 98.88 49 ASP B O 1
ATOM 2608 N N . TYR B 1 50 ? -8.211 23.578 15 1 98.81 50 TYR B N 1
ATOM 2609 C CA . TYR B 1 50 ? -9.383 23.203 15.773 1 98.81 50 TYR B CA 1
ATOM 2610 C C . TYR B 1 50 ? -10.125 22.047 15.109 1 98.81 50 TYR B C 1
ATOM 2612 O O . TYR B 1 50 ? -9.906 21.75 13.938 1 98.81 50 TYR B O 1
ATOM 2620 N N . ILE B 1 51 ? -10.883 21.391 15.852 1 98.12 51 ILE B N 1
ATOM 2621 C CA . ILE B 1 51 ? -11.938 20.484 15.375 1 98.12 51 ILE B CA 1
ATOM 2622 C C . ILE B 1 51 ? -13.289 20.969 15.891 1 98.12 51 ILE B C 1
ATOM 2624 O O . ILE B 1 51 ? -13.594 20.812 17.078 1 98.12 51 ILE B O 1
ATOM 2628 N N . GLY B 1 52 ? -14.047 21.5 14.977 1 96.88 52 GLY B N 1
ATOM 2629 C CA . GLY B 1 52 ? -15.328 22.078 15.352 1 96.88 52 GLY B CA 1
ATOM 2630 C C . GLY B 1 52 ? -16.375 21.031 15.695 1 96.88 52 GLY B C 1
ATOM 2631 O O . GLY B 1 52 ? -16.297 19.891 15.227 1 96.88 52 GLY B O 1
ATOM 2632 N N . SER B 1 53 ? -17.422 21.5 16.438 1 95.62 53 SER B N 1
ATOM 2633 C CA . SER B 1 53 ? -18.469 20.578 16.875 1 95.62 53 SER B CA 1
ATOM 2634 C C . SER B 1 53 ? -19.641 20.562 15.883 1 95.62 53 SER B C 1
ATOM 2636 O O . SER B 1 53 ? -20.578 19.781 16.047 1 95.62 53 SER B O 1
ATOM 2638 N N . SER B 1 54 ? -19.609 21.453 14.938 1 93.88 54 SER B N 1
ATOM 2639 C CA . SER B 1 54 ? -20.594 21.516 13.867 1 93.88 54 SER B CA 1
ATOM 2640 C C . SER B 1 54 ? -20.016 22.125 12.609 1 93.88 54 SER B C 1
ATOM 2642 O O . SER B 1 54 ? -18.938 22.75 12.648 1 93.88 54 SER B O 1
ATOM 2644 N N . ARG B 1 55 ? -20.719 21.875 11.516 1 92.38 55 ARG B N 1
ATOM 2645 C CA . ARG B 1 55 ? -20.328 22.5 10.258 1 92.38 55 ARG B CA 1
ATOM 2646 C C . ARG B 1 55 ? -20.297 24.016 10.375 1 92.38 55 ARG B C 1
ATOM 2648 O O . ARG B 1 55 ? -19.344 24.656 9.922 1 92.38 55 ARG B O 1
ATOM 2655 N N . GLU B 1 56 ? -21.312 24.562 11 1 95.31 56 GLU B N 1
ATOM 2656 C CA . GLU B 1 56 ? -21.422 26.016 11.164 1 95.31 56 GLU B CA 1
ATOM 2657 C C . GLU B 1 56 ? -20.266 26.562 11.977 1 95.31 56 GLU B C 1
ATOM 2659 O O . GLU B 1 56 ? -19.672 27.578 11.625 1 95.31 56 GLU B O 1
ATOM 2664 N N . GLU B 1 57 ? -20.031 25.875 13.039 1 96.75 57 GLU B N 1
ATOM 2665 C CA . GLU B 1 57 ? -18.922 26.297 13.891 1 96.75 57 GLU B CA 1
ATOM 2666 C C . GLU B 1 57 ? -17.594 26.203 13.156 1 96.75 57 GLU B C 1
ATOM 2668 O O . GLU B 1 57 ? -16.734 27.094 13.266 1 96.75 57 GLU B O 1
ATOM 2673 N N . THR B 1 58 ? -17.391 25.141 12.43 1 96.81 58 THR B N 1
ATOM 2674 C CA . THR B 1 58 ? -16.172 24.938 11.656 1 96.81 58 THR B CA 1
ATOM 2675 C C . THR B 1 58 ? -15.953 26.062 10.664 1 96.81 58 THR B C 1
ATOM 2677 O O . THR B 1 58 ? -14.844 26.609 10.555 1 96.81 58 THR B O 1
ATOM 2680 N N . LEU B 1 59 ? -16.969 26.438 9.992 1 97.5 59 LEU B N 1
ATOM 2681 C CA . LEU B 1 59 ? -16.859 27.5 9.008 1 97.5 59 LEU B CA 1
ATOM 2682 C C . LEU B 1 59 ? -16.625 28.844 9.688 1 97.5 59 LEU B C 1
ATOM 2684 O O . LEU B 1 59 ? -15.828 29.656 9.211 1 97.5 59 LEU B O 1
ATOM 2688 N N . ALA B 1 60 ? -17.266 29.047 10.797 1 97.31 60 ALA B N 1
ATOM 2689 C CA . ALA B 1 60 ? -17.188 30.328 11.492 1 97.31 60 ALA B CA 1
ATOM 2690 C C . ALA B 1 60 ? -15.773 30.562 12.031 1 97.31 60 ALA B C 1
ATOM 2692 O O . ALA B 1 60 ? -15.305 31.703 12.086 1 97.31 60 ALA B O 1
ATOM 2693 N N . LEU B 1 61 ? -15.102 29.5 12.367 1 98.25 61 LEU B N 1
ATOM 2694 C CA . LEU B 1 61 ? -13.797 29.609 13 1 98.25 61 LEU B CA 1
ATOM 2695 C C . LEU B 1 61 ? -12.688 29.703 11.953 1 98.25 61 LEU B C 1
ATOM 2697 O O . LEU B 1 61 ? -11.547 30.031 12.273 1 98.25 61 LEU B O 1
ATOM 2701 N N . SER B 1 62 ? -13.016 29.422 10.695 1 98.5 62 SER B N 1
ATOM 2702 C CA . SER B 1 62 ? -12.008 29.344 9.641 1 98.5 62 SER B CA 1
ATOM 2703 C C . SER B 1 62 ? -11.375 30.719 9.398 1 98.5 62 SER B C 1
ATOM 2705 O O . SER B 1 62 ? -11.945 31.75 9.75 1 98.5 62 SER B O 1
ATOM 2707 N N . GLU B 1 63 ? -10.148 30.688 8.914 1 98.44 63 GLU B N 1
ATOM 2708 C CA . GLU B 1 63 ? -9.391 31.891 8.625 1 98.44 63 GLU B CA 1
ATOM 2709 C C . GLU B 1 63 ? -8.711 31.797 7.258 1 98.44 63 GLU B C 1
ATOM 2711 O O . GLU B 1 63 ? -8.641 30.719 6.664 1 98.44 63 GLU B O 1
ATOM 2716 N N . SER B 1 64 ? -8.281 32.938 6.762 1 97.88 64 SER B N 1
ATOM 2717 C CA . SER B 1 64 ? -7.402 32.938 5.594 1 97.88 64 SER B CA 1
ATOM 2718 C C . SER B 1 64 ? -5.957 32.656 5.988 1 97.88 64 SER B C 1
ATOM 2720 O O . SER B 1 64 ? -5.629 32.625 7.176 1 97.88 64 SER B O 1
ATOM 2722 N N . LEU B 1 65 ? -5.117 32.469 5.035 1 98.12 65 LEU B N 1
ATOM 2723 C CA . LEU B 1 65 ? -3.703 32.219 5.289 1 98.12 65 LEU B CA 1
ATOM 2724 C C . LEU B 1 65 ? -3.055 33.438 5.938 1 98.12 65 LEU B C 1
ATOM 2726 O O . LEU B 1 65 ? -1.966 33.344 6.512 1 98.12 65 LEU B O 1
ATOM 2730 N N . ALA B 1 66 ? -3.678 34.562 5.91 1 97.31 66 ALA B N 1
ATOM 2731 C CA . ALA B 1 66 ? -3.16 35.781 6.492 1 97.31 66 ALA B CA 1
ATOM 2732 C C . ALA B 1 66 ? -3.748 36.031 7.879 1 97.31 66 ALA B C 1
ATOM 2734 O O . ALA B 1 66 ? -3.502 37.062 8.492 1 97.31 66 ALA B O 1
ATOM 2735 N N . GLY B 1 67 ? -4.508 35.094 8.312 1 98.06 67 GLY B N 1
ATOM 2736 C CA . GLY B 1 67 ? -5.223 35.281 9.562 1 98.06 67 GLY B CA 1
ATOM 2737 C C . GLY B 1 67 ? -4.344 35.062 10.781 1 98.06 67 GLY B C 1
ATOM 2738 O O . GLY B 1 67 ? -3.133 34.875 10.656 1 98.06 67 GLY B O 1
ATOM 2739 N N . ASP B 1 68 ? -4.984 35.156 11.945 1 98.44 68 ASP B N 1
ATOM 2740 C CA . ASP B 1 68 ? -4.309 35.156 13.242 1 98.44 68 ASP B CA 1
ATOM 2741 C C . ASP B 1 68 ? -3.576 33.844 13.492 1 98.44 68 ASP B C 1
ATOM 2743 O O . ASP B 1 68 ? -2.438 33.844 13.961 1 98.44 68 ASP B O 1
ATOM 2747 N N . THR B 1 69 ? -4.234 32.75 13.219 1 98.75 69 THR B N 1
ATOM 2748 C CA . THR B 1 69 ? -3.666 31.438 13.531 1 98.75 69 THR B CA 1
ATOM 2749 C C . THR B 1 69 ? -2.326 31.25 12.82 1 98.75 69 THR B C 1
ATOM 2751 O O . THR B 1 69 ? -1.313 30.969 13.469 1 98.75 69 THR B O 1
ATOM 2754 N N . ILE B 1 70 ? -2.32 31.453 11.508 1 98.88 70 ILE B N 1
ATOM 2755 C CA . ILE B 1 70 ? -1.097 31.266 10.742 1 98.88 70 ILE B CA 1
ATOM 2756 C C . ILE B 1 70 ? -0.049 32.281 11.164 1 98.88 70 ILE B C 1
ATOM 2758 O O . ILE B 1 70 ? 1.136 31.969 11.273 1 98.88 70 ILE B O 1
ATOM 2762 N N . SER B 1 71 ? -0.489 33.5 11.43 1 98.81 71 SER B N 1
ATOM 2763 C CA . SER B 1 71 ? 0.426 34.531 11.891 1 98.81 71 SER B CA 1
ATOM 2764 C C . SER B 1 71 ? 1.144 34.125 13.172 1 98.81 71 SER B C 1
ATOM 2766 O O . SER B 1 71 ? 2.35 34.344 13.305 1 98.81 71 SER B O 1
ATOM 2768 N N . ARG B 1 72 ? 0.482 33.562 14.062 1 98.81 72 ARG B N 1
ATOM 2769 C CA . ARG B 1 72 ? 1.07 33.125 15.328 1 98.81 72 ARG B CA 1
ATOM 2770 C C . ARG B 1 72 ? 2.088 32.031 15.109 1 98.81 72 ARG B C 1
ATOM 2772 O O . ARG B 1 72 ? 3.145 32 15.742 1 98.81 72 ARG B O 1
ATOM 2779 N N . TYR B 1 73 ? 1.79 31.109 14.234 1 98.94 73 TYR B N 1
ATOM 2780 C CA . TYR B 1 73 ? 2.719 30.016 13.969 1 98.94 73 TYR B CA 1
ATOM 2781 C C . TYR B 1 73 ? 3.941 30.516 13.211 1 98.94 73 TYR B C 1
ATOM 2783 O O . TYR B 1 73 ? 5.051 30 13.398 1 98.94 73 TYR B O 1
ATOM 2791 N N . THR B 1 74 ? 3.746 31.469 12.258 1 98.81 74 THR B N 1
ATOM 2792 C CA . THR B 1 74 ? 4.891 32.062 11.57 1 98.81 74 THR B CA 1
ATOM 2793 C C . THR B 1 74 ? 5.824 32.75 12.57 1 98.81 74 THR B C 1
ATOM 2795 O O . THR B 1 74 ? 7.047 32.625 12.469 1 98.81 74 THR B O 1
ATOM 2798 N N . GLN B 1 75 ? 5.254 33.438 13.523 1 98.81 75 GLN B N 1
ATOM 2799 C CA . GLN B 1 75 ? 6.047 34.062 14.57 1 98.81 75 GLN B CA 1
ATOM 2800 C C . GLN B 1 75 ? 6.766 33.031 15.43 1 98.81 75 GLN B C 1
ATOM 2802 O O . GLN B 1 75 ? 7.93 33.219 15.789 1 98.81 75 GLN B O 1
ATOM 2807 N N . LEU B 1 76 ? 6.047 31.984 15.781 1 98.88 76 LEU B N 1
ATOM 2808 C CA . LEU B 1 76 ? 6.625 30.906 16.578 1 98.88 76 LEU B CA 1
ATOM 2809 C C . LEU B 1 76 ? 7.809 30.266 15.867 1 98.88 76 LEU B C 1
ATOM 2811 O O . LEU B 1 76 ? 8.859 30.031 16.469 1 98.88 76 LEU B O 1
ATOM 2815 N N . ALA B 1 77 ? 7.625 29.953 14.586 1 98.88 77 ALA B N 1
ATOM 2816 C CA . ALA B 1 77 ? 8.688 29.375 13.773 1 98.88 77 ALA B CA 1
ATOM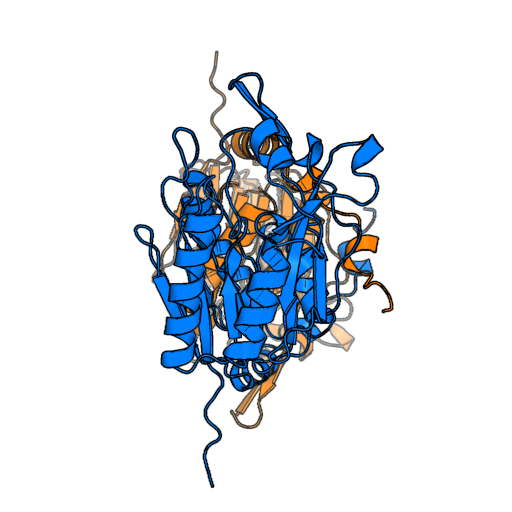 2817 C C . ALA B 1 77 ? 9.922 30.281 13.758 1 98.88 77 ALA B C 1
ATOM 2819 O O . ALA B 1 77 ? 11.047 29.797 13.93 1 98.88 77 ALA B O 1
ATOM 2820 N N . ARG B 1 78 ? 9.672 31.578 13.523 1 98.69 78 ARG B N 1
ATOM 2821 C CA . ARG B 1 78 ? 10.75 32.562 13.484 1 98.69 78 ARG B CA 1
ATOM 2822 C C . ARG B 1 78 ? 11.484 32.625 14.82 1 98.69 78 ARG B C 1
ATOM 2824 O O . ARG B 1 78 ? 12.711 32.562 14.859 1 98.69 78 ARG B O 1
ATOM 2831 N N . LYS B 1 79 ? 10.734 32.719 15.836 1 98.69 79 LYS B N 1
ATOM 2832 C CA . LYS B 1 79 ? 11.297 32.875 17.188 1 98.69 79 LYS B CA 1
ATOM 2833 C C . LYS B 1 79 ? 12.164 31.656 17.531 1 98.69 79 LYS B C 1
ATOM 2835 O O . LYS B 1 79 ? 13.234 31.812 18.125 1 98.69 79 LYS B O 1
ATOM 2840 N N . LEU B 1 80 ? 11.727 30.453 17.203 1 98.75 80 LEU B N 1
ATOM 2841 C CA . LEU B 1 80 ? 12.406 29.234 17.609 1 98.75 80 LEU B CA 1
ATOM 2842 C C . LEU B 1 80 ? 13.391 28.781 16.531 1 98.75 80 LEU B C 1
ATOM 2844 O O . LEU B 1 80 ? 14.117 27.797 16.719 1 98.75 80 LEU B O 1
ATOM 2848 N N . GLU B 1 81 ? 13.391 29.469 15.336 1 98.56 81 GLU B N 1
ATOM 2849 C CA . GLU B 1 81 ? 14.195 29.047 14.188 1 98.56 81 GLU B CA 1
ATOM 2850 C C . GLU B 1 81 ? 13.938 27.578 13.852 1 98.56 81 GLU B C 1
ATOM 2852 O O . GLU B 1 81 ? 14.883 26.781 13.766 1 98.56 81 GLU B O 1
ATOM 2857 N N . LEU B 1 82 ? 12.742 27.328 13.719 1 98.69 82 LEU B N 1
ATOM 2858 C CA . LEU B 1 82 ? 12.25 25.969 13.562 1 98.69 82 LEU B CA 1
ATOM 2859 C C . LEU B 1 82 ? 11.305 25.859 12.367 1 98.69 82 LEU B C 1
ATOM 2861 O O . LEU B 1 82 ? 10.484 26.75 12.141 1 98.69 82 LEU B O 1
ATOM 2865 N N . TRP B 1 83 ? 11.453 24.734 11.578 1 98.94 83 TRP B N 1
ATOM 2866 C CA . TRP B 1 83 ? 10.492 24.469 10.516 1 98.94 83 TRP B CA 1
ATOM 2867 C C . TRP B 1 83 ? 9.219 23.844 11.078 1 98.94 83 TRP B C 1
ATOM 2869 O O . TRP B 1 83 ? 9.289 22.984 11.961 1 98.94 83 TRP B O 1
ATOM 2879 N N . LEU B 1 84 ? 8.078 24.234 10.547 1 98.94 84 LEU B N 1
ATOM 2880 C CA . LEU B 1 84 ? 6.805 23.703 11.008 1 98.94 84 LEU B CA 1
ATOM 2881 C C . LEU B 1 84 ? 5.988 23.156 9.844 1 98.94 84 LEU B C 1
ATOM 2883 O O . LEU B 1 84 ? 5.938 23.766 8.773 1 98.94 84 LEU B O 1
ATOM 2887 N N . SER B 1 85 ? 5.488 21.953 10 1 98.94 85 SER B N 1
ATOM 2888 C CA . SER B 1 85 ? 4.422 21.391 9.18 1 98.94 85 SER B CA 1
ATOM 2889 C C . SER B 1 85 ? 3.07 21.516 9.875 1 98.94 85 SER B C 1
ATOM 2891 O O . SER B 1 85 ? 2.824 20.875 10.891 1 98.94 85 SER B O 1
ATOM 2893 N N . LEU B 1 86 ? 2.209 22.297 9.312 1 98.94 86 LEU B N 1
ATOM 2894 C CA . LEU B 1 86 ? 0.862 22.484 9.836 1 98.94 86 LEU B CA 1
ATOM 2895 C C . LEU B 1 86 ? -0.155 21.672 9.047 1 98.94 86 LEU B C 1
ATOM 2897 O O . LEU B 1 86 ? -0.562 22.078 7.953 1 98.94 86 LEU B O 1
ATOM 2901 N N . GLY B 1 87 ? -0.65 20.453 9.516 1 97.38 87 GLY B N 1
ATOM 2902 C CA . GLY B 1 87 ? -1.163 19.312 8.766 1 97.38 87 GLY B CA 1
ATOM 2903 C C . GLY B 1 87 ? -2.639 19.438 8.43 1 97.38 87 GLY B C 1
ATOM 2904 O O . GLY B 1 87 ? -3.275 18.453 8.047 1 97.38 87 GLY B O 1
ATOM 2905 N N . GLY B 1 88 ? -3.297 20.578 8.289 1 97.56 88 GLY B N 1
ATOM 2906 C CA . GLY B 1 88 ? -4.707 20.688 7.953 1 97.56 88 GLY B CA 1
ATOM 2907 C C . GLY B 1 88 ? -5.359 21.938 8.508 1 97.56 88 GLY B C 1
ATOM 2908 O O . GLY B 1 88 ? -6.223 21.859 9.383 1 97.56 88 GLY B O 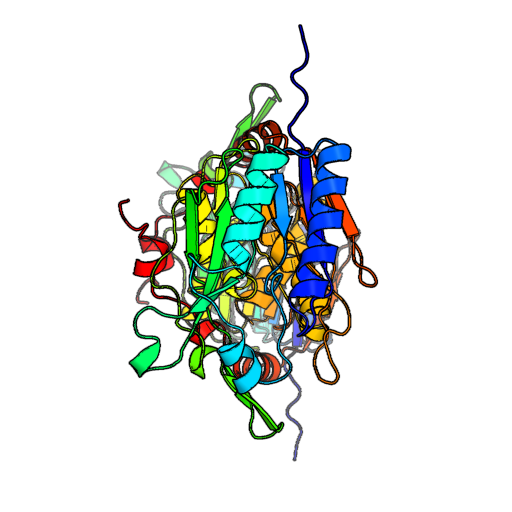1
ATOM 2909 N N . PHE B 1 89 ? -4.957 23.031 8.016 1 98.81 89 PHE B N 1
ATOM 2910 C CA . PHE B 1 89 ? -5.488 24.344 8.367 1 98.81 89 PHE B CA 1
ATOM 2911 C C . PHE B 1 89 ? -6.828 24.578 7.68 1 98.81 89 PHE B C 1
ATOM 2913 O O . PHE B 1 89 ? -6.98 24.312 6.488 1 98.81 89 PHE B O 1
ATOM 2920 N N . HIS B 1 90 ? -7.812 24.969 8.508 1 98.75 90 HIS B N 1
ATOM 2921 C CA . HIS B 1 90 ? -9.094 25.328 7.918 1 98.75 90 HIS B CA 1
ATOM 2922 C C . HIS B 1 90 ? -9.023 26.703 7.25 1 98.75 90 HIS B C 1
ATOM 2924 O O . HIS B 1 90 ? -9.32 27.719 7.879 1 98.75 90 HIS B O 1
ATOM 2930 N N . GLU B 1 91 ? -8.727 26.656 5.953 1 98.75 91 GLU B N 1
ATOM 2931 C CA . GLU B 1 91 ? -8.469 27.844 5.152 1 98.75 91 GLU B CA 1
ATOM 2932 C C . GLU B 1 91 ? -9.727 28.312 4.422 1 98.75 91 GLU B C 1
ATOM 2934 O O . GLU B 1 91 ? -10.305 27.562 3.639 1 98.75 91 GLU B O 1
ATOM 2939 N N . ARG B 1 92 ? -10.07 29.531 4.66 1 98.19 92 ARG B N 1
ATOM 2940 C CA . ARG B 1 92 ? -11.188 30.062 3.881 1 98.19 92 ARG B CA 1
ATOM 2941 C C . ARG B 1 92 ? -10.891 30 2.387 1 98.19 92 ARG B C 1
ATOM 2943 O O . ARG B 1 92 ? -9.789 30.344 1.951 1 98.19 92 ARG B O 1
ATOM 2950 N N . GLY B 1 93 ? -11.914 29.516 1.678 1 96.12 93 GLY B N 1
ATOM 2951 C CA . GLY B 1 93 ? -11.766 29.375 0.239 1 96.12 93 GLY B CA 1
ATOM 2952 C C . GLY B 1 93 ? -11.641 30.703 -0.486 1 96.12 93 GLY B C 1
ATOM 2953 O O . GLY B 1 93 ? -11.891 31.766 0.098 1 96.12 93 GLY B O 1
ATOM 2954 N N . HIS B 1 94 ? -11.281 30.656 -1.723 1 91.5 94 HIS B N 1
ATOM 2955 C CA . HIS B 1 94 ? -11.023 31.844 -2.527 1 91.5 94 HIS B CA 1
ATOM 2956 C C . HIS B 1 94 ? -12.305 32.656 -2.73 1 91.5 94 HIS B C 1
ATOM 2958 O O . HIS B 1 94 ? -12.258 33.875 -2.82 1 91.5 94 HIS B O 1
ATOM 2964 N N . ASP B 1 95 ? -13.391 32.031 -2.875 1 93.12 95 ASP B N 1
ATOM 2965 C CA . ASP B 1 95 ? -14.664 32.719 -3.027 1 93.12 95 ASP B CA 1
ATOM 2966 C C . ASP B 1 95 ? -15.516 32.594 -1.764 1 93.12 95 ASP B C 1
ATOM 2968 O O . ASP B 1 95 ? -16.672 32.188 -1.828 1 93.12 95 ASP B O 1
ATOM 2972 N N . TRP B 1 96 ? -14.914 32.844 -0.69 1 93.69 96 TRP B N 1
ATOM 2973 C CA . TRP B 1 96 ? -15.5 32.625 0.625 1 93.69 96 TRP B CA 1
ATOM 2974 C C . TRP B 1 96 ? -16.844 33.344 0.752 1 93.69 96 TRP B C 1
ATOM 2976 O O . TRP B 1 96 ? -17.812 32.781 1.268 1 93.69 96 TRP B O 1
ATOM 2986 N N . GLU B 1 97 ? -16.938 34.562 0.325 1 92.44 97 GLU B N 1
ATOM 2987 C CA . GLU B 1 97 ? -18.156 35.344 0.476 1 92.44 97 GLU B CA 1
ATOM 2988 C C . GLU B 1 97 ? -19.312 34.75 -0.325 1 92.44 97 GLU B C 1
ATOM 2990 O O . GLU B 1 97 ? -20.469 34.844 0.08 1 92.44 97 GLU B O 1
ATOM 2995 N N . ALA B 1 98 ? -18.953 34 -1.375 1 92.56 98 ALA B N 1
ATOM 2996 C CA . ALA B 1 98 ? -19.984 33.469 -2.275 1 92.56 98 ALA B CA 1
ATOM 2997 C C . ALA B 1 98 ? -20.391 32.062 -1.89 1 92.56 98 ALA B C 1
ATOM 2999 O O . ALA B 1 98 ? -21.562 31.719 -1.901 1 92.56 98 ALA B O 1
ATOM 3000 N N . ASP B 1 99 ? -19.453 31.281 -1.498 1 91.19 99 ASP B N 1
ATOM 3001 C CA . ASP B 1 99 ? -19.812 29.859 -1.396 1 91.19 99 ASP B CA 1
ATOM 3002 C C . ASP B 1 99 ? -19.625 29.359 0.032 1 91.19 99 ASP B C 1
ATOM 3004 O O . ASP B 1 99 ? -20.156 28.297 0.391 1 91.19 99 ASP B O 1
ATOM 3008 N N . ARG B 1 100 ? -18.891 30.109 0.904 1 94.62 100 ARG B N 1
ATOM 3009 C CA . ARG B 1 100 ? -18.656 29.719 2.293 1 94.62 100 ARG B CA 1
ATOM 3010 C C . ARG B 1 100 ? -18.141 28.297 2.389 1 94.62 100 ARG B C 1
ATOM 3012 O O . ARG B 1 100 ? -18.672 27.484 3.141 1 94.62 100 ARG B O 1
ATOM 3019 N N . ARG B 1 101 ? -17.094 28 1.636 1 96.44 101 ARG B N 1
ATOM 3020 C CA . ARG B 1 101 ? -16.391 26.719 1.687 1 96.44 101 ARG B CA 1
ATOM 3021 C C . ARG B 1 101 ? -14.922 26.922 2.043 1 96.44 101 ARG B C 1
ATOM 3023 O O . ARG B 1 101 ? -14.375 28.016 1.866 1 96.44 101 ARG B O 1
ATOM 3030 N N . ILE B 1 102 ? -14.336 25.922 2.541 1 98.31 102 ILE B N 1
ATOM 3031 C CA . ILE B 1 102 ? -12.969 26.047 3.023 1 98.31 102 ILE B CA 1
ATOM 3032 C C . ILE B 1 102 ? -12.07 25.031 2.332 1 98.31 102 ILE B C 1
ATOM 3034 O O . ILE B 1 102 ? -12.57 24.062 1.732 1 98.31 102 ILE B O 1
ATOM 3038 N N . TYR B 1 103 ? -10.797 25.266 2.352 1 98.38 103 TYR B N 1
ATOM 3039 C CA . TYR B 1 103 ? -9.781 24.25 2.078 1 98.38 103 TYR B CA 1
ATOM 3040 C C . TYR B 1 103 ? -9.281 23.625 3.369 1 98.38 103 TYR B C 1
ATOM 3042 O O . TYR B 1 103 ? -9.305 24.25 4.43 1 98.38 103 TYR B O 1
ATOM 3050 N N . ASN B 1 104 ? -8.992 22.375 3.281 1 98.62 104 ASN B N 1
ATOM 3051 C CA . ASN B 1 104 ? -8.109 21.719 4.238 1 98.62 104 ASN B CA 1
ATOM 3052 C C . ASN B 1 104 ? -6.656 21.766 3.777 1 98.62 104 ASN B C 1
ATOM 3054 O O . ASN B 1 104 ? -6.258 20.984 2.898 1 98.62 104 ASN B O 1
ATOM 3058 N N . SER B 1 105 ? -5.844 22.641 4.414 1 98.88 105 SER B N 1
ATOM 3059 C CA . SER B 1 105 ? -4.559 23 3.814 1 98.88 105 SER B CA 1
ATOM 3060 C C . SER B 1 105 ? -3.398 22.547 4.695 1 98.88 105 SER B C 1
ATOM 3062 O O . SER B 1 105 ? -3.402 22.781 5.902 1 98.88 105 SER B O 1
ATOM 3064 N N . HIS B 1 106 ? -2.508 21.828 4.102 1 98.94 106 HIS B N 1
ATOM 3065 C CA . HIS B 1 106 ? -1.216 21.516 4.699 1 98.94 106 HIS B CA 1
ATOM 3066 C C . HIS B 1 106 ? -0.19 22.609 4.41 1 98.94 106 HIS B C 1
ATOM 3068 O O . HIS B 1 106 ? 0.194 22.812 3.256 1 98.94 106 HIS B O 1
ATOM 3074 N N . VAL B 1 107 ? 0.283 23.344 5.461 1 98.94 107 VAL B N 1
ATOM 3075 C CA . VAL B 1 107 ? 1.125 24.531 5.301 1 98.94 107 VAL B CA 1
ATOM 3076 C C . VAL B 1 107 ? 2.514 24.25 5.875 1 98.94 107 VAL B C 1
ATOM 3078 O O . VAL B 1 107 ? 2.641 23.766 7.004 1 98.94 107 VAL B O 1
ATOM 3081 N N . ILE B 1 108 ? 3.543 24.562 5.109 1 98.94 108 ILE B N 1
ATOM 3082 C CA . ILE B 1 108 ? 4.918 24.453 5.59 1 98.94 108 ILE B CA 1
ATOM 3083 C C . ILE B 1 108 ? 5.477 25.859 5.832 1 98.94 108 ILE B C 1
ATOM 3085 O O . ILE B 1 108 ? 5.414 26.719 4.953 1 98.94 108 ILE B O 1
ATOM 3089 N N . ILE B 1 109 ? 5.965 26.094 7.043 1 98.94 109 ILE B N 1
ATOM 3090 C CA . ILE B 1 109 ? 6.613 27.344 7.434 1 98.94 109 ILE B CA 1
ATOM 3091 C C . ILE B 1 109 ? 8.094 27.094 7.711 1 98.94 109 ILE B C 1
ATOM 3093 O O . ILE B 1 109 ? 8.445 26.141 8.414 1 98.94 109 ILE B O 1
ATOM 3097 N N . ASN B 1 110 ? 9.008 27.891 7.102 1 98.88 110 ASN B N 1
ATOM 3098 C CA . ASN B 1 110 ? 10.43 27.703 7.332 1 98.88 110 ASN B CA 1
ATOM 3099 C C . ASN B 1 110 ? 10.891 28.391 8.609 1 98.88 110 ASN B C 1
ATOM 3101 O O . ASN B 1 110 ? 10.086 28.969 9.336 1 98.88 110 ASN B O 1
ATOM 3105 N N . ASP B 1 111 ? 12.203 28.328 8.93 1 98.69 111 ASP B N 1
ATOM 3106 C CA . ASP B 1 111 ? 12.75 28.812 10.188 1 98.69 111 ASP B CA 1
ATOM 3107 C C . ASP B 1 111 ? 12.852 30.328 10.195 1 98.69 111 ASP B C 1
ATOM 3109 O O . ASP B 1 111 ? 13.211 30.938 11.211 1 98.69 111 ASP B O 1
ATOM 3113 N N . ARG B 1 112 ? 12.438 31.016 9.102 1 98.62 112 ARG B N 1
ATOM 3114 C CA . ARG B 1 112 ? 12.383 32.469 9.023 1 98.62 112 ARG B CA 1
ATOM 3115 C C . ARG B 1 112 ? 10.945 32.969 9.188 1 98.62 112 ARG B C 1
ATOM 3117 O O . ARG B 1 112 ? 10.703 34.188 9.227 1 98.62 112 ARG B O 1
ATOM 3124 N N . GLY B 1 113 ? 10.031 32.031 9.242 1 98.62 113 GLY B N 1
ATOM 3125 C CA . GLY B 1 113 ? 8.633 32.375 9.406 1 98.62 113 GLY B CA 1
ATOM 3126 C C . GLY B 1 113 ? 7.914 32.594 8.086 1 98.62 113 GLY B C 1
ATOM 3127 O O . GLY B 1 113 ? 6.859 33.25 8.055 1 98.62 113 GLY B O 1
ATOM 3128 N N . ASP B 1 114 ? 8.508 32.125 6.953 1 98.69 114 ASP B N 1
ATOM 3129 C CA . ASP B 1 114 ? 7.859 32.219 5.652 1 98.69 114 ASP B CA 1
ATOM 3130 C C . ASP B 1 114 ? 7.047 30.984 5.332 1 98.69 114 ASP B C 1
ATOM 3132 O O . ASP B 1 114 ? 7.48 29.859 5.609 1 98.69 114 ASP B O 1
ATOM 3136 N N . ILE B 1 115 ? 5.898 31.234 4.809 1 98.81 115 ILE B N 1
ATOM 3137 C CA . ILE B 1 115 ? 5.172 30.125 4.219 1 98.81 115 ILE B CA 1
ATOM 3138 C C . ILE B 1 115 ? 5.855 29.688 2.926 1 98.81 115 ILE B C 1
ATOM 3140 O O . ILE B 1 115 ? 5.973 30.469 1.981 1 98.81 115 ILE B O 1
ATOM 3144 N N . VAL B 1 116 ? 6.285 28.422 2.834 1 98.75 116 VAL B N 1
ATOM 3145 C CA . VAL B 1 116 ? 7.09 28.031 1.679 1 98.75 116 VAL B CA 1
ATOM 3146 C C . VAL B 1 116 ? 6.32 27.031 0.83 1 98.75 116 VAL B C 1
ATOM 3148 O O . VAL B 1 116 ? 6.695 26.75 -0.312 1 98.75 116 VAL B O 1
ATOM 3151 N N . SER B 1 117 ? 5.25 26.453 1.335 1 98.62 117 SER B N 1
ATOM 3152 C CA . SER B 1 117 ? 4.414 25.531 0.57 1 98.62 117 SER B CA 1
ATOM 3153 C C . SER B 1 117 ? 3.021 25.422 1.176 1 98.62 117 SER B C 1
ATOM 3155 O O . SER B 1 117 ? 2.865 25.438 2.398 1 98.62 117 SER B O 1
ATOM 3157 N N . VAL B 1 118 ? 2.033 25.344 0.353 1 98.62 118 VAL B N 1
ATOM 3158 C CA . VAL B 1 118 ? 0.649 25.078 0.738 1 98.62 118 VAL B CA 1
ATOM 3159 C C . VAL B 1 118 ? 0.049 24.016 -0.169 1 98.62 118 VAL B C 1
ATOM 3161 O O . VAL B 1 118 ? -0.074 24.219 -1.38 1 98.62 118 VAL B O 1
ATOM 3164 N N . TYR B 1 119 ? -0.247 22.906 0.395 1 98.5 119 TYR B N 1
ATOM 3165 C CA . TYR B 1 119 ? -1.011 21.844 -0.27 1 98.5 119 TYR B CA 1
ATOM 3166 C C . TYR B 1 119 ? -2.445 21.812 0.242 1 98.5 119 TYR B C 1
ATOM 3168 O O . TYR B 1 119 ? -2.68 21.812 1.453 1 98.5 119 TYR B O 1
ATOM 3176 N N . ARG B 1 120 ? -3.359 21.828 -0.619 1 98.44 120 ARG B N 1
ATOM 3177 C CA . ARG B 1 120 ? -4.77 21.719 -0.274 1 98.44 120 ARG B CA 1
ATOM 3178 C C . ARG B 1 120 ? -5.293 20.312 -0.565 1 98.44 120 ARG B C 1
ATOM 3180 O O . ARG B 1 120 ? -5.094 19.781 -1.663 1 98.44 120 ARG B O 1
ATOM 3187 N N . LYS B 1 121 ? -5.879 19.75 0.415 1 98.31 121 LYS B N 1
ATOM 3188 C CA . LYS B 1 121 ? -6.324 18.359 0.371 1 98.31 121 LYS B CA 1
ATOM 3189 C C . LYS B 1 121 ? -7.121 18.078 -0.898 1 98.31 121 LYS B C 1
ATOM 3191 O O . LYS B 1 121 ? -8.094 18.766 -1.197 1 98.31 121 LYS B O 1
ATOM 3196 N N . SER B 1 122 ? -6.688 16.984 -1.503 1 96.75 122 SER B N 1
ATOM 3197 C CA . SER B 1 122 ? -7.25 16.766 -2.83 1 96.75 122 SER B CA 1
ATOM 3198 C C . SER B 1 122 ? -8.328 15.688 -2.801 1 96.75 122 SER B C 1
ATOM 3200 O O . SER B 1 122 ? -9.266 15.711 -3.604 1 96.75 122 SER B O 1
ATOM 3202 N N . HIS B 1 123 ? -8.156 14.695 -2.014 1 97.94 123 HIS B N 1
ATOM 3203 C CA . HIS B 1 123 ? -9.156 13.648 -1.85 1 97.94 123 HIS B CA 1
ATOM 3204 C C . HIS B 1 123 ? -10.047 13.93 -0.647 1 97.94 123 HIS B C 1
ATOM 3206 O O . HIS B 1 123 ? -9.57 14.016 0.485 1 97.94 123 HIS B O 1
ATOM 3212 N N . LEU B 1 124 ? -11.266 14.047 -0.888 1 96.81 124 LEU B N 1
ATOM 3213 C CA . LEU B 1 124 ? -12.242 14.328 0.166 1 96.81 124 LEU B CA 1
ATOM 3214 C C . LEU B 1 124 ? -13.141 13.117 0.405 1 96.81 124 LEU B C 1
ATOM 3216 O O . LEU B 1 124 ? -13.523 12.422 -0.542 1 96.81 124 LEU B O 1
ATOM 3220 N N . PHE B 1 125 ? -13.445 12.867 1.658 1 92.38 125 PHE B N 1
ATOM 3221 C CA . PHE B 1 125 ? -14.227 11.688 2.029 1 92.38 125 PHE B CA 1
ATOM 3222 C C . PHE B 1 125 ? -15.719 12 1.979 1 92.38 125 PHE B C 1
ATOM 3224 O O . PHE B 1 125 ? -16.219 12.828 2.744 1 92.38 125 PHE B O 1
ATOM 3231 N N . ASP B 1 126 ? -16.391 11.367 1.104 1 91.31 126 ASP B N 1
ATOM 3232 C CA . ASP B 1 126 ? -17.844 11.453 0.953 1 91.31 126 ASP B CA 1
ATOM 3233 C C . ASP B 1 126 ? -18.484 10.07 1.044 1 91.31 126 ASP B C 1
ATOM 3235 O O . ASP B 1 126 ? -18.125 9.156 0.293 1 91.31 126 ASP B O 1
ATOM 3239 N N . VAL B 1 127 ? -19.422 9.914 2.018 1 87 127 VAL B N 1
ATOM 3240 C CA . VAL B 1 127 ? -20.141 8.641 2.098 1 87 127 VAL B CA 1
ATOM 3241 C C . VAL B 1 127 ? -21.578 8.891 2.506 1 87 127 VAL B C 1
ATOM 3243 O O . VAL B 1 127 ? -21.859 9.742 3.361 1 87 127 VAL B O 1
ATOM 3246 N N . GLU B 1 128 ? -22.484 8.305 1.8 1 86.19 128 GLU B N 1
ATOM 3247 C CA . GLU B 1 128 ? -23.906 8.336 2.1 1 86.19 128 GLU B CA 1
ATOM 3248 C C . GLU B 1 128 ? -24.453 6.926 2.312 1 86.19 128 GLU B C 1
ATOM 3250 O O . GLU B 1 128 ? -24.484 6.121 1.379 1 86.19 128 GLU B O 1
ATOM 3255 N N . LEU B 1 129 ? -24.719 6.598 3.508 1 86.5 129 LEU B N 1
ATOM 3256 C CA . LEU B 1 129 ? -25.359 5.328 3.861 1 86.5 129 LEU B CA 1
ATOM 3257 C C . LEU B 1 129 ? -26.688 5.562 4.559 1 86.5 129 LEU B C 1
ATOM 3259 O O . LEU B 1 129 ? -26.797 5.383 5.77 1 86.5 129 LEU B O 1
ATOM 3263 N N . PRO B 1 130 ? -27.656 5.812 3.844 1 80.25 130 PRO B N 1
ATOM 3264 C CA . PRO B 1 130 ? -28.953 6.145 4.438 1 80.25 130 PRO B CA 1
ATOM 3265 C C . PRO B 1 130 ? -29.484 5.051 5.363 1 80.25 130 PRO B C 1
ATOM 3267 O O . PRO B 1 130 ? -30.047 5.348 6.414 1 80.25 130 PRO B O 1
ATOM 3270 N N . GLU B 1 131 ? -29.281 3.861 4.93 1 80 131 GLU B N 1
ATOM 3271 C CA . GLU B 1 131 ? -29.75 2.727 5.711 1 80 131 GLU B CA 1
ATOM 3272 C C . GLU B 1 131 ? -29.094 2.684 7.086 1 80 131 GLU B C 1
ATOM 3274 O O . GLU B 1 131 ? -29.656 2.117 8.031 1 80 131 GLU B O 1
ATOM 3279 N N . LYS B 1 132 ? -28.031 3.396 7.207 1 80.25 132 LYS B N 1
ATOM 3280 C CA . LYS B 1 132 ? -27.312 3.438 8.469 1 80.25 132 LYS B CA 1
ATOM 3281 C C . LYS B 1 132 ? -27.375 4.824 9.102 1 80.25 132 LYS B C 1
ATOM 3283 O O . LYS B 1 132 ? -26.766 5.074 10.141 1 80.25 132 LYS B O 1
ATOM 3288 N N . GLY B 1 133 ? -28 5.656 8.461 1 73.38 133 GLY B N 1
ATOM 3289 C CA . GLY B 1 133 ? -28.094 7.023 8.945 1 73.38 133 GLY B CA 1
ATOM 3290 C C . GLY B 1 133 ? -26.781 7.785 8.867 1 73.38 133 GLY B C 1
ATOM 3291 O O . GLY B 1 133 ? -26.531 8.664 9.688 1 73.38 133 GLY B O 1
ATOM 3292 N N . VAL B 1 134 ? -25.938 7.336 8.023 1 76.81 134 VAL B N 1
ATOM 3293 C CA . VAL B 1 134 ? -24.625 7.969 7.914 1 76.81 134 VAL B CA 1
ATOM 3294 C C . VAL B 1 134 ? -24.562 8.805 6.637 1 76.81 134 VAL B C 1
ATOM 3296 O O . VAL B 1 134 ? -24.891 8.328 5.555 1 76.81 134 VAL B O 1
ATOM 3299 N N . SER B 1 135 ? -24.359 10.141 6.836 1 82.31 135 SER B N 1
ATOM 3300 C CA . SER B 1 135 ? -24.094 11.055 5.727 1 82.31 135 SER B CA 1
ATOM 3301 C C . SER B 1 135 ? -22.891 11.938 6.031 1 82.31 135 SER B C 1
ATOM 3303 O O . SER B 1 135 ? -22.984 12.875 6.832 1 82.31 135 SER B O 1
ATOM 3305 N N . LEU B 1 136 ? -21.828 11.57 5.535 1 82.62 136 LEU B N 1
ATOM 3306 C CA . LEU B 1 136 ? -20.609 12.367 5.609 1 82.62 136 LEU B CA 1
ATOM 3307 C C . LEU B 1 136 ? -20.203 12.891 4.23 1 82.62 136 LEU B C 1
ATOM 3309 O O . LEU B 1 136 ? -19.969 12.102 3.312 1 82.62 136 LEU B O 1
ATOM 3313 N N . LYS B 1 137 ? -20.359 14.117 4.078 1 89.62 137 LYS B N 1
ATOM 3314 C CA . LYS B 1 137 ? -20 14.758 2.816 1 89.62 137 LYS B CA 1
ATOM 3315 C C . LYS B 1 137 ? -19 15.891 3.037 1 89.62 137 LYS B C 1
ATOM 3317 O O . LYS B 1 137 ? -19.391 17.062 3.066 1 89.62 137 LYS B O 1
ATOM 3322 N N . GLU B 1 138 ? -17.734 15.5 3.139 1 89.5 138 GLU B N 1
ATOM 3323 C CA . GLU B 1 138 ? -16.688 16.484 3.32 1 89.5 138 GLU B CA 1
ATOM 3324 C C . GLU B 1 138 ? -16.688 17.531 2.199 1 89.5 138 GLU B C 1
ATOM 3326 O O . GLU B 1 138 ? -16.422 18.703 2.434 1 89.5 138 GLU B O 1
ATOM 3331 N N . SER B 1 139 ? -17.109 17.125 1.054 1 90.81 139 SER B N 1
ATOM 3332 C CA . SER B 1 139 ? -17.062 17.984 -0.123 1 90.81 139 SER B CA 1
ATOM 3333 C C . SER B 1 139 ? -18.156 19.047 -0.062 1 90.81 139 SER B C 1
ATOM 3335 O O . SER B 1 139 ? -18.125 20.016 -0.835 1 90.81 139 SER B O 1
ATOM 3337 N N . ALA B 1 140 ? -19.062 18.875 0.808 1 88.94 140 ALA B N 1
ATOM 3338 C CA . ALA B 1 140 ? -20.141 19.859 0.932 1 88.94 140 ALA B CA 1
ATOM 3339 C C . ALA B 1 140 ? -19.609 21.188 1.458 1 88.94 140 ALA B C 1
ATOM 3341 O O . ALA B 1 140 ? -20.172 22.25 1.175 1 88.94 140 ALA B O 1
ATOM 3342 N N . PHE B 1 141 ? -18.469 21.109 2.162 1 92.56 141 PHE B N 1
ATOM 3343 C CA . PHE B 1 141 ? -18 22.375 2.727 1 92.56 141 PHE B CA 1
ATOM 3344 C C . PHE B 1 141 ? -16.484 22.516 2.564 1 92.56 141 PHE B C 1
ATOM 3346 O O . PHE B 1 141 ? -15.914 23.547 2.914 1 92.56 141 PHE B O 1
ATOM 3353 N N . THR B 1 142 ? -15.828 21.531 2.109 1 96.88 142 THR B N 1
ATOM 3354 C CA . THR B 1 142 ? -14.398 21.594 1.806 1 96.88 142 THR B CA 1
ATOM 3355 C C . THR B 1 142 ? -14.164 21.547 0.298 1 96.88 142 THR B C 1
ATOM 3357 O O . THR B 1 142 ? -14.773 20.734 -0.404 1 96.88 142 THR B O 1
ATOM 3360 N N . ILE B 1 143 ? -13.352 22.438 -0.19 1 97.06 143 ILE B N 1
ATOM 3361 C CA . ILE B 1 143 ? -13 22.5 -1.604 1 97.06 143 ILE B CA 1
ATOM 3362 C C . ILE B 1 143 ? -11.859 21.531 -1.898 1 97.06 143 ILE B C 1
ATOM 3364 O O . ILE B 1 143 ? -10.812 21.578 -1.247 1 97.06 143 ILE B O 1
ATOM 3368 N N . PRO B 1 144 ? -12.07 20.562 -2.812 1 96.62 144 PRO B N 1
ATOM 3369 C CA . PRO B 1 144 ? -10.938 19.703 -3.168 1 96.62 144 PRO B CA 1
ATOM 3370 C C . PRO B 1 144 ? -9.789 20.469 -3.803 1 96.62 144 PRO B C 1
ATOM 3372 O O . PRO B 1 144 ? -9.992 21.25 -4.746 1 96.62 144 PRO B O 1
ATOM 3375 N N . GLY B 1 145 ? -8.617 20.25 -3.26 1 96.19 145 GLY B N 1
ATOM 3376 C CA . GLY B 1 145 ? -7.445 20.891 -3.84 1 96.19 145 GLY B CA 1
ATOM 3377 C C . GLY B 1 145 ? -7.254 20.562 -5.309 1 96.19 145 GLY B C 1
ATOM 3378 O O . GLY B 1 145 ? -7.477 19.438 -5.73 1 96.19 145 GLY B O 1
ATOM 3379 N N . PRO B 1 146 ? -6.762 21.516 -6.039 1 93.31 146 PRO B N 1
ATOM 3380 C CA . PRO B 1 146 ? -6.738 21.344 -7.496 1 93.31 146 PRO B CA 1
ATOM 3381 C C . PRO B 1 146 ? -5.531 20.562 -7.98 1 93.31 146 PRO B C 1
ATOM 3383 O O . PRO B 1 146 ? -5.52 20.078 -9.117 1 93.31 146 PRO B O 1
ATOM 3386 N N . SER B 1 147 ? -4.445 20.484 -7.137 1 94.75 147 SER B N 1
ATOM 3387 C CA . SER B 1 147 ? -3.225 19.844 -7.621 1 94.75 147 SER B CA 1
ATOM 3388 C C . SER B 1 147 ? -2.34 19.391 -6.465 1 94.75 147 SER B C 1
ATOM 3390 O O . SER B 1 147 ? -2.488 19.875 -5.336 1 94.75 147 SER B O 1
ATOM 3392 N N . LEU B 1 148 ? -1.481 18.453 -6.879 1 96 148 LEU B N 1
ATOM 3393 C CA . LEU B 1 148 ? -0.351 18.172 -6 1 96 148 LEU B CA 1
ATOM 3394 C C . LEU B 1 148 ? 0.628 19.344 -5.98 1 96 148 LEU B C 1
ATOM 3396 O O . LEU B 1 148 ? 0.569 20.219 -6.848 1 96 148 LEU B O 1
ATOM 3400 N N . VAL B 1 149 ? 1.425 19.406 -4.949 1 97.25 149 VAL B N 1
ATOM 3401 C CA . VAL B 1 149 ? 2.502 20.391 -4.906 1 97.25 149 VAL B CA 1
ATOM 3402 C C . VAL B 1 149 ? 3.852 19.688 -4.863 1 97.25 149 VAL B C 1
ATOM 3404 O O . VAL B 1 149 ? 3.953 18.562 -4.352 1 97.25 149 VAL B O 1
ATOM 3407 N N . ALA B 1 150 ? 4.871 20.312 -5.391 1 97.12 150 ALA B N 1
ATOM 3408 C CA . ALA B 1 150 ? 6.207 19.734 -5.398 1 97.12 150 ALA B CA 1
ATOM 3409 C C . ALA B 1 150 ? 6.727 19.531 -3.979 1 97.12 150 ALA B C 1
ATOM 3411 O O . ALA B 1 150 ? 6.504 20.375 -3.105 1 97.12 150 ALA B O 1
ATOM 3412 N N . PRO B 1 151 ? 7.402 18.391 -3.809 1 98.44 151 PRO B N 1
ATOM 3413 C CA . PRO B 1 151 ? 8.031 18.234 -2.494 1 98.44 151 PRO B CA 1
ATOM 3414 C C . PRO B 1 151 ? 8.914 19.422 -2.121 1 98.44 151 PRO B C 1
ATOM 3416 O O . PRO B 1 151 ? 9.609 19.984 -2.979 1 98.44 151 PRO B O 1
ATOM 3419 N N . VAL B 1 152 ? 8.922 19.797 -0.839 1 98.44 152 VAL B N 1
ATOM 3420 C CA . VAL B 1 152 ? 9.594 21 -0.361 1 98.44 152 VAL B CA 1
ATOM 3421 C C . VAL B 1 152 ? 10.945 20.625 0.253 1 98.44 152 VAL B C 1
ATOM 3423 O O . VAL B 1 152 ? 11.031 19.703 1.057 1 98.44 152 VAL B O 1
ATOM 3426 N N . GLN B 1 153 ? 11.992 21.344 -0.189 1 98.62 153 GLN B N 1
ATOM 3427 C CA . GLN B 1 153 ? 13.289 21.156 0.448 1 98.62 153 GLN B CA 1
ATOM 3428 C C . GLN B 1 153 ? 13.289 21.688 1.876 1 98.62 153 GLN B C 1
ATOM 3430 O O . GLN B 1 153 ? 12.961 22.859 2.105 1 98.62 153 GLN B O 1
ATOM 3435 N N . THR B 1 154 ? 13.602 20.875 2.836 1 98.81 154 THR B N 1
ATOM 3436 C CA . THR B 1 154 ? 13.656 21.234 4.25 1 98.81 154 THR B CA 1
ATOM 3437 C C . THR B 1 154 ? 14.969 20.766 4.871 1 98.81 154 THR B C 1
ATOM 3439 O O . THR B 1 154 ? 15.773 20.094 4.215 1 98.81 154 THR B O 1
ATOM 3442 N N . PRO B 1 155 ? 15.195 21.094 6.125 1 98.44 155 PRO B N 1
ATOM 3443 C CA . PRO B 1 155 ? 16.438 20.641 6.762 1 98.44 155 PRO B CA 1
ATOM 3444 C C . PRO B 1 155 ? 16.5 19.125 6.934 1 98.44 155 PRO B C 1
ATOM 3446 O O . PRO B 1 155 ? 17.578 18.562 7.168 1 98.44 155 PRO B O 1
ATOM 3449 N N . ILE B 1 156 ? 15.406 18.469 6.785 1 98.75 156 ILE B N 1
ATOM 3450 C CA . ILE B 1 156 ? 15.438 17.031 7.008 1 98.75 156 ILE B CA 1
ATOM 3451 C C . ILE B 1 156 ? 15.336 16.297 5.672 1 98.75 156 ILE B C 1
ATOM 3453 O O . ILE B 1 156 ? 15.289 15.07 5.637 1 98.75 156 ILE B O 1
ATOM 3457 N N . GLY B 1 157 ? 15.258 16.969 4.617 1 98.62 157 GLY B N 1
ATOM 3458 C CA . GLY B 1 157 ? 15.109 16.375 3.295 1 98.62 157 GLY B CA 1
ATOM 3459 C C . GLY B 1 157 ? 13.922 16.938 2.525 1 98.62 157 GLY B C 1
ATOM 3460 O O . GLY B 1 157 ? 13.336 17.953 2.924 1 98.62 157 GLY B O 1
ATOM 3461 N N . LYS B 1 158 ? 13.594 16.375 1.386 1 98.81 158 LYS B N 1
ATOM 3462 C CA . LYS B 1 158 ? 12.477 16.797 0.547 1 98.81 158 LYS B CA 1
ATOM 3463 C C . LYS B 1 158 ? 11.164 16.188 1.024 1 98.81 158 LYS B C 1
ATOM 3465 O O . LYS B 1 158 ? 10.984 14.969 0.965 1 98.81 158 LYS B O 1
ATOM 3470 N N . VAL B 1 159 ? 10.242 17.031 1.392 1 98.94 159 VAL B N 1
ATOM 3471 C CA . VAL B 1 159 ? 9.023 16.609 2.064 1 98.94 159 VAL B CA 1
ATOM 3472 C C . VAL B 1 159 ? 7.832 16.734 1.114 1 98.94 159 VAL B C 1
ATOM 3474 O O . VAL B 1 159 ? 7.547 17.828 0.615 1 98.94 159 VAL B O 1
ATOM 3477 N N . GLY B 1 160 ? 7.211 15.547 0.816 1 98.88 160 GLY B N 1
ATOM 3478 C CA . GLY B 1 160 ? 5.949 15.547 0.092 1 98.88 160 GLY B CA 1
ATOM 3479 C C . GLY B 1 160 ? 4.742 15.703 0.998 1 98.88 160 GLY B C 1
ATOM 3480 O O . GLY B 1 160 ? 4.715 15.148 2.1 1 98.88 160 GLY B O 1
ATOM 3481 N N . LEU B 1 161 ? 3.73 16.406 0.495 1 98.81 161 LEU B N 1
ATOM 3482 C CA . LEU B 1 161 ? 2.627 16.797 1.367 1 98.81 161 LEU B CA 1
ATOM 3483 C C . LEU B 1 161 ? 1.346 16.062 0.976 1 98.81 161 LEU B C 1
ATOM 3485 O O . LEU B 1 161 ? 0.946 16.078 -0.19 1 98.81 161 LEU B O 1
ATOM 3489 N N . GLY B 1 162 ? 0.728 15.344 1.878 1 98.62 162 GLY B N 1
ATOM 3490 C CA . GLY B 1 162 ? -0.619 14.797 1.865 1 98.62 162 GLY B CA 1
ATOM 3491 C C . GLY B 1 162 ? -1.396 15.094 3.135 1 98.62 162 GLY B C 1
ATOM 3492 O O . GLY B 1 162 ? -0.859 15.68 4.074 1 98.62 162 GLY B O 1
ATOM 3493 N N . ILE B 1 163 ? -2.668 14.75 3.129 1 98.81 163 ILE B N 1
ATOM 3494 C CA . ILE B 1 163 ? -3.49 14.938 4.32 1 98.81 163 ILE B CA 1
ATOM 3495 C C . ILE B 1 163 ? -4.453 13.766 4.473 1 98.81 163 ILE B C 1
ATOM 3497 O O . ILE B 1 163 ? -5.301 13.531 3.605 1 98.81 163 ILE B O 1
ATOM 3501 N N . CYS B 1 164 ? -4.332 13.047 5.473 1 98.38 164 CYS B N 1
ATOM 3502 C CA . CYS B 1 164 ? -5.301 12.102 6.016 1 98.38 164 CYS B CA 1
ATOM 3503 C C . CYS B 1 164 ? -5.844 11.188 4.926 1 98.38 164 CYS B C 1
ATOM 3505 O O . CYS B 1 164 ? -5.141 10.289 4.465 1 98.38 164 CYS B O 1
ATOM 3507 N N . TYR B 1 165 ? -7.055 11.508 4.328 1 98.12 165 TYR B N 1
ATOM 3508 C CA . TYR B 1 165 ? -7.723 10.672 3.336 1 98.12 165 TYR B CA 1
ATOM 3509 C C . TYR B 1 165 ? -6.82 10.43 2.133 1 98.12 165 TYR B C 1
ATOM 3511 O O . TYR B 1 165 ? -6.926 9.398 1.465 1 98.12 165 TYR B O 1
ATOM 3519 N N . ASP B 1 166 ? -5.875 11.312 1.831 1 98.5 166 ASP B N 1
ATOM 3520 C CA . ASP B 1 166 ? -4.891 11.164 0.763 1 98.5 166 ASP B CA 1
ATOM 3521 C C . ASP B 1 166 ? -4.094 9.867 0.927 1 98.5 166 ASP B C 1
ATOM 3523 O O . ASP B 1 166 ? -3.59 9.312 -0.053 1 98.5 166 ASP B O 1
ATOM 3527 N N . LEU B 1 167 ? -4.059 9.398 2.182 1 98.75 167 LEU B N 1
ATOM 3528 C CA . LEU B 1 167 ? -3.301 8.203 2.52 1 98.75 167 LEU B CA 1
ATOM 3529 C C . LEU B 1 167 ? -3.844 6.988 1.772 1 98.75 167 LEU B C 1
ATOM 3531 O O . LEU B 1 167 ? -3.096 6.055 1.47 1 98.75 167 LEU B O 1
ATOM 3535 N N . ARG B 1 168 ? -5.066 7.035 1.441 1 98.5 168 ARG B N 1
ATOM 3536 C CA . ARG B 1 168 ? -5.73 5.867 0.874 1 98.5 168 ARG B CA 1
ATOM 3537 C C . ARG B 1 168 ? -5.418 5.73 -0.613 1 98.5 168 ARG B C 1
ATOM 3539 O O . ARG B 1 168 ? -5.77 4.727 -1.235 1 98.5 168 ARG B O 1
ATOM 3546 N N . PHE B 1 169 ? -4.75 6.641 -1.223 1 98.19 169 PHE B N 1
ATOM 3547 C CA . PHE B 1 169 ? -4.504 6.668 -2.66 1 98.19 169 PHE B CA 1
ATOM 3548 C C . PHE B 1 169 ? -3.014 6.547 -2.957 1 98.19 169 PHE B C 1
ATOM 3550 O O . PHE B 1 169 ? -2.291 7.547 -2.955 1 98.19 169 PHE B O 1
ATOM 3557 N N . PRO B 1 170 ? -2.557 5.324 -3.291 1 97.69 170 PRO B N 1
ATOM 3558 C CA . PRO B 1 170 ? -1.125 5.121 -3.523 1 97.69 170 PRO B CA 1
ATOM 3559 C C . PRO B 1 170 ? -0.596 5.938 -4.699 1 97.69 170 PRO B C 1
ATOM 3561 O O . PRO B 1 170 ? 0.597 6.246 -4.754 1 97.69 170 PRO B O 1
ATOM 3564 N N . GLU B 1 171 ? -1.456 6.391 -5.598 1 96.19 171 GLU B N 1
ATOM 3565 C CA . GLU B 1 171 ? -1.054 7.219 -6.73 1 96.19 171 GLU B CA 1
ATOM 3566 C C . GLU B 1 171 ? -0.41 8.523 -6.262 1 96.19 171 GLU B C 1
ATOM 3568 O O . GLU B 1 171 ? 0.537 9.008 -6.883 1 96.19 171 GLU B O 1
ATOM 3573 N N . LEU B 1 172 ? -0.946 9.016 -5.172 1 97.38 172 LEU B N 1
ATOM 3574 C CA . LEU B 1 172 ? -0.425 10.281 -4.656 1 97.38 172 LEU B CA 1
ATOM 3575 C C . LEU B 1 172 ? 1.011 10.117 -4.168 1 97.38 172 LEU B C 1
ATOM 3577 O O . LEU B 1 172 ? 1.89 10.898 -4.539 1 97.38 172 LEU B O 1
ATOM 3581 N N . SER B 1 173 ? 1.266 9.109 -3.357 1 97.75 173 SER B N 1
ATOM 3582 C CA . SER B 1 173 ? 2.6 8.906 -2.803 1 97.75 173 SER B CA 1
ATOM 3583 C C . SER B 1 173 ? 3.611 8.578 -3.898 1 97.75 173 SER B C 1
ATOM 3585 O O . SER B 1 173 ? 4.75 9.047 -3.861 1 97.75 173 SER B O 1
ATOM 3587 N N . VAL B 1 174 ? 3.176 7.77 -4.836 1 96.31 174 VAL B N 1
ATOM 3588 C CA . VAL B 1 174 ? 4.059 7.414 -5.941 1 96.31 174 VAL B CA 1
ATOM 3589 C C . VAL B 1 174 ? 4.398 8.656 -6.754 1 96.31 174 VAL B C 1
ATOM 3591 O O . VAL B 1 174 ? 5.547 8.844 -7.168 1 96.31 174 VAL B O 1
ATOM 3594 N N . ALA B 1 175 ? 3.406 9.484 -6.988 1 96.25 175 ALA B N 1
ATOM 3595 C CA . ALA B 1 175 ? 3.637 10.734 -7.715 1 96.25 175 ALA B CA 1
ATOM 3596 C C . ALA B 1 175 ? 4.641 11.617 -6.984 1 96.25 175 ALA B C 1
ATOM 3598 O O . ALA B 1 175 ? 5.566 12.156 -7.594 1 96.25 175 ALA B O 1
ATOM 3599 N N . LEU B 1 176 ? 4.469 11.789 -5.707 1 98 176 LEU B N 1
ATOM 3600 C CA . LEU B 1 176 ? 5.375 12.609 -4.91 1 98 176 LEU B CA 1
ATOM 3601 C C . LEU B 1 176 ? 6.789 12.047 -4.949 1 98 176 LEU B C 1
ATOM 3603 O O . LEU B 1 176 ? 7.758 12.797 -5.082 1 98 176 LEU B O 1
ATOM 3607 N N . GLN B 1 177 ? 6.914 10.727 -4.84 1 97.5 177 GLN B N 1
ATOM 3608 C CA . GLN B 1 177 ? 8.211 10.07 -4.922 1 97.5 177 GLN B CA 1
ATOM 3609 C C . GLN B 1 177 ? 8.875 10.328 -6.273 1 97.5 177 GLN B C 1
ATOM 3611 O O . GLN B 1 177 ? 10.07 10.609 -6.34 1 97.5 177 GLN B O 1
ATOM 3616 N N . ARG B 1 178 ? 8.086 10.234 -7.312 1 94.62 178 ARG B N 1
ATOM 3617 C CA . ARG B 1 178 ? 8.594 10.484 -8.656 1 94.62 178 ARG B CA 1
ATOM 3618 C C . ARG B 1 178 ? 9.148 11.898 -8.781 1 94.62 178 ARG B C 1
ATOM 3620 O O . ARG B 1 178 ? 10.086 12.133 -9.547 1 94.62 178 ARG B O 1
ATOM 3627 N N . HIS B 1 179 ? 8.578 12.758 -8.016 1 95.62 179 HIS B N 1
ATOM 3628 C CA . HIS B 1 179 ? 9.023 14.148 -8.07 1 95.62 179 HIS B CA 1
ATOM 3629 C C . HIS B 1 179 ? 10.086 14.43 -7.008 1 95.62 179 HIS B C 1
ATOM 3631 O O . HIS B 1 179 ? 10.344 15.586 -6.676 1 95.62 179 HIS B O 1
ATOM 3637 N N . GLY B 1 180 ? 10.57 13.398 -6.375 1 96.94 180 GLY B N 1
ATOM 3638 C CA . GLY B 1 180 ? 11.797 13.547 -5.605 1 96.94 180 GLY B CA 1
ATOM 3639 C C . GLY B 1 180 ? 11.562 13.516 -4.105 1 96.94 180 GLY B C 1
ATOM 3640 O O . GLY B 1 180 ? 12.484 13.773 -3.324 1 96.94 180 GLY B O 1
ATOM 3641 N N . ALA B 1 181 ? 10.383 13.195 -3.699 1 98.62 181 ALA B N 1
ATOM 3642 C CA . ALA B 1 181 ? 10.133 13.141 -2.262 1 98.62 181 ALA B CA 1
ATOM 3643 C C . ALA B 1 181 ? 11.031 12.117 -1.583 1 98.62 181 ALA B C 1
ATOM 3645 O O . ALA B 1 181 ? 11.25 11.023 -2.113 1 98.62 181 ALA B O 1
ATOM 3646 N N . GLU B 1 182 ? 11.609 12.461 -0.481 1 98.88 182 GLU B N 1
ATOM 3647 C CA . GLU B 1 182 ? 12.375 11.586 0.399 1 98.88 182 GLU B CA 1
ATOM 3648 C C . GLU B 1 182 ? 11.594 11.258 1.669 1 98.88 182 GLU B C 1
ATOM 3650 O O . GLU B 1 182 ? 11.891 10.273 2.354 1 98.88 182 GLU B O 1
ATOM 3655 N N . ILE B 1 183 ? 10.648 12.102 1.949 1 98.94 183 ILE B N 1
ATOM 3656 C CA . ILE B 1 183 ? 9.742 12 3.09 1 98.94 183 ILE B CA 1
ATOM 3657 C C . ILE B 1 183 ? 8.312 12.273 2.639 1 98.94 183 ILE B C 1
ATOM 3659 O O . ILE B 1 183 ? 8.062 13.18 1.848 1 98.94 183 ILE B O 1
ATOM 3663 N N . LEU B 1 184 ? 7.406 11.453 3.061 1 98.94 184 LEU B N 1
ATOM 3664 C CA . LEU B 1 184 ? 5.98 11.68 2.846 1 98.94 184 LEU B CA 1
ATOM 3665 C C . LEU B 1 184 ? 5.285 12.023 4.156 1 98.94 184 LEU B C 1
ATOM 3667 O O . LEU B 1 184 ? 5.68 11.547 5.223 1 98.94 184 LEU B O 1
ATOM 3671 N N . THR B 1 185 ? 4.273 12.828 4.07 1 98.94 185 THR B N 1
ATOM 3672 C CA . THR B 1 185 ? 3.523 13.203 5.266 1 98.94 185 THR B CA 1
ATOM 3673 C C . THR B 1 185 ? 2.033 12.93 5.078 1 98.94 185 THR B C 1
ATOM 3675 O O . THR B 1 185 ? 1.496 13.117 3.982 1 98.94 185 THR B O 1
ATOM 3678 N N . TYR B 1 186 ? 1.42 12.531 6.164 1 98.94 186 TYR B N 1
ATOM 3679 C CA . TYR B 1 186 ? -0.022 12.32 6.203 1 98.94 186 TYR B CA 1
ATOM 3680 C C . TYR B 1 186 ? -0.606 12.773 7.535 1 98.94 186 TYR B C 1
ATOM 3682 O O . TYR B 1 186 ? -1.195 11.977 8.266 1 98.94 186 TYR B O 1
ATOM 3690 N N . PRO B 1 187 ? -0.479 14.117 7.844 1 98.94 187 PRO B N 1
ATOM 3691 C CA . PRO B 1 187 ? -1.19 14.562 9.039 1 98.94 187 PRO B CA 1
ATOM 3692 C C . PRO B 1 187 ? -2.676 14.203 9.016 1 98.94 187 PRO B C 1
ATOM 3694 O O . PRO B 1 187 ? -3.312 14.289 7.961 1 98.94 187 PRO B O 1
ATOM 3697 N N . SER B 1 188 ? -3.158 13.742 10.227 1 98.62 188 SER B N 1
ATOM 3698 C CA . SER B 1 188 ? -4.473 13.117 10.102 1 98.62 188 SER B CA 1
ATOM 3699 C C . SER B 1 188 ? -5.293 13.297 11.375 1 98.62 188 SER B C 1
ATOM 3701 O O . SER B 1 188 ? -4.738 13.547 12.445 1 98.62 188 SER B O 1
ATOM 3703 N N . ALA B 1 189 ? -6.582 13.195 11.188 1 97.81 189 ALA B N 1
ATOM 3704 C CA . ALA B 1 189 ? -7.582 12.953 12.227 1 97.81 189 ALA B CA 1
ATOM 3705 C C . ALA B 1 189 ? -8.391 11.695 11.922 1 97.81 189 ALA B C 1
ATOM 3707 O O . ALA B 1 189 ? -9.625 11.75 11.836 1 97.81 189 ALA B O 1
ATOM 3708 N N . PHE B 1 190 ? -7.781 10.547 11.898 1 96.25 190 PHE B N 1
ATOM 3709 C CA . PHE B 1 190 ? -8.445 9.289 11.57 1 96.25 190 PHE B CA 1
ATOM 3710 C C . PHE B 1 190 ? -9.492 8.945 12.625 1 96.25 190 PHE B C 1
ATOM 3712 O O . PHE B 1 190 ? -9.258 9.109 13.82 1 96.25 190 PHE B O 1
ATOM 3719 N N . THR B 1 191 ? -10.578 8.398 12.133 1 94.44 191 THR B N 1
ATOM 3720 C CA . THR B 1 191 ? -11.539 7.84 13.07 1 94.44 191 THR B CA 1
ATOM 3721 C C . THR B 1 191 ? -10.953 6.613 13.773 1 94.44 191 THR B C 1
ATOM 3723 O O . THR B 1 191 ? -10.016 5.992 13.266 1 94.44 191 THR B O 1
ATOM 3726 N N . VAL B 1 192 ? -11.531 6.297 14.844 1 95.5 192 VAL B N 1
ATOM 3727 C CA . VAL B 1 192 ? -11.016 5.188 15.641 1 95.5 192 VAL B CA 1
ATOM 3728 C C . VAL B 1 192 ? -11.148 3.883 14.867 1 95.5 192 VAL B C 1
ATOM 3730 O O . VAL B 1 192 ? -10.203 3.104 14.773 1 95.5 192 VAL B O 1
ATOM 3733 N N . ALA B 1 193 ? -12.266 3.609 14.211 1 93.44 193 ALA B N 1
ATOM 3734 C CA . ALA B 1 193 ? -12.539 2.346 13.531 1 93.44 193 ALA B CA 1
ATOM 3735 C C . ALA B 1 193 ? -11.57 2.129 12.375 1 93.44 193 ALA B C 1
ATOM 3737 O O . ALA B 1 193 ? -10.945 1.07 12.266 1 93.44 193 ALA B O 1
ATOM 3738 N N . THR B 1 194 ? -11.391 3.117 11.531 1 95.31 194 THR B N 1
ATOM 3739 C CA . THR B 1 194 ? -10.523 2.951 10.367 1 95.31 194 THR B CA 1
ATOM 3740 C C . THR B 1 194 ? -9.055 3.041 10.773 1 95.31 194 THR B C 1
ATOM 3742 O O . THR B 1 194 ? -8.195 2.43 10.133 1 95.31 194 THR B O 1
ATOM 3745 N N . GLY B 1 195 ? -8.852 3.881 11.828 1 97.44 195 GLY B N 1
ATOM 3746 C CA . GLY B 1 195 ? -7.484 3.895 12.336 1 97.44 195 GLY B CA 1
ATOM 3747 C C . GLY B 1 195 ? -7.004 2.529 12.789 1 97.44 195 GLY B C 1
ATOM 3748 O O . GLY B 1 195 ? -5.91 2.098 12.414 1 97.44 195 GLY B O 1
ATOM 3749 N N . ALA B 1 196 ? -7.852 1.853 13.531 1 97.06 196 ALA B N 1
ATOM 3750 C CA . ALA B 1 196 ? -7.508 0.533 14.055 1 97.06 196 ALA B CA 1
ATOM 3751 C C . ALA B 1 196 ? -7.281 -0.464 12.922 1 97.06 196 ALA B C 1
ATOM 3753 O O . ALA B 1 196 ? -6.41 -1.333 13.016 1 97.06 196 ALA B O 1
ATOM 3754 N N . ALA B 1 197 ? -7.949 -0.311 11.867 1 97.25 197 ALA B N 1
ATOM 3755 C CA . ALA B 1 197 ? -7.938 -1.295 10.781 1 97.25 197 ALA B CA 1
ATOM 3756 C C . ALA B 1 197 ? -6.863 -0.968 9.758 1 97.25 197 ALA B C 1
ATOM 3758 O O . ALA B 1 197 ? -6.273 -1.87 9.156 1 97.25 197 ALA B O 1
ATOM 3759 N N . HIS B 1 198 ? -6.562 0.351 9.516 1 98.69 198 HIS B N 1
ATOM 3760 C CA . HIS B 1 198 ? -5.902 0.68 8.258 1 98.69 198 HIS B CA 1
ATOM 3761 C C . HIS B 1 198 ? -4.66 1.532 8.484 1 98.69 198 HIS B C 1
ATOM 3763 O O . HIS B 1 198 ? -3.734 1.524 7.672 1 98.69 198 HIS B O 1
ATOM 3769 N N . TRP B 1 199 ? -4.57 2.281 9.586 1 98.69 199 TRP B N 1
ATOM 3770 C CA . TRP B 1 199 ? -3.656 3.406 9.75 1 98.69 199 TRP B CA 1
ATOM 3771 C C . TRP B 1 199 ? -2.207 2.955 9.617 1 98.69 199 TRP B C 1
ATOM 3773 O O . TRP B 1 199 ? -1.516 3.332 8.672 1 98.69 199 TRP B O 1
ATOM 3783 N N . GLU B 1 200 ? -1.811 2.062 10.414 1 98.88 200 GLU B N 1
ATOM 3784 C CA . GLU B 1 200 ? -0.415 1.632 10.406 1 98.88 200 GLU B CA 1
ATOM 3785 C C . GLU B 1 200 ? -0.069 0.892 9.117 1 98.88 200 GLU B C 1
ATOM 3787 O O . GLU B 1 200 ? 0.985 1.127 8.523 1 98.88 200 GLU B O 1
ATOM 3792 N N . VAL B 1 201 ? -0.95 0.036 8.672 1 98.88 201 VAL B N 1
ATOM 3793 C CA . VAL B 1 201 ? -0.717 -0.773 7.48 1 98.88 201 VAL B CA 1
ATOM 3794 C C . VAL B 1 201 ? -0.471 0.135 6.277 1 98.88 201 VAL B C 1
ATOM 3796 O O . VAL B 1 201 ? 0.492 -0.059 5.531 1 98.88 201 VAL B O 1
ATOM 3799 N N . LEU B 1 202 ? -1.272 1.105 6.121 1 98.94 202 LEU B N 1
ATOM 3800 C CA . LEU B 1 202 ? -1.162 1.977 4.957 1 98.94 202 LEU B CA 1
ATOM 3801 C C . LEU B 1 202 ? 0.088 2.846 5.043 1 98.94 202 LEU B C 1
ATOM 3803 O O . LEU B 1 202 ? 0.772 3.059 4.039 1 98.94 202 LEU B O 1
ATOM 3807 N N . LEU B 1 203 ? 0.38 3.373 6.219 1 98.94 203 LEU B N 1
ATOM 3808 C CA . LEU B 1 203 ? 1.572 4.203 6.367 1 98.94 203 LEU B CA 1
ATOM 3809 C C . LEU B 1 203 ? 2.832 3.404 6.047 1 98.94 203 LEU B C 1
ATOM 3811 O O . LEU B 1 203 ? 3.705 3.883 5.316 1 98.94 203 LEU B O 1
ATOM 3815 N N . ARG B 1 204 ? 2.91 2.227 6.57 1 98.94 204 ARG B N 1
ATOM 3816 C CA . ARG B 1 204 ? 4.07 1.386 6.293 1 98.94 204 ARG B CA 1
ATOM 3817 C C . ARG B 1 204 ? 4.141 1.019 4.812 1 98.94 204 ARG B C 1
ATOM 3819 O O . ARG B 1 204 ? 5.223 0.996 4.227 1 98.94 204 ARG B O 1
ATOM 3826 N N . ALA B 1 205 ? 3.033 0.707 4.262 1 98.94 205 ALA B N 1
ATOM 3827 C CA . ALA B 1 205 ? 3.016 0.364 2.84 1 98.94 205 ALA B CA 1
ATOM 3828 C C . ALA B 1 205 ? 3.537 1.52 1.99 1 98.94 205 ALA B C 1
ATOM 3830 O O . ALA B 1 205 ? 4.293 1.308 1.041 1 98.94 205 ALA B O 1
ATOM 3831 N N . ARG B 1 206 ? 3.074 2.752 2.332 1 98.94 206 ARG B N 1
ATOM 3832 C CA . ARG B 1 206 ? 3.562 3.914 1.596 1 98.94 206 ARG B CA 1
ATOM 3833 C C . ARG B 1 206 ? 5.078 4.039 1.708 1 98.94 206 ARG B C 1
ATOM 3835 O O . ARG B 1 206 ? 5.758 4.336 0.723 1 98.94 206 ARG B O 1
ATOM 3842 N N . ALA B 1 207 ? 5.566 3.801 2.9 1 98.94 207 ALA B N 1
ATOM 3843 C CA . ALA B 1 207 ? 7.016 3.863 3.092 1 98.94 207 ALA B CA 1
ATOM 3844 C C . ALA B 1 207 ? 7.727 2.805 2.252 1 98.94 207 ALA B C 1
ATOM 3846 O O . ALA B 1 207 ? 8.68 3.109 1.536 1 98.94 207 ALA B O 1
ATOM 3847 N N . ILE B 1 208 ? 7.254 1.601 2.258 1 98.81 208 ILE B N 1
ATOM 3848 C CA . ILE B 1 208 ? 7.883 0.464 1.592 1 98.81 208 ILE B CA 1
ATOM 3849 C C . ILE B 1 208 ? 7.879 0.684 0.081 1 98.81 208 ILE B C 1
ATOM 3851 O O . ILE B 1 208 ? 8.914 0.55 -0.577 1 98.81 208 ILE B O 1
ATOM 3855 N N . GLU B 1 209 ? 6.797 1.078 -0.469 1 98.19 209 GLU B N 1
ATOM 3856 C CA . GLU B 1 209 ? 6.645 1.1 -1.921 1 98.19 209 GLU B CA 1
ATOM 3857 C C . GLU B 1 209 ? 7.336 2.316 -2.531 1 98.19 209 GLU B C 1
ATOM 3859 O O . GLU B 1 209 ? 7.766 2.277 -3.686 1 98.19 209 GLU B O 1
ATOM 3864 N N . THR B 1 210 ? 7.418 3.379 -1.728 1 98.62 210 THR B N 1
ATOM 3865 C CA . THR B 1 210 ? 8.07 4.578 -2.244 1 98.62 210 THR B CA 1
ATOM 3866 C C . THR B 1 210 ? 9.516 4.66 -1.749 1 98.62 210 THR B C 1
ATOM 3868 O O . THR B 1 210 ? 10.305 5.461 -2.256 1 98.62 210 THR B O 1
ATOM 3871 N N . GLN B 1 211 ? 9.789 3.867 -0.717 1 98.75 211 GLN B N 1
ATOM 3872 C CA . GLN B 1 211 ? 11.086 3.875 -0.061 1 98.75 211 GLN B CA 1
ATOM 3873 C C . GLN B 1 211 ? 11.445 5.27 0.442 1 98.75 211 GLN B C 1
ATOM 3875 O O . GLN B 1 211 ? 12.57 5.734 0.254 1 98.75 211 GLN B O 1
ATOM 3880 N N . CYS B 1 212 ? 10.43 5.965 0.978 1 98.88 212 CYS B N 1
ATOM 3881 C CA . CYS B 1 212 ? 10.516 7.238 1.68 1 98.88 212 CYS B CA 1
ATOM 3882 C C . CYS B 1 212 ? 10.258 7.059 3.172 1 98.88 212 CYS B C 1
ATOM 3884 O O . CYS B 1 212 ? 9.633 6.082 3.586 1 98.88 212 CYS B O 1
ATOM 3886 N N . PHE B 1 213 ? 10.789 8.008 3.955 1 98.94 213 PHE B N 1
ATOM 3887 C CA . PHE B 1 213 ? 10.234 8.141 5.297 1 98.94 213 PHE B CA 1
ATOM 3888 C C . PHE B 1 213 ? 8.766 8.555 5.234 1 98.94 213 PHE B C 1
ATOM 3890 O O . PHE B 1 213 ? 8.344 9.234 4.293 1 98.94 213 PHE B O 1
ATOM 3897 N N . VAL B 1 214 ? 8.023 8.117 6.195 1 99 214 VAL B N 1
ATOM 3898 C CA . VAL B 1 214 ? 6.66 8.594 6.363 1 99 214 VAL B CA 1
ATOM 3899 C C . VAL B 1 214 ? 6.488 9.18 7.766 1 99 214 VAL B C 1
ATOM 3901 O O . VAL B 1 214 ? 6.758 8.508 8.766 1 99 214 VAL B O 1
ATOM 3904 N N . LEU B 1 215 ? 6.156 10.422 7.84 1 98.94 215 LEU B N 1
ATOM 3905 C CA . LEU B 1 215 ? 5.852 11.117 9.086 1 98.94 215 LEU B CA 1
ATOM 3906 C C . LEU B 1 215 ? 4.375 11.492 9.156 1 98.94 215 LEU B C 1
ATOM 3908 O O . LEU B 1 215 ? 3.904 12.328 8.383 1 98.94 215 LEU B O 1
ATOM 3912 N N . ALA B 1 216 ? 3.678 10.883 10.078 1 98.94 216 ALA B N 1
ATOM 3913 C CA . ALA B 1 216 ? 2.227 11.031 10.133 1 98.94 216 ALA B CA 1
ATOM 3914 C C . ALA B 1 216 ? 1.779 11.516 11.508 1 98.94 216 ALA B C 1
ATOM 3916 O O . ALA B 1 216 ? 1.493 10.711 12.398 1 98.94 216 ALA B O 1
ATOM 3917 N N . ALA B 1 217 ? 1.694 12.844 11.648 1 98.94 217 ALA B N 1
ATOM 3918 C CA . ALA B 1 217 ? 1.113 13.438 12.852 1 98.94 217 ALA B CA 1
ATOM 3919 C C . ALA B 1 217 ? -0.379 13.133 12.945 1 98.94 217 ALA B C 1
ATOM 3921 O O . ALA B 1 217 ? -1.059 13 11.922 1 98.94 217 ALA B O 1
ATOM 3922 N N . ALA B 1 218 ? -0.88 13.047 14.195 1 98.88 218 ALA B N 1
ATOM 3923 C CA . ALA B 1 218 ? -2.25 12.547 14.281 1 98.88 218 ALA B CA 1
ATOM 3924 C C . ALA B 1 218 ? -2.998 13.195 15.438 1 98.88 218 ALA B C 1
ATOM 3926 O O . ALA B 1 218 ? -2.406 13.477 16.484 1 98.88 218 ALA B O 1
ATOM 3927 N N . GLN B 1 219 ? -4.266 13.406 15.219 1 98.88 219 GLN B N 1
ATOM 3928 C CA . GLN B 1 219 ? -5.184 13.695 16.312 1 98.88 219 GLN B CA 1
ATOM 3929 C C . GLN B 1 219 ? -5.449 12.445 17.156 1 98.88 219 GLN B C 1
ATOM 3931 O O . GLN B 1 219 ? -5.465 11.328 16.625 1 98.88 219 GLN B O 1
ATOM 3936 N N . VAL B 1 220 ? -5.707 12.703 18.422 1 98.75 220 VAL B N 1
ATOM 3937 C CA . VAL B 1 220 ? -6 11.586 19.312 1 98.75 220 VAL B CA 1
ATOM 3938 C C . VAL B 1 220 ? -7.102 11.977 20.297 1 98.75 220 VAL B C 1
ATOM 3940 O O . VAL B 1 220 ? -7.254 13.156 20.625 1 98.75 220 VAL B O 1
ATOM 3943 N N . GLY B 1 221 ? -7.863 11.023 20.703 1 97.94 221 GLY B N 1
ATOM 3944 C CA . GLY B 1 221 ? -8.789 11.203 21.797 1 97.94 221 GLY B CA 1
ATOM 3945 C C . GLY B 1 221 ? -10.07 11.914 21.391 1 97.94 221 GLY B C 1
ATOM 3946 O O . GLY B 1 221 ? -10.438 11.922 20.219 1 97.94 221 GLY B O 1
ATOM 3947 N N . ARG B 1 222 ? -10.852 12.453 22.391 1 97.06 222 ARG B N 1
ATOM 3948 C CA . ARG B 1 222 ? -12.164 13.062 22.203 1 97.06 222 ARG B CA 1
ATOM 3949 C C . ARG B 1 222 ? -12.039 14.57 21.953 1 97.06 222 ARG B C 1
ATOM 3951 O O . ARG B 1 222 ? -11.492 15.289 22.797 1 97.06 222 ARG B O 1
ATOM 3958 N N . HIS B 1 223 ? -12.477 14.992 20.828 1 97.88 223 HIS B N 1
ATOM 3959 C CA . HIS B 1 223 ? -12.445 16.406 20.484 1 97.88 223 HIS B CA 1
ATOM 3960 C C . HIS B 1 223 ? -13.656 17.141 21.031 1 97.88 223 HIS B C 1
ATOM 3962 O O . HIS B 1 223 ? -13.555 18.312 21.438 1 97.88 223 HIS B O 1
ATOM 3968 N N . HIS B 1 224 ? -14.797 16.469 21 1 95.75 224 HIS B N 1
ATOM 3969 C CA . HIS B 1 224 ? -16.094 16.844 21.547 1 95.75 224 HIS B CA 1
ATOM 3970 C C . HIS B 1 224 ? -17.031 15.648 21.625 1 95.75 224 HIS B C 1
ATOM 3972 O O . HIS B 1 224 ? -16.609 14.5 21.484 1 95.75 224 HIS B O 1
ATOM 3978 N N . GLU B 1 225 ? -18.281 15.82 21.828 1 93.19 225 GLU B N 1
ATOM 3979 C CA . GLU B 1 225 ? -19.219 14.766 22.188 1 93.19 225 GLU B CA 1
ATOM 3980 C C . GLU B 1 225 ? -19.375 13.758 21.047 1 93.19 225 GLU B C 1
ATOM 3982 O O . GLU B 1 225 ? -19.625 12.578 21.297 1 93.19 225 GLU B O 1
ATOM 3987 N N . LYS B 1 226 ? -19.047 14.125 19.812 1 90.12 226 LYS B N 1
ATOM 3988 C CA . LYS B 1 226 ? -19.438 13.289 18.688 1 90.12 226 LYS B CA 1
ATOM 3989 C C . LYS B 1 226 ? -18.219 12.812 17.906 1 90.12 226 LYS B C 1
ATOM 3991 O O . LYS B 1 226 ? -18.344 12.141 16.875 1 90.12 226 LYS B O 1
ATOM 3996 N N . ARG B 1 227 ? -17.047 13.242 18.422 1 93.88 227 ARG B N 1
ATOM 3997 C CA . ARG B 1 227 ? -15.906 12.977 17.562 1 93.88 227 ARG B CA 1
ATOM 3998 C C . ARG B 1 227 ? -14.672 12.609 18.391 1 93.88 227 ARG B C 1
ATOM 4000 O O . ARG B 1 227 ? -14.336 13.312 19.344 1 93.88 227 ARG B O 1
ATOM 4007 N N . SER B 1 228 ? -14.102 11.43 18.031 1 96.62 228 SER B N 1
ATOM 4008 C CA . SER B 1 228 ? -12.805 11 18.547 1 96.62 228 SER B CA 1
ATOM 4009 C C . SER B 1 228 ? -11.875 10.562 17.406 1 96.62 228 SER B C 1
ATOM 4011 O O . SER B 1 228 ? -12.336 10.195 16.328 1 96.62 228 SER B O 1
ATOM 4013 N N . SER B 1 229 ? -10.625 10.633 17.625 1 97.88 229 SER B N 1
ATOM 4014 C CA . SER B 1 229 ? -9.633 10.203 16.625 1 97.88 229 SER B CA 1
ATOM 4015 C C . SER B 1 229 ? -8.75 9.086 17.188 1 97.88 229 SER B C 1
ATOM 4017 O O . SER B 1 229 ? -8.617 8.938 18.391 1 97.88 229 SER B O 1
ATOM 4019 N N . TYR B 1 230 ? -8.172 8.344 16.406 1 98.12 230 TYR B N 1
ATOM 4020 C CA . TYR B 1 230 ? -7.504 7.074 16.656 1 98.12 230 TYR B CA 1
ATOM 4021 C C . TYR B 1 230 ? -6.18 7.293 17.391 1 98.12 230 TYR B C 1
ATOM 4023 O O . TYR B 1 230 ? -5.82 6.527 18.281 1 98.12 230 TYR B O 1
ATOM 4031 N N . GLY B 1 231 ? -5.445 8.367 16.984 1 98.62 231 GLY B N 1
ATOM 4032 C CA . GLY B 1 231 ? -4.102 8.578 17.5 1 98.62 231 GLY B CA 1
ATOM 4033 C C . GLY B 1 231 ? -3.037 7.848 16.703 1 98.62 231 GLY B C 1
ATOM 4034 O O . GLY B 1 231 ? -3.08 7.828 15.469 1 98.62 231 GLY B O 1
ATOM 4035 N N . HIS B 1 232 ? -1.971 7.488 17.422 1 98.69 232 HIS B N 1
ATOM 4036 C CA . HIS B 1 232 ? -0.86 6.766 16.812 1 98.69 232 HIS B CA 1
ATOM 4037 C C . HIS B 1 232 ? -0.135 7.637 15.797 1 98.69 232 HIS B C 1
ATOM 4039 O O . HIS B 1 232 ? 0.114 7.203 14.664 1 98.69 232 HIS B O 1
ATOM 4045 N N . ALA B 1 233 ? 0.114 8.938 16.172 1 98.88 233 ALA B N 1
ATOM 4046 C CA . ALA B 1 233 ? 1.127 9.609 15.367 1 98.88 233 ALA B CA 1
ATOM 4047 C C . ALA B 1 233 ? 2.336 8.703 15.148 1 98.88 233 ALA B C 1
ATOM 4049 O O . ALA B 1 233 ? 2.869 8.125 16.094 1 98.88 233 ALA B O 1
ATOM 4050 N N . LEU B 1 234 ? 2.756 8.578 13.922 1 98.81 234 LEU B N 1
ATOM 4051 C CA . LEU B 1 234 ? 3.646 7.477 13.562 1 98.81 234 LEU B CA 1
ATOM 4052 C C . LEU B 1 234 ? 4.742 7.957 12.617 1 98.81 234 LEU B C 1
ATOM 4054 O O . LEU B 1 234 ? 4.5 8.797 11.742 1 98.81 234 LEU B O 1
ATOM 4058 N N . ALA B 1 235 ? 5.961 7.445 12.828 1 98.94 235 ALA B N 1
ATOM 4059 C CA . ALA B 1 235 ? 7.074 7.625 11.898 1 98.94 235 ALA B CA 1
ATOM 4060 C C . ALA B 1 235 ? 7.574 6.281 11.375 1 98.94 235 ALA B C 1
ATOM 4062 O O . ALA B 1 235 ? 7.777 5.344 12.148 1 98.94 235 ALA B O 1
ATOM 4063 N N . VAL B 1 236 ? 7.723 6.184 10.094 1 98.94 236 VAL B N 1
ATOM 4064 C CA . VAL B 1 236 ? 8.148 4.945 9.445 1 98.94 236 VAL B CA 1
ATOM 4065 C C . VAL B 1 236 ? 9.375 5.211 8.578 1 98.94 236 VAL B C 1
ATOM 4067 O O . VAL B 1 236 ? 9.43 6.215 7.863 1 98.94 236 VAL B O 1
ATOM 4070 N N . ASP B 1 237 ? 10.367 4.348 8.594 1 98.88 237 ASP B N 1
ATOM 4071 C CA . ASP B 1 237 ? 11.547 4.547 7.754 1 98.88 237 ASP B CA 1
ATOM 4072 C C . ASP B 1 237 ? 11.328 3.957 6.363 1 98.88 237 ASP B C 1
ATOM 4074 O O . ASP B 1 237 ? 10.289 3.35 6.094 1 98.88 237 ASP B O 1
ATOM 4078 N N . PRO B 1 238 ? 12.266 4.09 5.453 1 98.81 238 PRO B N 1
ATOM 4079 C CA . PRO B 1 238 ? 12.078 3.691 4.059 1 98.81 238 PRO B CA 1
ATOM 4080 C C . PRO B 1 238 ? 11.953 2.18 3.887 1 98.81 238 PRO B C 1
ATOM 4082 O O . PRO B 1 238 ? 11.531 1.705 2.83 1 98.81 238 PRO B O 1
ATOM 4085 N N . TRP B 1 239 ? 12.32 1.421 4.879 1 98.62 239 TRP B N 1
ATOM 4086 C CA . TRP B 1 239 ? 12.219 -0.033 4.82 1 98.62 239 TRP B CA 1
ATOM 4087 C C . TRP B 1 239 ? 10.859 -0.503 5.32 1 98.62 239 TRP B C 1
ATOM 4089 O O . TRP B 1 239 ? 10.461 -1.649 5.09 1 98.62 239 TRP B O 1
ATOM 4099 N N . GLY B 1 240 ? 10.172 0.375 5.996 1 98.75 240 GLY B N 1
ATOM 4100 C CA . GLY B 1 240 ? 8.859 0.043 6.527 1 98.75 240 GLY B CA 1
ATOM 4101 C C . GLY B 1 240 ? 8.859 -0.199 8.023 1 98.75 240 GLY B C 1
ATOM 4102 O O . GLY B 1 240 ? 7.848 -0.613 8.594 1 98.75 240 GLY B O 1
ATOM 4103 N N . GLU B 1 241 ? 9.938 0.064 8.641 1 98.62 241 GLU B N 1
ATOM 4104 C CA . GLU B 1 241 ? 10.023 -0.103 10.086 1 98.62 241 GLU B CA 1
ATOM 4105 C C . GLU B 1 241 ? 9.445 1.104 10.82 1 98.62 241 GLU B C 1
ATOM 4107 O O . GLU B 1 241 ? 9.711 2.25 10.445 1 98.62 241 GLU B O 1
ATOM 4112 N N . VAL B 1 242 ? 8.672 0.835 11.844 1 98.81 242 VAL B N 1
ATOM 4113 C CA . VAL B 1 242 ? 8.141 1.904 12.688 1 98.81 242 VAL B CA 1
ATOM 4114 C C . VAL B 1 242 ? 9.227 2.416 13.625 1 98.81 242 VAL B C 1
ATOM 4116 O O . VAL B 1 242 ? 9.75 1.661 14.445 1 98.81 242 VAL B O 1
ATOM 4119 N N . LEU B 1 243 ? 9.531 3.658 13.492 1 98.69 243 LEU B N 1
ATOM 4120 C CA . LEU B 1 243 ? 10.586 4.27 14.289 1 98.69 243 LEU B CA 1
ATOM 4121 C C . LEU B 1 243 ? 10.023 4.855 15.578 1 98.69 243 LEU B C 1
ATOM 4123 O O . LEU B 1 243 ? 10.734 4.953 16.578 1 98.69 243 LEU B O 1
ATOM 4127 N N . GLY B 1 244 ? 8.781 5.324 15.516 1 98.62 244 GLY B N 1
ATOM 4128 C CA . GLY B 1 244 ? 8.102 5.934 16.656 1 98.62 244 GLY B CA 1
ATOM 4129 C C . GLY B 1 244 ? 6.594 5.863 16.547 1 98.62 244 GLY B C 1
ATOM 4130 O O . GLY B 1 244 ? 6.035 5.969 15.453 1 98.62 244 GLY B O 1
ATOM 4131 N N . ASP B 1 245 ? 5.98 5.699 17.625 1 98.75 245 ASP B N 1
ATOM 4132 C CA . ASP B 1 245 ? 4.531 5.598 17.781 1 98.75 245 ASP B CA 1
ATOM 4133 C C . ASP B 1 245 ? 4.07 6.258 19.078 1 98.75 245 ASP B C 1
ATOM 4135 O O . ASP B 1 245 ? 4.457 5.836 20.172 1 98.75 245 ASP B O 1
ATOM 4139 N N . CYS B 1 246 ? 3.174 7.281 18.969 1 98.44 246 CYS B N 1
ATOM 4140 C CA . CYS B 1 246 ? 2.727 8.023 20.141 1 98.44 246 CYS B CA 1
ATOM 4141 C C . CYS B 1 246 ? 1.677 7.234 20.922 1 98.44 246 CYS B C 1
ATOM 4143 O O . CYS B 1 246 ? 1.321 7.602 22.047 1 98.44 246 CYS B O 1
ATOM 4145 N N . GLY B 1 247 ? 1.14 6.148 20.344 1 97.5 247 GLY B N 1
ATOM 4146 C CA . GLY B 1 247 ? 0.111 5.363 21 1 97.5 247 GLY B CA 1
ATOM 4147 C C . GLY B 1 247 ? -1.275 5.965 20.875 1 97.5 247 GLY B C 1
ATOM 4148 O O . GLY B 1 247 ? -1.531 6.758 19.969 1 97.5 247 GLY B O 1
ATOM 4149 N N . ARG B 1 248 ? -2.322 5.648 21.672 1 90.56 248 ARG B N 1
ATOM 4150 C CA . ARG B 1 248 ? -3.732 5.941 21.438 1 90.56 248 ARG B CA 1
ATOM 4151 C C . ARG B 1 248 ? -4.285 6.879 22.5 1 90.56 248 ARG B C 1
ATOM 4153 O O . ARG B 1 248 ? -5.441 7.309 22.422 1 90.56 248 ARG B O 1
ATOM 4160 N N . GLU B 1 249 ? -3.562 7.305 23.297 1 88.38 249 GLU B N 1
ATOM 4161 C CA . GLU B 1 249 ? -4.254 7.77 24.5 1 88.38 249 GLU B CA 1
ATOM 4162 C C . GLU B 1 249 ? -4.031 9.266 24.719 1 88.38 249 GLU B C 1
ATOM 4164 O O . GLU B 1 249 ? -4.965 9.992 25.062 1 88.38 249 GLU B O 1
ATOM 4169 N N . LYS B 1 250 ? -2.768 9.711 24.562 1 95.62 250 LYS B N 1
ATOM 4170 C CA . LYS B 1 250 ? -2.482 11.07 25.016 1 95.62 250 LYS B CA 1
ATOM 4171 C C . LYS B 1 250 ? -1.707 11.852 23.969 1 95.62 250 LYS B C 1
ATOM 4173 O O . LYS B 1 250 ? -0.959 11.273 23.172 1 95.62 250 LYS B O 1
ATOM 4178 N N . PRO B 1 251 ? -1.9 13.211 24.047 1 98.44 251 PRO B N 1
ATOM 4179 C CA . PRO B 1 251 ? -1.026 14.062 23.234 1 98.44 251 PRO B CA 1
ATOM 4180 C C . PRO B 1 251 ? 0.454 13.859 23.547 1 98.44 251 PRO B C 1
ATOM 4182 O O . PRO B 1 251 ? 0.799 13.398 24.641 1 98.44 251 PRO B O 1
ATOM 4185 N N . GLY B 1 252 ? 1.267 14.141 22.656 1 98.62 252 GLY B N 1
ATOM 4186 C CA . GLY B 1 252 ? 2.709 14 22.781 1 98.62 252 GLY B CA 1
ATOM 4187 C C . GLY B 1 252 ? 3.436 14.078 21.453 1 98.62 252 GLY B C 1
ATOM 4188 O O . GLY B 1 252 ? 2.936 14.688 20.5 1 98.62 252 GLY B O 1
ATOM 4189 N N . LEU B 1 253 ? 4.664 13.648 21.469 1 98.75 253 LEU B N 1
ATOM 4190 C CA . LEU B 1 253 ? 5.43 13.641 20.234 1 98.75 253 LEU B CA 1
ATOM 4191 C C . LEU B 1 253 ? 6.453 12.516 20.234 1 98.75 253 LEU B C 1
ATOM 4193 O O . LEU B 1 253 ? 6.84 12.016 21.297 1 98.75 253 LEU B O 1
ATOM 4197 N N . VAL B 1 254 ? 6.789 12.031 19.125 1 98.56 254 VAL B N 1
ATOM 4198 C CA . VAL B 1 254 ? 7.953 11.172 18.938 1 98.56 254 VAL B CA 1
ATOM 4199 C C . VAL B 1 254 ? 9.031 11.914 18.156 1 98.56 254 VAL B C 1
ATOM 4201 O O . VAL B 1 254 ? 8.719 12.672 17.219 1 98.56 254 VAL B O 1
ATOM 4204 N N . LEU B 1 255 ? 10.25 11.773 18.609 1 98.56 255 LEU B N 1
ATOM 4205 C CA . LEU B 1 255 ? 11.414 12.32 17.922 1 98.56 255 LEU B CA 1
ATOM 4206 C C . LEU B 1 255 ? 12.133 11.242 17.125 1 98.56 255 LEU B C 1
ATOM 4208 O O . LEU B 1 255 ? 12.461 10.18 17.672 1 98.56 255 LEU B O 1
ATOM 4212 N N . VAL B 1 256 ? 12.344 11.484 15.82 1 98.44 256 VAL B N 1
ATOM 4213 C CA . VAL B 1 256 ? 13 10.461 15.016 1 98.44 256 VAL B CA 1
ATOM 4214 C C . VAL B 1 256 ? 14.141 11.078 14.219 1 98.44 256 VAL B C 1
ATOM 4216 O O . VAL B 1 256 ? 14.039 12.219 13.758 1 98.44 256 VAL B O 1
ATOM 4219 N N . GLU B 1 257 ? 15.18 10.312 14.078 1 98.19 257 GLU B N 1
ATOM 4220 C CA . GLU B 1 257 ? 16.281 10.688 13.195 1 98.19 257 GLU B CA 1
ATOM 4221 C C . GLU B 1 257 ? 15.945 10.406 11.734 1 98.19 257 GLU B C 1
ATOM 4223 O O . GLU B 1 257 ? 15.5 9.312 11.398 1 98.19 257 GLU B O 1
ATOM 4228 N N . VAL B 1 258 ? 16.125 11.43 10.922 1 98.38 258 VAL B N 1
ATOM 4229 C CA . VAL B 1 258 ? 15.914 11.242 9.492 1 98.38 258 VAL B CA 1
ATOM 4230 C C . VAL B 1 258 ? 17.266 11.086 8.789 1 98.38 258 VAL B C 1
ATOM 4232 O O . VAL B 1 258 ? 17.922 12.078 8.461 1 98.38 258 VAL B O 1
ATOM 4235 N N . ASP B 1 259 ? 17.641 9.859 8.547 1 97.75 259 ASP B N 1
ATOM 4236 C CA . ASP B 1 259 ? 18.875 9.523 7.844 1 97.75 259 ASP B CA 1
ATOM 4237 C C . ASP B 1 259 ? 18.609 9.273 6.359 1 97.75 259 ASP B C 1
ATOM 4239 O O . ASP B 1 259 ? 18.266 8.156 5.965 1 97.75 259 ASP B O 1
ATOM 4243 N N . LEU B 1 260 ? 18.906 10.234 5.582 1 98.06 260 LEU B N 1
ATOM 4244 C CA . LEU B 1 260 ? 18.625 10.109 4.152 1 98.06 260 LEU B CA 1
ATOM 4245 C C . LEU B 1 260 ? 19.516 9.055 3.516 1 98.06 260 LEU B C 1
ATOM 4247 O O . LEU B 1 260 ? 19.25 8.602 2.4 1 98.06 260 LEU B O 1
ATOM 4251 N N . GLY B 1 261 ? 20.562 8.711 4.215 1 97.62 261 GLY B N 1
ATOM 4252 C CA . GLY B 1 261 ? 21.328 7.562 3.756 1 97.62 261 GLY B CA 1
ATOM 4253 C C . GLY B 1 261 ? 20.516 6.289 3.658 1 97.62 261 GLY B C 1
ATOM 4254 O O . GLY B 1 261 ? 20.766 5.445 2.799 1 97.62 261 GLY B O 1
ATOM 4255 N N . LYS B 1 262 ? 19.578 6.18 4.543 1 97.5 262 LYS B N 1
ATOM 4256 C CA . LYS B 1 262 ? 18.688 5.02 4.516 1 97.5 262 LYS B CA 1
ATOM 4257 C C . LYS B 1 262 ? 17.828 5.012 3.256 1 97.5 262 LYS B C 1
ATOM 4259 O O . LYS B 1 262 ? 17.547 3.949 2.695 1 97.5 262 LYS B O 1
ATOM 4264 N N . VAL B 1 263 ? 17.391 6.191 2.84 1 98.38 263 VAL B N 1
ATOM 4265 C CA . VAL B 1 263 ? 16.656 6.293 1.587 1 98.38 263 VAL B CA 1
ATOM 4266 C C . VAL B 1 263 ? 17.516 5.805 0.431 1 98.38 263 VAL B C 1
ATOM 4268 O O . VAL B 1 263 ? 17.109 4.934 -0.339 1 98.38 263 VAL B O 1
ATOM 4271 N N . ARG B 1 264 ? 18.719 6.32 0.338 1 97.12 264 ARG B N 1
ATOM 4272 C CA . ARG B 1 264 ? 19.625 6 -0.754 1 97.12 264 ARG B CA 1
ATOM 4273 C C . ARG B 1 264 ? 19.969 4.516 -0.757 1 97.12 264 ARG B C 1
ATOM 4275 O O . ARG B 1 264 ? 19.953 3.865 -1.806 1 97.12 264 ARG B O 1
ATOM 4282 N N . SER B 1 265 ? 20.297 3.992 0.403 1 96.69 265 SER B N 1
ATOM 4283 C CA . SER B 1 265 ? 20.703 2.592 0.474 1 96.69 265 SER B CA 1
ATOM 4284 C C . SER B 1 265 ? 19.531 1.663 0.163 1 96.69 265 SER B C 1
ATOM 4286 O O . SER B 1 265 ? 19.703 0.646 -0.513 1 96.69 265 SER B O 1
ATOM 4288 N N . THR B 1 266 ? 18.344 1.985 0.675 1 97.44 266 THR B N 1
ATOM 4289 C CA . THR B 1 266 ? 17.172 1.172 0.387 1 97.44 266 THR B CA 1
ATOM 4290 C C . THR B 1 266 ? 16.875 1.144 -1.111 1 97.44 266 THR B C 1
ATOM 4292 O O . THR B 1 266 ? 16.641 0.077 -1.685 1 97.44 266 THR B O 1
ATOM 4295 N N . ARG B 1 267 ? 16.938 2.291 -1.734 1 97 267 ARG B N 1
ATOM 4296 C CA . ARG B 1 267 ? 16.656 2.396 -3.162 1 97 267 ARG B CA 1
ATOM 4297 C C . ARG B 1 267 ? 17.734 1.679 -3.984 1 97 267 ARG B C 1
ATOM 4299 O O . ARG B 1 267 ? 17.422 1.108 -5.035 1 97 267 ARG B O 1
ATOM 4306 N N . ARG B 1 268 ? 18.922 1.683 -3.504 1 94.62 268 ARG B N 1
ATOM 4307 C CA . ARG B 1 268 ? 20 0.979 -4.184 1 94.62 268 ARG B CA 1
ATOM 4308 C C . ARG B 1 268 ? 19.828 -0.532 -4.07 1 94.62 268 ARG B C 1
ATOM 4310 O O . ARG B 1 268 ? 20.031 -1.261 -5.043 1 94.62 268 ARG B O 1
ATOM 4317 N N . ASN B 1 269 ? 19.422 -0.967 -2.902 1 93.69 269 ASN B N 1
ATOM 4318 C CA . ASN B 1 269 ? 19.344 -2.395 -2.617 1 93.69 269 ASN B CA 1
ATOM 4319 C C . ASN B 1 269 ? 18.094 -3.018 -3.229 1 93.69 269 ASN B C 1
ATOM 4321 O O . ASN B 1 269 ? 18.047 -4.223 -3.48 1 93.69 269 ASN B O 1
ATOM 4325 N N . MET B 1 270 ? 17.125 -2.305 -3.445 1 94.5 270 MET B N 1
ATOM 4326 C CA . MET B 1 270 ? 15.867 -2.725 -4.047 1 94.5 270 MET B CA 1
ATOM 4327 C C . MET B 1 270 ? 15.32 -1.647 -4.98 1 94.5 270 MET B C 1
ATOM 4329 O O . MET B 1 270 ? 14.367 -0.948 -4.637 1 94.5 270 MET B O 1
ATOM 4333 N N . PRO B 1 271 ? 15.789 -1.602 -6.203 1 94.88 271 PRO B N 1
ATOM 4334 C CA . PRO B 1 271 ? 15.5 -0.464 -7.078 1 94.88 271 PRO B CA 1
ATOM 4335 C C . PRO B 1 271 ? 14.109 -0.55 -7.719 1 94.88 271 PRO B C 1
ATOM 4337 O O . PRO B 1 271 ? 14 -0.605 -8.945 1 94.88 271 PRO B O 1
ATOM 4340 N N . VAL B 1 272 ? 13.062 -0.458 -6.93 1 96 272 VAL B N 1
ATOM 4341 C CA . VAL B 1 272 ? 11.672 -0.602 -7.336 1 96 272 VAL B CA 1
ATOM 4342 C C . VAL B 1 272 ? 11.328 0.442 -8.398 1 96 272 VAL B C 1
ATOM 4344 O O . VAL B 1 272 ? 10.609 0.152 -9.352 1 96 272 VAL B O 1
ATOM 4347 N N . GLN B 1 273 ? 11.844 1.647 -8.234 1 94.56 273 GLN B N 1
ATOM 4348 C CA . GLN B 1 273 ? 11.531 2.719 -9.172 1 94.56 273 GLN B CA 1
ATOM 4349 C C . GLN B 1 273 ? 12.023 2.381 -10.578 1 94.56 273 GLN B C 1
ATOM 4351 O O . GLN B 1 273 ? 11.359 2.686 -11.562 1 94.56 273 GLN B O 1
ATOM 4356 N N . GLN B 1 274 ? 13.133 1.728 -10.617 1 93.62 274 GLN B N 1
ATOM 4357 C CA . GLN B 1 274 ? 13.711 1.367 -11.906 1 93.62 274 GLN B CA 1
ATOM 4358 C C . GLN B 1 274 ? 12.93 0.235 -12.57 1 93.62 274 GLN B C 1
ATOM 4360 O O . GLN B 1 274 ? 13.008 0.052 -13.789 1 93.62 274 GLN B O 1
ATOM 4365 N N . HIS B 1 275 ? 12.242 -0.561 -11.773 1 95.75 275 HIS B N 1
ATOM 4366 C CA . HIS B 1 275 ? 11.562 -1.744 -12.281 1 95.75 275 HIS B CA 1
ATOM 4367 C C . HIS B 1 275 ? 10.109 -1.438 -12.617 1 95.75 275 HIS B C 1
ATOM 4369 O O . HIS B 1 275 ? 9.391 -2.301 -13.125 1 95.75 275 HIS B O 1
ATOM 4375 N N . ARG B 1 276 ? 9.664 -0.231 -12.234 1 94.94 276 ARG B N 1
ATOM 4376 C CA . ARG B 1 276 ? 8.305 0.201 -12.539 1 94.94 276 ARG B CA 1
ATOM 4377 C C . ARG B 1 276 ? 8.078 0.275 -14.039 1 94.94 276 ARG B C 1
ATOM 4379 O O . ARG B 1 276 ? 8.961 0.696 -14.789 1 94.94 276 ARG B O 1
ATOM 4386 N N . ARG B 1 277 ? 6.891 -0.148 -14.453 1 94.81 277 ARG B N 1
ATOM 4387 C CA . ARG B 1 277 ? 6.508 -0.064 -15.859 1 94.81 277 ARG B CA 1
ATOM 4388 C C . ARG B 1 277 ? 5.957 1.316 -16.188 1 94.81 277 ARG B C 1
ATOM 4390 O O . ARG B 1 277 ? 5.652 2.105 -15.297 1 94.81 277 ARG B O 1
ATOM 4397 N N . ASP B 1 278 ? 5.875 1.594 -17.453 1 91.12 278 ASP B N 1
ATOM 4398 C CA . ASP B 1 278 ? 5.375 2.902 -17.859 1 91.12 278 ASP B CA 1
ATOM 4399 C C . ASP B 1 278 ? 3.861 2.994 -17.672 1 91.12 278 ASP B C 1
ATOM 4401 O O . ASP B 1 278 ? 3.191 1.976 -17.484 1 91.12 278 ASP B O 1
ATOM 4405 N N . ASP B 1 279 ? 3.385 4.172 -17.641 1 87.19 279 ASP B N 1
ATOM 4406 C CA . ASP B 1 279 ? 1.971 4.422 -17.375 1 87.19 279 ASP B CA 1
ATOM 4407 C C . ASP B 1 279 ? 1.09 3.67 -18.375 1 87.19 279 ASP B C 1
ATOM 4409 O O . ASP B 1 279 ? 0.018 3.18 -18.016 1 87.19 279 ASP B O 1
ATOM 4413 N N . ALA B 1 280 ? 1.516 3.625 -19.547 1 89 280 ALA B N 1
ATOM 4414 C CA . ALA B 1 280 ? 0.748 2.961 -20.609 1 89 280 ALA B CA 1
ATOM 4415 C C . ALA B 1 280 ? 0.566 1.478 -20.297 1 89 280 ALA B C 1
ATOM 4417 O O . ALA B 1 280 ? -0.485 0.901 -20.594 1 89 280 ALA B O 1
ATOM 4418 N N . PHE B 1 281 ? 1.493 0.899 -19.688 1 92.81 281 PHE B N 1
ATOM 4419 C CA . PHE B 1 281 ? 1.43 -0.507 -19.312 1 92.81 281 PHE B CA 1
ATOM 4420 C C . PHE B 1 281 ? 0.274 -0.754 -18.344 1 92.81 281 PHE B C 1
ATOM 4422 O O . PHE B 1 281 ? -0.484 -1.713 -18.5 1 92.81 281 PHE B O 1
ATOM 4429 N N . TYR B 1 282 ? 0.082 0.116 -17.391 1 92 282 TYR B N 1
ATOM 4430 C CA . TYR B 1 282 ? -0.908 -0.086 -16.344 1 92 282 TYR B CA 1
ATOM 4431 C C . TYR B 1 282 ? -2.303 0.285 -16.828 1 92 282 TYR B C 1
ATOM 4433 O O . TYR B 1 282 ? -3.301 -0.051 -16.188 1 92 282 TYR B O 1
ATOM 4441 N N . ARG B 1 283 ? -2.416 1.003 -17.938 1 86.5 283 ARG B N 1
ATOM 4442 C CA . ARG B 1 283 ? -3.705 1.446 -18.453 1 86.5 283 ARG B CA 1
ATOM 4443 C C . ARG B 1 283 ? -4.254 0.451 -19.469 1 86.5 283 ARG B C 1
ATOM 4445 O O . ARG B 1 283 ? -5.453 0.448 -19.766 1 86.5 283 ARG B O 1
ATOM 4452 N N . SER B 1 284 ? -3.361 -0.338 -19.969 1 77.88 284 SER B N 1
ATOM 4453 C CA . SER B 1 284 ? -3.754 -1.179 -21.094 1 77.88 284 SER B CA 1
ATOM 4454 C C . SER B 1 284 ? -4.004 -2.615 -20.656 1 77.88 284 SER B C 1
ATOM 4456 O O . SER B 1 284 ? -3.35 -3.111 -19.734 1 77.88 284 SER B O 1
ATOM 4458 N N . LEU B 1 285 ? -5.227 -3.012 -20.938 1 72.25 285 LEU B N 1
ATOM 4459 C CA . LEU B 1 285 ? -5.398 -4.457 -20.969 1 72.25 285 LEU B CA 1
ATOM 4460 C C . LEU B 1 285 ? -5.398 -4.973 -22.406 1 72.25 285 LEU B C 1
ATOM 4462 O O . LEU B 1 285 ? -5.918 -4.309 -23.312 1 72.25 285 LEU B O 1
ATOM 4466 N N . PRO B 1 286 ? -4.516 -6.016 -22.703 1 58.03 286 PRO B N 1
ATOM 4467 C CA . PRO B 1 286 ? -4.625 -6.523 -24.078 1 58.03 286 PRO B CA 1
ATOM 4468 C C . PRO B 1 286 ? -6.055 -6.895 -24.453 1 58.03 286 PRO B C 1
ATOM 4470 O O . PRO B 1 286 ? -6.84 -7.312 -23.594 1 58.03 286 PRO B O 1
ATOM 4473 N N . GLN B 1 287 ? -6.742 -6.02 -25.422 1 44.09 287 GLN B N 1
ATOM 4474 C CA . GLN B 1 287 ? -8 -6.445 -26.016 1 44.09 287 GLN B CA 1
ATOM 4475 C C . GLN B 1 287 ? -7.969 -7.926 -26.391 1 44.09 287 GLN B C 1
ATOM 4477 O O . GLN B 1 287 ? -7.02 -8.391 -27.016 1 44.09 287 GLN B O 1
ATOM 4482 N N . THR B 1 288 ? -8.383 -8.875 -25.406 1 38.66 288 THR B N 1
ATOM 4483 C CA . THR B 1 288 ? -8.641 -10.188 -25.984 1 38.66 288 THR B CA 1
ATOM 4484 C C . THR B 1 288 ? -9.555 -10.078 -27.203 1 38.66 288 THR B C 1
ATOM 4486 O O . THR B 1 288 ? -10.461 -9.242 -27.234 1 38.66 288 THR B O 1
#

Foldseek 3Di:
DPPPAFAKEKFWEAQFALDQVVLLVVVLVQVVVCLVVRHQEYEAFAQSRHDYPDPVSLLVPAEACPDDSLQVVLVSLQVSLHKYWDAFGFHQDPPCVPQSATWGWTWIAGSNSDTDDIFTAADDDFDDDVVVPDGDDNVSRYPHTDDFDAFDQGPNGTEGHHEAVVLVPLVRLQVNLVRPHQEYEYRYQAAQVCCVVPVLVSQLVSLALSLHKYFYHYYAQDRDDPGGGQAFRWIAGSNSDTQDTPHHDDIHIDMDGRDSVSSVVSCVVPVNVVVDDDPVVVVDDPPD/DPPPAFAKEKFWEAQFALDQVVLLVVVLVQVVVCLVVHHQEYEAFAQSRHDYPDPVSLLVPAEACPDDSLQVVLVSLQVSLHKYWDAFGFHQDPPCVPQSATWGWTWIAGSNSDTDDIDTAADDDFDDDVVVPDGDDNVSRYPHTDDFDAFDQGPNGTEGHHEAVVLVPLVRLQVNLVRPHQEYEYRYQAAQVCCVVPVLVSQLVSLALSLHKYFYHYYAQDRDDPGGGQAFRWIAGSNSDTQDTPHHDDIHIDMDGRDSVSSVVSCVVPVNVVVDDDPVVVVDDPPD

Secondary structure (DSSP, 8-state):
----PPPEEEEEEE---S-HHHHHHHHHHHHHHHHHTT-SEEEE-TTSS---SSHHHHHHH-B-TTSHHHHHHHHHHHHHT-EEEEEEEEEEPTTHHHH--EEEEEEEE-TTS-EEEEEE-----EEEEGGGTEEEEGGGTBPPPS---PPEEETTEEEEE--GGGGG-HHHHHHHHHTT-SEEE--B---HHHIIIIIHHHHHHHHHHHT-EEEE-EEEEEEETTEEEE---EEE-TTS-EEEE--SSS-EEEEEE--HHHHHHHHHHS-HHHHPPPHHHHH-----/----PPPEEEEEEE---S-HHHHHHHHHHHHHHHHHTT-SEEEEPTTSS---SSHHHHHHH-B-TTSHHHHHHHHHHHHHT-EEEEEEEEEEPTTHHHH--EEEEEEEE-TTS-EEEEEE-----EEEEGGGTEEEEGGGTBPPPS---PPEEETTEEEEE--GGGGG-HHHHHHHHHTT-SEEE--B---HHHIIIIIHHHHHHHHHHHT-EEEE-EEEEEEETTEEEE---EEE-TTS-EEEE--SSS-EEEEEE--HHHHHHHHHHS-HHHHPPPHHHHH-----

Radius of gyration: 25.25 Å; Cα contacts (8 Å, |Δi|>4): 1495; chains: 2; bounding box: 70×71×55 Å